Protein AF-0000000067869235 (afdb_homodimer)

pLDDT: mean 90.43, std 9.38, range [37.5, 98.5]

InterPro domains:
  IPR003669 Thymidylate synthase ThyX [PF02511] (7-222)
  IPR003669 Thymidylate synthase ThyX [PS51331] (4-231)
  IPR003669 Thymidylate synthase ThyX [PTHR34934] (3-226)
  IPR003669 Thymidylate synthase ThyX [TIGR02170] (6-228)
  IPR003669 Thymidylate synthase ThyX [cd20175] (7-218)
  IPR036098 Thymidylate synthase ThyX superfamily [G3DSA:3.30.1360.170] (2-227)
  IPR036098 Thymidylate synthase ThyX superfamily [SSF69796] (4-236)

Structure (mmCIF, N/CA/C/O backbone):
data_AF-0000000067869235-model_v1
#
loop_
_entity.id
_entity.type
_entity.pdbx_description
1 polymer 'FAD-dependent thymidylate synthase'
#
loop_
_atom_site.group_PDB
_atom_site.id
_atom_site.type_symbol
_atom_site.label_atom_id
_atom_site.label_alt_id
_atom_site.label_comp_id
_atom_site.label_asym_id
_atom_site.label_entity_id
_atom_site.label_seq_id
_atom_site.pdbx_PDB_ins_code
_atom_site.Cartn_x
_atom_site.Cartn_y
_atom_site.Cartn_z
_atom_site.occupancy
_atom_site.B_iso_or_equiv
_atom_site.auth_seq_id
_atom_site.auth_comp_id
_atom_site.auth_asym_id
_atom_site.auth_atom_id
_atom_site.pdbx_PDB_model_num
ATOM 1 N N . MET A 1 1 ? -7.988 -28.094 -9.242 1 82.88 1 MET A N 1
ATOM 2 C CA . MET A 1 1 ? -8.086 -26.844 -8.5 1 82.88 1 MET A CA 1
ATOM 3 C C . MET A 1 1 ? -7.879 -27.062 -7.012 1 82.88 1 MET A C 1
ATOM 5 O O . MET A 1 1 ? -7.742 -26.109 -6.242 1 82.88 1 MET A O 1
ATOM 9 N N . ASN A 1 2 ? -7.668 -28.297 -6.668 1 87 2 ASN A N 1
ATOM 10 C CA . ASN A 1 2 ? -7.473 -28.703 -5.277 1 87 2 ASN A CA 1
ATOM 11 C C . ASN A 1 2 ? -6.094 -28.297 -4.766 1 87 2 ASN A C 1
ATOM 13 O O . ASN A 1 2 ? -5.848 -28.297 -3.561 1 87 2 ASN A O 1
ATOM 17 N N . ARG A 1 3 ? -5.23 -27.922 -5.637 1 92.81 3 ARG A N 1
ATOM 18 C CA . ARG A 1 3 ? -3.865 -27.594 -5.242 1 92.81 3 ARG A CA 1
ATOM 19 C C . ARG A 1 3 ? -3.74 -26.125 -4.887 1 92.81 3 ARG A C 1
ATOM 21 O O . ARG A 1 3 ? -2.725 -25.688 -4.332 1 92.81 3 ARG A O 1
ATOM 28 N N . PHE A 1 4 ? -4.781 -25.344 -5.277 1 96.75 4 PHE A N 1
ATOM 29 C CA . PHE A 1 4 ? -4.73 -23.906 -5.051 1 96.75 4 PHE A CA 1
ATOM 30 C C . PHE A 1 4 ? -4.602 -23.594 -3.566 1 96.75 4 PHE A C 1
ATOM 32 O O . PHE A 1 4 ? -5.27 -24.219 -2.736 1 96.75 4 PHE A O 1
ATOM 39 N N . ARG A 1 5 ? -3.688 -22.656 -3.248 1 96.88 5 ARG A N 1
ATOM 40 C CA . ARG A 1 5 ? -3.455 -22.266 -1.862 1 96.88 5 ARG A CA 1
ATOM 41 C C . ARG A 1 5 ? -3.309 -20.766 -1.737 1 96.88 5 ARG A C 1
ATOM 43 O O . ARG A 1 5 ? -2.744 -20.109 -2.621 1 96.88 5 ARG A O 1
ATOM 50 N N . VAL A 1 6 ? -3.836 -20.266 -0.655 1 98.06 6 VAL A N 1
ATOM 51 C CA . VAL A 1 6 ? -3.629 -18.875 -0.266 1 98.06 6 VAL A CA 1
ATOM 52 C C . VAL A 1 6 ? -3.326 -18.797 1.229 1 98.06 6 VAL A C 1
ATOM 54 O O . VAL A 1 6 ? -4.051 -19.359 2.047 1 98.06 6 VAL A O 1
ATOM 57 N N . GLU A 1 7 ? -2.229 -18.172 1.553 1 98.12 7 GLU A N 1
ATOM 58 C CA . GLU A 1 7 ? -1.841 -17.969 2.943 1 98.12 7 GLU A CA 1
ATOM 59 C C . GLU A 1 7 ? -1.386 -16.531 3.178 1 98.12 7 GLU A C 1
ATOM 61 O O . GLU A 1 7 ? -0.833 -15.891 2.279 1 98.12 7 GLU A O 1
ATOM 66 N N . VAL A 1 8 ? -1.577 -16.078 4.434 1 98.25 8 VAL A N 1
ATOM 67 C CA . VAL A 1 8 ? -1.169 -14.719 4.781 1 98.25 8 VAL A CA 1
ATOM 68 C C . VAL A 1 8 ? 0.29 -14.719 5.23 1 98.25 8 VAL A C 1
ATOM 70 O O . VAL A 1 8 ? 0.676 -15.492 6.109 1 98.25 8 VAL A O 1
ATOM 73 N N . ILE A 1 9 ? 1.094 -13.914 4.562 1 97.56 9 ILE A N 1
ATOM 74 C CA . ILE A 1 9 ? 2.465 -13.688 5.012 1 97.56 9 ILE A CA 1
ATOM 75 C C . ILE A 1 9 ? 2.473 -12.695 6.168 1 97.56 9 ILE A C 1
ATOM 77 O O . ILE A 1 9 ? 3.086 -12.945 7.211 1 97.56 9 ILE A O 1
ATOM 81 N N . SER A 1 10 ? 1.816 -11.578 5.984 1 97.25 10 SER A N 1
ATOM 82 C CA . SER A 1 10 ? 1.697 -10.516 6.98 1 97.25 10 SER A CA 1
ATOM 83 C C . SER A 1 10 ? 0.494 -9.625 6.695 1 97.25 10 SER A C 1
ATOM 85 O O . SER A 1 10 ? -0.076 -9.672 5.602 1 97.25 10 SER A O 1
ATOM 87 N N . CYS A 1 11 ? 0.098 -8.93 7.688 1 97.75 11 CYS A N 1
ATOM 88 C CA . CYS A 1 11 ? -0.97 -7.949 7.535 1 97.75 11 CYS A CA 1
ATOM 89 C C . CYS A 1 11 ? -0.875 -6.867 8.602 1 97.75 11 CYS A C 1
ATOM 91 O O . CYS A 1 11 ? -0.212 -7.055 9.625 1 97.75 11 CYS A O 1
ATOM 93 N N . THR A 1 12 ? -1.394 -5.672 8.281 1 97.25 12 THR A N 1
ATOM 94 C CA . THR A 1 12 ? -1.536 -4.641 9.305 1 97.25 12 THR A CA 1
ATOM 95 C C . THR A 1 12 ? -2.248 -5.199 10.531 1 97.25 12 THR A C 1
ATOM 97 O O . THR A 1 12 ? -3.365 -5.707 10.43 1 97.25 12 THR A O 1
ATOM 100 N N . PRO A 1 13 ? -1.506 -5.043 11.656 1 96.12 13 PRO A N 1
ATOM 101 C CA . PRO A 1 13 ? -2.238 -5.43 12.867 1 96.12 13 PRO A CA 1
ATOM 102 C C . PRO A 1 13 ? -3.375 -4.469 13.203 1 96.12 13 PRO A C 1
ATOM 104 O O . PRO A 1 13 ? -3.254 -3.262 12.977 1 96.12 13 PRO A O 1
ATOM 107 N N . ASN A 1 14 ? -4.453 -4.895 13.703 1 96.44 14 ASN A N 1
ATOM 108 C CA . ASN A 1 14 ? -5.617 -4.082 14.031 1 96.44 14 ASN A CA 1
ATOM 109 C C . ASN A 1 14 ? -6.004 -3.154 12.883 1 96.44 14 ASN A C 1
ATOM 111 O O . ASN A 1 14 ? -6.02 -1.934 13.047 1 96.44 14 ASN A O 1
ATOM 115 N N . PRO A 1 15 ? -6.266 -3.762 11.734 1 98.38 15 PRO A N 1
ATOM 116 C CA . PRO A 1 15 ? -6.531 -2.969 10.531 1 98.38 15 PRO A CA 1
ATOM 117 C C . PRO A 1 15 ? -7.688 -1.985 10.711 1 98.38 15 PRO A C 1
ATOM 119 O O . PRO A 1 15 ? -7.637 -0.866 10.195 1 98.38 15 PRO A O 1
ATOM 122 N N . GLN A 1 16 ? -8.648 -2.344 11.461 1 98.19 16 GLN A N 1
ATOM 123 C CA . GLN A 1 16 ? -9.828 -1.487 11.602 1 98.19 16 GLN A CA 1
ATOM 124 C C . GLN A 1 16 ? -9.523 -0.275 12.477 1 98.19 16 GLN A C 1
ATOM 126 O O . GLN A 1 16 ? -9.984 0.833 12.195 1 98.19 16 GLN A O 1
ATOM 131 N N . GLN A 1 17 ? -8.695 -0.388 13.484 1 97.88 17 GLN A N 1
ATOM 132 C CA . GLN A 1 17 ? -8.25 0.756 14.273 1 97.88 17 GLN A CA 1
ATOM 133 C C . GLN A 1 17 ? -7.402 1.706 13.438 1 97.88 17 GLN A C 1
ATOM 135 O O . GLN A 1 17 ? -7.48 2.926 13.594 1 97.88 17 GLN A O 1
ATOM 140 N N . THR A 1 18 ? -6.551 1.102 12.648 1 98.19 18 THR A N 1
ATOM 141 C CA . THR A 1 18 ? -5.711 1.918 11.781 1 98.19 18 THR A CA 1
ATOM 142 C C . THR A 1 18 ? -6.57 2.785 10.859 1 98.19 18 THR A C 1
ATOM 144 O O . THR A 1 18 ? -6.336 3.99 10.742 1 98.19 18 THR A O 1
ATOM 147 N N . ILE A 1 19 ? -7.559 2.154 10.25 1 97.56 19 ILE A N 1
ATOM 148 C CA . ILE A 1 19 ? -8.469 2.855 9.344 1 97.56 19 ILE A CA 1
ATOM 149 C C . ILE A 1 19 ? -9.266 3.896 10.125 1 97.56 19 ILE A C 1
ATOM 151 O O . ILE A 1 19 ? -9.461 5.02 9.656 1 97.56 19 ILE A O 1
ATOM 155 N N . TYR A 1 20 ? -9.68 3.549 11.305 1 97.44 20 TYR A N 1
ATOM 156 C CA . TYR A 1 20 ? -10.406 4.469 12.172 1 97.44 20 TYR A CA 1
ATOM 157 C C . TYR A 1 20 ? -9.57 5.719 12.453 1 97.44 20 TYR A C 1
ATOM 159 O O . TYR A 1 20 ? -10.086 6.84 12.375 1 97.44 20 TYR A O 1
ATOM 167 N N . ALA A 1 21 ? -8.352 5.508 12.805 1 97.31 21 ALA A N 1
ATOM 168 C CA . ALA A 1 21 ? -7.477 6.637 13.109 1 97.31 21 ALA A CA 1
ATOM 169 C C . ALA A 1 21 ? -7.379 7.598 11.93 1 97.31 21 ALA A C 1
ATOM 171 O O . ALA A 1 21 ? -7.438 8.82 12.109 1 97.31 21 ALA A O 1
ATOM 172 N N . ALA A 1 22 ? -7.258 7.004 10.781 1 95.94 22 ALA A N 1
ATOM 173 C CA . ALA A 1 22 ? -7.16 7.82 9.578 1 95.94 22 ALA A CA 1
ATOM 174 C C . ALA A 1 22 ? -8.445 8.609 9.344 1 95.94 22 ALA A C 1
ATOM 176 O O . ALA A 1 22 ? -8.406 9.82 9.109 1 95.94 22 ALA A O 1
ATOM 177 N N . MET A 1 23 ? -9.523 7.906 9.391 1 94.19 23 MET A N 1
ATOM 178 C CA . MET A 1 23 ? -10.82 8.555 9.242 1 94.19 23 MET A CA 1
ATOM 179 C C . MET A 1 23 ? -11.016 9.633 10.305 1 94.19 23 MET A C 1
ATOM 181 O O . MET A 1 23 ? -11.461 10.742 9.992 1 94.19 23 MET A O 1
ATOM 185 N N . HIS A 1 24 ? -10.68 9.266 11.484 1 94.69 24 HIS A N 1
ATOM 186 C CA . HIS A 1 24 ? -10.859 10.18 12.617 1 94.69 24 HIS A CA 1
ATOM 187 C C . HIS A 1 24 ? -10.008 11.438 12.438 1 94.69 24 HIS A C 1
ATOM 189 O O . HIS A 1 24 ? -10.438 12.531 12.805 1 94.69 24 HIS A O 1
ATOM 195 N N . GLN A 1 25 ? -8.891 11.312 11.953 1 93.81 25 GLN A N 1
ATOM 196 C CA . GLN A 1 25 ? -8.016 12.469 11.742 1 93.81 25 GLN A CA 1
ATOM 197 C C . GLN A 1 25 ? -8.625 13.438 10.727 1 93.81 25 GLN A C 1
ATOM 199 O O . GLN A 1 25 ? -8.43 14.648 10.836 1 93.81 25 GLN A O 1
ATOM 204 N N . ASP A 1 26 ? -9.398 12.945 9.742 1 90.19 26 ASP A N 1
ATOM 205 C CA . ASP A 1 26 ? -10.031 13.781 8.734 1 90.19 26 ASP A CA 1
ATOM 206 C C . ASP A 1 26 ? -10.945 14.82 9.383 1 90.19 26 ASP A C 1
ATOM 208 O O . ASP A 1 26 ? -11.062 15.945 8.891 1 90.19 26 ASP A O 1
ATOM 212 N N . TYR A 1 27 ? -11.469 14.438 10.555 1 88.31 27 TYR A N 1
ATOM 213 C CA . TYR A 1 27 ? -12.547 15.25 11.094 1 88.31 27 TYR A CA 1
ATOM 214 C C . TYR A 1 27 ? -12.172 15.828 12.453 1 88.31 27 TYR A C 1
ATOM 216 O O . TYR A 1 27 ? -12.914 16.641 13.016 1 88.31 27 TYR A O 1
ATOM 224 N N . SER A 1 28 ? -11.07 15.375 12.914 1 90.12 28 SER A N 1
ATOM 225 C CA . SER A 1 28 ? -10.672 15.789 14.258 1 90.12 28 SER A CA 1
ATOM 226 C C . SER A 1 28 ? -9.703 16.953 14.211 1 90.12 28 SER A C 1
ATOM 228 O O . SER A 1 28 ? -8.805 17 13.359 1 90.12 28 SER A O 1
ATOM 230 N N . GLU A 1 29 ? -9.805 17.828 15.125 1 87.12 29 GLU A N 1
ATOM 231 C CA . GLU A 1 29 ? -8.844 18.906 15.297 1 87.12 29 GLU A CA 1
ATOM 232 C C . GLU A 1 29 ? -7.59 18.422 16.016 1 87.12 29 GLU A C 1
ATOM 234 O O . GLU A 1 29 ? -6.539 19.062 15.938 1 87.12 29 GLU A O 1
ATOM 239 N N . SER A 1 30 ? -7.75 17.344 16.625 1 88.38 30 SER A N 1
ATOM 240 C CA . SER A 1 30 ? -6.664 16.844 17.469 1 88.38 30 SER A CA 1
ATOM 241 C C . SER A 1 30 ? -5.699 15.984 16.672 1 88.38 30 SER A C 1
ATOM 243 O O . SER A 1 30 ? -6.012 15.555 15.555 1 88.38 30 SER A O 1
ATOM 245 N N . PHE A 1 31 ? -4.496 15.906 17.188 1 92.75 31 PHE A N 1
ATOM 246 C CA . PHE A 1 31 ? -3.529 14.906 16.734 1 92.75 31 PHE A CA 1
ATOM 247 C C . PHE A 1 31 ? -3.91 13.523 17.25 1 92.75 31 PHE A C 1
ATOM 249 O O . PHE A 1 31 ? -3.605 13.172 18.391 1 92.75 31 PHE A O 1
ATOM 256 N N . VAL A 1 32 ? -4.445 12.688 16.469 1 93.62 32 VAL A N 1
ATOM 257 C CA . VAL A 1 32 ? -5.289 11.578 16.906 1 93.62 32 VAL A CA 1
ATOM 258 C C . VAL A 1 32 ? -4.422 10.484 17.516 1 93.62 32 VAL A C 1
ATOM 260 O O . VAL A 1 32 ? -4.867 9.758 18.422 1 93.62 32 VAL A O 1
ATOM 263 N N . VAL A 1 33 ? -3.271 10.375 17.078 1 94.06 33 VAL A N 1
ATOM 264 C CA . VAL A 1 33 ? -2.438 9.289 17.562 1 94.06 33 VAL A CA 1
ATOM 265 C C . VAL A 1 33 ? -2.166 9.469 19.047 1 94.06 33 VAL A C 1
ATOM 267 O O . VAL A 1 33 ? -1.911 8.5 19.766 1 94.06 33 VAL A O 1
ATOM 270 N N . GLU A 1 34 ? -2.244 10.695 19.547 1 92.56 34 GLU A N 1
ATOM 271 C CA . GLU A 1 34 ? -2.029 10.977 20.969 1 92.56 34 GLU A CA 1
ATOM 272 C C . GLU A 1 34 ? -3.205 10.492 21.812 1 92.56 34 GLU A C 1
ATOM 274 O O . GLU A 1 34 ? -3.098 10.391 23.031 1 92.56 34 GLU A O 1
ATOM 279 N N . GLU A 1 35 ? -4.281 10.266 21.172 1 93.31 35 GLU A N 1
ATOM 280 C CA . GLU A 1 35 ? -5.477 9.789 21.859 1 93.31 35 GLU A CA 1
ATOM 281 C C . GLU A 1 35 ? -5.703 8.297 21.609 1 93.31 35 GLU A C 1
ATOM 283 O O . GLU A 1 35 ? -6.848 7.848 21.531 1 93.31 35 GLU A O 1
ATOM 288 N N . ARG A 1 36 ? -4.691 7.594 21.359 1 93.56 36 ARG A N 1
ATOM 289 C CA . ARG A 1 36 ? -4.801 6.184 21 1 93.56 36 ARG A CA 1
ATOM 290 C C . ARG A 1 36 ? -5.512 5.391 22.078 1 93.56 36 ARG A C 1
ATOM 292 O O . ARG A 1 36 ? -6.262 4.453 21.781 1 93.56 36 ARG A O 1
ATOM 299 N N . ASP A 1 37 ? -5.258 5.734 23.375 1 93.19 37 ASP A N 1
ATOM 300 C CA . ASP A 1 37 ? -5.852 5.027 24.516 1 93.19 37 ASP A CA 1
ATOM 301 C C . ASP A 1 37 ? -7.371 5.184 24.516 1 93.19 37 ASP A C 1
ATOM 303 O O . ASP A 1 37 ? -8.07 4.43 25.203 1 93.19 37 ASP A O 1
ATOM 307 N N . ARG A 1 38 ? -7.863 6.098 23.703 1 93.69 38 ARG A N 1
ATOM 308 C CA . ARG A 1 38 ? -9.297 6.367 23.672 1 93.69 38 ARG A CA 1
ATOM 309 C C . ARG A 1 38 ? -9.93 5.801 22.406 1 93.69 38 ARG A C 1
ATOM 311 O O . ARG A 1 38 ? -11.141 5.926 22.203 1 93.69 38 ARG A O 1
ATOM 318 N N . TRP A 1 39 ? -9.078 5.258 21.547 1 95.81 39 TRP A N 1
ATOM 319 C CA . TRP A 1 39 ? -9.641 4.664 20.344 1 95.81 39 TRP A CA 1
ATOM 320 C C . TRP A 1 39 ? -10.578 3.51 20.688 1 95.81 39 TRP A C 1
ATOM 322 O O . TRP A 1 39 ? -10.367 2.809 21.688 1 95.81 39 TRP A O 1
ATOM 332 N N . PRO A 1 40 ? -11.633 3.346 19.922 1 96.88 40 PRO A N 1
ATOM 333 C CA . PRO A 1 40 ? -12.43 2.129 20.109 1 96.88 40 PRO A CA 1
ATOM 334 C C . PRO A 1 40 ? -11.617 0.854 19.891 1 96.88 40 PRO A C 1
ATOM 336 O O . PRO A 1 40 ? -10.609 0.876 19.188 1 96.88 40 PRO A O 1
ATOM 339 N N . ALA A 1 41 ? -12.078 -0.237 20.594 1 97.12 41 ALA A N 1
ATOM 340 C CA . ALA A 1 41 ? -11.477 -1.545 20.359 1 97.12 41 ALA A CA 1
ATOM 341 C C . ALA A 1 41 ? -11.617 -1.948 18.891 1 97.12 41 ALA A C 1
ATOM 343 O O . ALA A 1 41 ? -12.445 -1.39 18.156 1 97.12 41 ALA A O 1
ATOM 344 N N . GLU A 1 42 ? -10.836 -2.893 18.484 1 97.5 42 GLU A N 1
ATOM 345 C CA . GLU A 1 42 ? -10.75 -3.309 17.078 1 97.5 42 GLU A CA 1
ATOM 346 C C . GLU A 1 42 ? -12.133 -3.607 16.5 1 97.5 42 GLU A C 1
ATOM 348 O O . GLU A 1 42 ? -12.484 -3.105 15.438 1 97.5 42 GLU A O 1
ATOM 353 N N . ALA A 1 43 ? -12.938 -4.395 17.203 1 96.38 43 ALA A N 1
ATOM 354 C CA . ALA A 1 43 ? -14.273 -4.766 16.719 1 96.38 43 ALA A CA 1
ATOM 355 C C . ALA A 1 43 ? -15.172 -3.537 16.609 1 96.38 43 ALA A C 1
ATOM 357 O O . ALA A 1 43 ? -15.867 -3.363 15.609 1 96.38 43 ALA A O 1
ATOM 35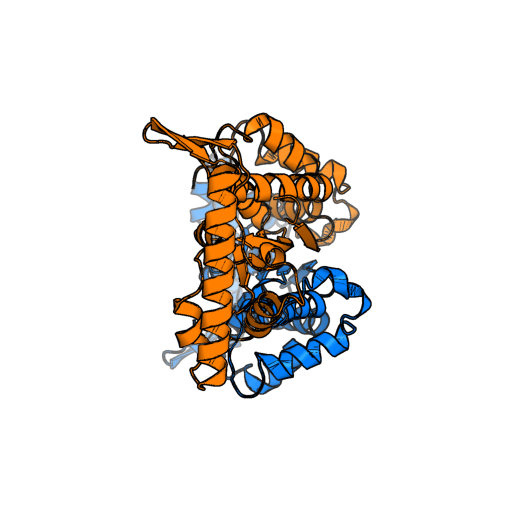8 N N . GLN A 1 44 ? -15.133 -2.668 17.578 1 97.69 44 GLN A N 1
ATOM 359 C CA . GLN A 1 44 ? -15.969 -1.468 17.594 1 97.69 44 GLN A CA 1
ATOM 360 C C . GLN A 1 44 ? -15.508 -0.471 16.531 1 97.69 44 GLN A C 1
ATOM 362 O O . GLN A 1 44 ? -16.328 0.239 15.945 1 97.69 44 GLN A O 1
ATOM 367 N N . ALA A 1 45 ? -14.211 -0.376 16.344 1 97.94 45 ALA A N 1
ATOM 368 C CA . ALA A 1 45 ? -13.703 0.474 15.273 1 97.94 45 ALA A CA 1
ATOM 369 C C . ALA A 1 45 ? -14.305 0.08 13.93 1 97.94 45 ALA A C 1
ATOM 371 O O . ALA A 1 45 ? -14.672 0.944 13.133 1 97.94 45 ALA A O 1
ATOM 372 N N . GLY A 1 46 ? -14.398 -1.222 13.703 1 97.5 46 GLY A N 1
ATOM 373 C CA . GLY A 1 46 ? -15.016 -1.704 12.477 1 97.5 46 GLY A CA 1
ATOM 374 C C . GLY A 1 46 ? -16.453 -1.234 12.305 1 97.5 46 GLY A C 1
ATOM 375 O O . GLY A 1 46 ? -16.844 -0.817 11.211 1 97.5 46 GLY A O 1
ATOM 376 N N . GLU A 1 47 ? -17.172 -1.248 13.336 1 97 47 GLU A N 1
ATOM 377 C CA . GLU A 1 47 ? -18.562 -0.811 13.289 1 97 47 GLU A CA 1
ATOM 378 C C . GLU A 1 47 ? -18.672 0.674 12.953 1 97 47 GLU A C 1
ATOM 380 O O . GLU A 1 47 ? -19.531 1.081 12.172 1 97 47 GLU A O 1
ATOM 385 N N . VAL A 1 48 ? -17.812 1.409 13.555 1 96.94 48 VAL A N 1
ATOM 386 C CA . VAL A 1 48 ? -17.812 2.85 13.32 1 96.94 48 VAL A CA 1
ATOM 387 C C . VAL A 1 48 ? -17.484 3.133 11.852 1 96.94 48 VAL A C 1
ATOM 389 O O . VAL A 1 48 ? -18.125 3.975 11.219 1 96.94 48 VAL A O 1
ATOM 392 N N . ILE A 1 49 ? -16.562 2.447 11.312 1 96 49 ILE A N 1
ATOM 393 C CA . ILE A 1 49 ? -16.156 2.609 9.922 1 96 49 ILE A CA 1
ATOM 394 C C . ILE A 1 49 ? -17.328 2.326 9 1 96 49 ILE A C 1
ATOM 396 O O . ILE A 1 49 ? -17.625 3.115 8.094 1 96 49 ILE A O 1
ATOM 400 N N . VAL A 1 50 ? -17.938 1.203 9.203 1 95.94 50 VAL A N 1
ATOM 401 C CA . VAL A 1 50 ? -19.062 0.808 8.352 1 95.94 50 VAL A CA 1
ATOM 402 C C . VAL A 1 50 ? -20.156 1.871 8.414 1 95.94 50 VAL A C 1
ATOM 404 O O . VAL A 1 50 ? -20.672 2.299 7.375 1 95.94 50 VAL A O 1
ATOM 407 N N . LYS A 1 51 ? -20.422 2.346 9.547 1 94.94 51 LYS A N 1
ATOM 408 C CA . LYS A 1 51 ? -21.5 3.318 9.742 1 94.94 51 LYS A CA 1
ATOM 409 C C . LYS A 1 51 ? -21.141 4.66 9.109 1 94.94 51 LYS A C 1
ATOM 411 O O . LYS A 1 51 ? -21.984 5.285 8.461 1 94.94 51 LYS A O 1
ATOM 416 N N . ARG A 1 52 ? -19.938 5.066 9.266 1 93.38 52 ARG A N 1
ATOM 417 C CA . ARG A 1 52 ? -19.578 6.438 8.914 1 93.38 52 ARG A CA 1
ATOM 418 C C . ARG A 1 52 ? -19.062 6.516 7.477 1 93.38 52 ARG A C 1
ATOM 420 O O . ARG A 1 52 ? -19.234 7.539 6.809 1 93.38 52 ARG A O 1
ATOM 427 N N . LEU A 1 53 ? -18.438 5.457 7.008 1 92.25 53 LEU A N 1
ATOM 428 C CA . LEU A 1 53 ? -17.766 5.566 5.715 1 92.25 53 LEU A CA 1
ATOM 429 C C . LEU A 1 53 ? -18.516 4.777 4.648 1 92.25 53 LEU A C 1
ATOM 431 O O . LEU A 1 53 ? -18.516 5.156 3.475 1 92.25 53 LEU A O 1
ATOM 435 N N . LEU A 1 54 ? -19.172 3.686 5.008 1 91.12 54 LEU A N 1
ATOM 436 C CA . LEU A 1 54 ? -19.516 2.721 3.971 1 91.12 54 LEU A CA 1
ATOM 437 C C . LEU A 1 54 ? -21.031 2.602 3.82 1 91.12 54 LEU A C 1
ATOM 439 O O . LEU A 1 54 ? -21.547 2.525 2.701 1 91.12 54 LEU A O 1
ATOM 443 N N . ALA A 1 55 ? -21.656 2.619 4.902 1 88.75 55 ALA A N 1
ATOM 444 C CA . ALA A 1 55 ? -23.109 2.404 4.875 1 88.75 55 ALA A CA 1
ATOM 445 C C . ALA A 1 55 ? -23.812 3.506 4.086 1 88.75 55 ALA A C 1
ATOM 447 O O . ALA A 1 55 ? -23.359 4.656 4.078 1 88.75 55 ALA A O 1
ATOM 448 N N . GLY A 1 56 ? -24.906 3.205 3.383 1 81.81 56 GLY A N 1
ATOM 449 C CA . GLY A 1 56 ? -25.719 4.152 2.641 1 81.81 56 GLY A CA 1
ATOM 450 C C . GLY A 1 56 ? -25.062 4.629 1.359 1 81.81 56 GLY A C 1
ATOM 451 O O . GLY A 1 56 ? -25.328 5.742 0.899 1 81.81 56 GLY A O 1
ATOM 452 N N . GLU A 1 57 ? -24.047 3.949 0.886 1 72.12 57 GLU A N 1
ATOM 453 C CA . GLU A 1 57 ? -23.328 4.203 -0.361 1 72.12 57 GLU A CA 1
ATOM 454 C C . GLU A 1 57 ? -22.547 5.512 -0.288 1 72.12 57 GLU A C 1
ATOM 456 O O . GLU A 1 57 ? -22.438 6.234 -1.28 1 72.12 57 GLU A O 1
ATOM 461 N N . ARG A 1 58 ? -22.109 5.902 0.876 1 76.19 58 ARG A N 1
ATOM 462 C CA . ARG A 1 58 ? -21.328 7.113 1.032 1 76.19 58 ARG A CA 1
ATOM 463 C C . ARG A 1 58 ? -20.047 7.043 0.205 1 76.19 58 ARG A C 1
ATOM 465 O O . ARG A 1 58 ? -19.594 8.055 -0.334 1 76.19 58 ARG A O 1
ATOM 472 N N . GLY A 1 59 ? -19.531 5.84 0.08 1 74.12 59 GLY A N 1
ATOM 473 C CA . GLY A 1 59 ? -18.469 5.609 -0.874 1 74.12 59 GLY A CA 1
ATOM 474 C C . GLY A 1 59 ? -17.156 6.262 -0.471 1 74.12 59 GLY A C 1
ATOM 475 O O . GLY A 1 59 ? -16.391 6.727 -1.326 1 74.12 59 GLY A O 1
ATOM 476 N N . HIS A 1 60 ? -16.797 6.609 0.736 1 86.88 60 HIS A N 1
ATOM 477 C CA . HIS A 1 60 ? -15.508 7.121 1.177 1 86.88 60 HIS A CA 1
ATOM 478 C C . HIS A 1 60 ? -14.547 5.98 1.485 1 86.88 60 HIS A C 1
ATOM 480 O O . HIS A 1 60 ? -14.5 5.484 2.613 1 86.88 60 HIS A O 1
ATOM 486 N N . TYR A 1 61 ? -13.719 5.637 0.516 1 89.94 61 TYR A N 1
ATOM 487 C CA . TYR A 1 61 ? -12.898 4.434 0.616 1 89.94 61 TYR A CA 1
ATOM 488 C C . TYR A 1 61 ? -11.438 4.789 0.881 1 89.94 61 TYR A C 1
ATOM 490 O O . TYR A 1 61 ? -10.617 3.906 1.143 1 89.94 61 TYR A O 1
ATOM 498 N N . GLY A 1 62 ? -11.102 6.008 0.916 1 90.56 62 GLY A N 1
ATOM 499 C CA . GLY A 1 62 ? -9.727 6.453 1.073 1 90.56 62 GLY A CA 1
ATOM 500 C C . GLY A 1 62 ? -9.055 5.875 2.303 1 90.56 62 GLY A C 1
ATOM 501 O O . GLY A 1 62 ? -8.016 5.215 2.195 1 90.56 62 GLY A O 1
ATOM 502 N N . PRO A 1 63 ? -9.648 6.062 3.43 1 94.75 63 PRO A N 1
ATOM 503 C CA . PRO A 1 63 ? -9.039 5.578 4.668 1 94.75 63 PRO A CA 1
ATOM 504 C C . PRO A 1 63 ? -8.742 4.078 4.633 1 94.75 63 PRO A C 1
ATOM 506 O O . PRO A 1 63 ? -7.84 3.604 5.324 1 94.75 63 PRO A O 1
ATOM 509 N N . LEU A 1 64 ? -9.438 3.316 3.814 1 95.44 64 LEU A N 1
ATOM 510 C CA . LEU A 1 64 ? -9.25 1.871 3.744 1 95.44 64 LEU A CA 1
ATOM 511 C C . LEU A 1 64 ? -7.902 1.527 3.115 1 95.44 64 LEU A C 1
ATOM 513 O O . LEU A 1 64 ? -7.445 0.386 3.203 1 95.44 64 LEU A O 1
ATOM 517 N N . GLU A 1 65 ? -7.23 2.439 2.539 1 94.81 65 GLU A N 1
ATOM 518 C CA . GLU A 1 65 ? -5.953 2.213 1.865 1 94.81 65 GLU A CA 1
ATOM 519 C C . GLU A 1 65 ? -4.805 2.139 2.867 1 94.81 65 GLU A C 1
ATOM 521 O O . GLU A 1 65 ? -3.693 1.74 2.516 1 94.81 65 GLU A O 1
ATOM 526 N N . HIS A 1 66 ? -5.07 2.422 4.102 1 96.88 66 HIS A N 1
ATOM 527 C CA . HIS A 1 66 ? -4.008 2.463 5.098 1 96.88 66 HIS A CA 1
ATOM 528 C C . HIS A 1 66 ? -3.795 1.095 5.738 1 96.88 66 HIS A C 1
ATOM 530 O O . HIS A 1 66 ? -2.863 0.909 6.523 1 96.88 66 HIS A O 1
ATOM 536 N N . ALA A 1 67 ? -4.621 0.146 5.461 1 97.19 67 ALA A N 1
ATOM 537 C CA . ALA A 1 67 ? -4.422 -1.232 5.902 1 97.19 67 ALA A CA 1
ATOM 538 C C . ALA A 1 67 ? -3.992 -2.121 4.738 1 97.19 67 ALA A C 1
ATOM 540 O O . ALA A 1 67 ? -4.574 -2.062 3.654 1 97.19 67 ALA A O 1
ATOM 541 N N . MET A 1 68 ? -2.986 -2.932 5.051 1 97.44 68 MET A N 1
ATOM 542 C CA . MET A 1 68 ? -2.449 -3.779 3.99 1 97.44 68 MET A CA 1
ATOM 543 C C . MET A 1 68 ? -2.355 -5.23 4.449 1 97.44 68 MET A C 1
ATOM 545 O O . MET A 1 68 ? -2.066 -5.5 5.613 1 97.44 68 MET A O 1
ATOM 549 N N . ILE A 1 69 ? -2.596 -6.109 3.564 1 98.06 69 ILE A N 1
ATOM 550 C CA . ILE A 1 69 ? -2.439 -7.543 3.793 1 98.06 69 ILE A CA 1
ATOM 551 C C . ILE A 1 69 ? -1.635 -8.164 2.654 1 98.06 69 ILE A C 1
ATOM 553 O O . ILE A 1 69 ? -1.818 -7.805 1.488 1 98.06 69 ILE A O 1
ATOM 557 N N . VAL A 1 70 ? -0.678 -9.055 3.002 1 98.19 70 VAL A N 1
ATOM 558 C CA . VAL A 1 70 ? 0.23 -9.695 2.051 1 98.19 70 VAL A CA 1
ATOM 559 C C . VAL A 1 70 ? -0.049 -11.195 1.99 1 98.19 70 VAL A C 1
ATOM 561 O O . VAL A 1 70 ? 0.006 -11.883 3.012 1 98.19 70 VAL A O 1
ATOM 564 N N . PHE A 1 71 ? -0.294 -11.656 0.747 1 98.31 71 PHE A N 1
ATOM 565 C CA . PHE A 1 71 ? -0.617 -13.07 0.563 1 98.31 71 PHE A CA 1
ATOM 566 C C . PHE A 1 71 ? 0.484 -13.781 -0.215 1 98.31 71 PHE A C 1
ATOM 568 O O . PHE A 1 71 ? 1.086 -13.195 -1.12 1 98.31 71 PHE A O 1
ATOM 575 N N . ASN A 1 72 ? 0.737 -15.016 0.209 1 98.5 72 ASN A N 1
ATOM 576 C CA . ASN A 1 72 ? 1.389 -15.984 -0.66 1 98.5 72 ASN A CA 1
ATOM 577 C C . ASN A 1 72 ? 0.371 -16.875 -1.363 1 98.5 72 ASN A C 1
ATOM 579 O O . ASN A 1 72 ? -0.43 -17.547 -0.709 1 98.5 72 ASN A O 1
ATOM 583 N N . VAL A 1 73 ? 0.385 -16.812 -2.697 1 97.81 73 VAL A N 1
ATOM 584 C CA . VAL A 1 73 ? -0.553 -17.562 -3.527 1 97.81 73 VAL A CA 1
ATOM 585 C C . VAL A 1 73 ? 0.187 -18.672 -4.273 1 97.81 73 VAL A C 1
ATOM 587 O O . VAL A 1 73 ? 1.183 -18.406 -4.953 1 97.81 73 VAL A O 1
ATOM 590 N N . GLY A 1 74 ? -0.353 -19.938 -4.133 1 96.94 74 GLY A N 1
ATOM 591 C CA . GLY A 1 74 ? 0.411 -21.047 -4.664 1 96.94 74 GLY A CA 1
ATOM 592 C C . GLY A 1 74 ? -0.383 -21.906 -5.625 1 96.94 74 GLY A C 1
ATOM 593 O O . GLY A 1 74 ? -1.585 -22.109 -5.441 1 96.94 74 GLY A O 1
ATOM 594 N N . TYR A 1 75 ? 0.287 -22.375 -6.668 1 96.06 75 TYR A N 1
ATOM 595 C CA . TYR A 1 75 ? -0.132 -23.469 -7.539 1 96.06 75 TYR A CA 1
ATOM 596 C C . TYR A 1 75 ? -1.217 -23.016 -8.508 1 96.06 75 TYR A C 1
ATOM 598 O O . TYR A 1 75 ? -1.958 -23.828 -9.055 1 96.06 75 TYR A O 1
ATOM 606 N N . PHE A 1 76 ? -1.273 -21.75 -8.656 1 96.25 76 PHE A N 1
ATOM 607 C CA . PHE A 1 76 ? -2.244 -21.234 -9.617 1 96.25 76 PHE A CA 1
ATOM 608 C C . PHE A 1 76 ? -1.648 -21.188 -11.023 1 96.25 76 PHE A C 1
ATOM 610 O O . PHE A 1 76 ? -0.433 -21.062 -11.18 1 96.25 76 PHE A O 1
ATOM 617 N N . PRO A 1 77 ? -2.535 -21.359 -12.023 1 94.5 77 PRO A N 1
ATOM 618 C CA . PRO A 1 77 ? -2.014 -21.266 -13.391 1 94.5 77 PRO A CA 1
ATOM 619 C C . PRO A 1 77 ? -1.579 -19.844 -13.75 1 94.5 77 PRO A C 1
ATOM 621 O O . PRO A 1 77 ? -2.086 -18.875 -13.18 1 94.5 77 PRO A O 1
ATOM 624 N N . HIS A 1 78 ? -0.714 -19.766 -14.688 1 91 78 HIS A N 1
ATOM 625 C CA . HIS A 1 78 ? -0.163 -18.5 -15.164 1 91 78 HIS A CA 1
ATOM 626 C C . HIS A 1 78 ? -1.268 -17.562 -15.641 1 91 78 HIS A C 1
ATOM 628 O O . HIS A 1 78 ? -1.16 -16.344 -15.484 1 91 78 HIS A O 1
ATOM 634 N N . SER A 1 79 ? -2.332 -18.016 -16.141 1 89.38 79 SER A N 1
ATOM 635 C CA . SER A 1 79 ? -3.441 -17.203 -16.625 1 89.38 79 SER A CA 1
ATOM 636 C C . SER A 1 79 ? -4.062 -16.375 -15.492 1 89.38 79 SER A C 1
ATOM 638 O O . SER A 1 79 ? -4.496 -15.25 -15.703 1 89.38 79 SER A O 1
ATOM 640 N N . VAL A 1 80 ? -4.051 -16.953 -14.289 1 92.81 80 VAL A N 1
ATOM 641 C CA . VAL A 1 80 ? -4.574 -16.234 -13.133 1 92.81 80 VAL A CA 1
ATOM 642 C C . VAL A 1 80 ? -3.666 -15.047 -12.812 1 92.81 80 VAL A C 1
ATOM 644 O O . VAL A 1 80 ? -4.145 -13.945 -12.523 1 92.81 80 VAL A O 1
ATOM 647 N N . MET A 1 81 ? -2.445 -15.312 -12.867 1 89.94 81 MET A N 1
ATOM 648 C CA . MET A 1 81 ? -1.49 -14.234 -12.625 1 89.94 81 MET A CA 1
ATOM 649 C C . MET A 1 81 ? -1.669 -13.102 -13.633 1 89.94 81 MET A C 1
ATOM 651 O O . MET A 1 81 ? -1.647 -11.93 -13.266 1 89.94 81 MET A O 1
ATOM 655 N N . GLN A 1 82 ? -1.826 -13.445 -14.875 1 83.31 82 GLN A N 1
ATOM 656 C CA . GLN A 1 82 ? -2.02 -12.438 -15.922 1 83.31 82 GLN A CA 1
ATOM 657 C C . GLN A 1 82 ? -3.266 -11.602 -15.648 1 83.31 82 GLN A C 1
ATOM 659 O O . GLN A 1 82 ? -3.2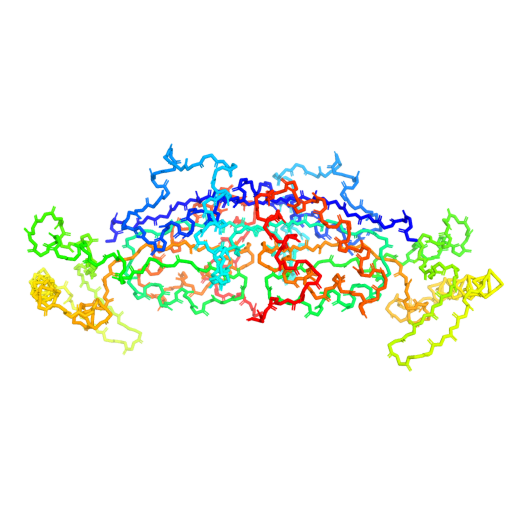5 -10.383 -15.836 1 83.31 82 GLN A O 1
ATOM 664 N N . GLN A 1 83 ? -4.301 -12.227 -15.203 1 86.19 83 GLN A N 1
ATOM 665 C CA . GLN A 1 83 ? -5.539 -11.516 -14.898 1 86.19 83 GLN A CA 1
ATOM 666 C C . GLN A 1 83 ? -5.387 -10.648 -13.656 1 86.19 83 GLN A C 1
ATOM 668 O O . GLN A 1 83 ? -5.812 -9.484 -13.648 1 86.19 83 GLN A O 1
ATOM 673 N N . ALA A 1 84 ? -4.711 -11.227 -12.664 1 89 84 ALA A N 1
ATOM 674 C CA . ALA A 1 84 ? -4.559 -10.523 -11.391 1 89 84 ALA A CA 1
ATOM 675 C C . ALA A 1 84 ? -3.686 -9.281 -11.547 1 89 84 ALA A C 1
ATOM 677 O O . ALA A 1 84 ? -3.963 -8.242 -10.945 1 89 84 ALA A O 1
ATOM 678 N N . ARG A 1 85 ? -2.771 -9.367 -12.422 1 83.19 85 ARG A N 1
ATOM 679 C CA . ARG A 1 85 ? -1.781 -8.297 -12.562 1 83.19 85 ARG A CA 1
ATOM 680 C C . ARG A 1 85 ? -2.361 -7.113 -13.32 1 83.19 85 ARG A C 1
ATOM 682 O O . ARG A 1 85 ? -1.729 -6.059 -13.406 1 83.19 85 ARG A O 1
ATOM 689 N N . THR A 1 86 ? -3.537 -7.25 -13.789 1 75.94 86 THR A N 1
ATOM 690 C CA . THR A 1 86 ? -4.172 -6.105 -14.438 1 75.94 86 THR A CA 1
ATOM 691 C C . THR A 1 86 ? -4.621 -5.082 -13.398 1 75.94 86 THR A C 1
ATOM 693 O O . THR A 1 86 ? -4.93 -3.938 -13.742 1 75.94 86 THR A O 1
ATOM 696 N N . HIS A 1 87 ? -4.586 -5.484 -12.164 1 77.94 87 HIS A N 1
ATOM 697 C CA . HIS A 1 87 ? -4.875 -4.586 -11.047 1 77.94 87 HIS A CA 1
ATOM 698 C C . HIS A 1 87 ? -3.602 -3.922 -10.531 1 77.94 87 HIS A C 1
ATOM 700 O O . HIS A 1 87 ? -2.678 -4.605 -10.086 1 77.94 87 HIS A O 1
ATOM 706 N N . ARG A 1 88 ? -3.584 -2.566 -10.586 1 67.94 88 ARG A N 1
ATOM 707 C CA . ARG A 1 88 ? -2.287 -1.935 -10.367 1 67.94 88 ARG A CA 1
ATOM 708 C C . ARG A 1 88 ? -2.344 -0.966 -9.188 1 67.94 88 ARG A C 1
ATOM 710 O O . ARG A 1 88 ? -1.354 -0.789 -8.477 1 67.94 88 ARG A O 1
ATOM 717 N N . ILE A 1 89 ? -3.402 -0.417 -8.945 1 69.5 89 ILE A N 1
ATOM 718 C CA . ILE A 1 89 ? -3.412 0.662 -7.965 1 69.5 89 ILE A CA 1
ATOM 719 C C . ILE A 1 89 ? -3.523 0.078 -6.559 1 69.5 89 ILE A C 1
ATOM 721 O O . ILE A 1 89 ? -4.523 -0.561 -6.223 1 69.5 89 ILE A O 1
ATOM 725 N N . GLY A 1 90 ? -2.473 0.224 -5.793 1 77.44 90 GLY A N 1
ATOM 726 C CA . GLY A 1 90 ? -2.484 -0.263 -4.426 1 77.44 90 GLY A CA 1
ATOM 727 C C . GLY A 1 90 ? -2.234 -1.756 -4.32 1 77.44 90 GLY A C 1
ATOM 728 O O . GLY A 1 90 ? -2.699 -2.404 -3.379 1 77.44 90 GLY A O 1
ATOM 729 N N . VAL A 1 91 ? -1.721 -2.33 -5.414 1 87.94 91 VAL A N 1
ATOM 730 C CA . VAL A 1 91 ? -1.406 -3.756 -5.453 1 87.94 91 VAL A CA 1
ATOM 731 C C . VAL A 1 91 ? 0.048 -3.953 -5.875 1 87.94 91 VAL A C 1
ATOM 733 O O . VAL A 1 91 ? 0.534 -3.279 -6.785 1 87.94 91 VAL A O 1
ATOM 736 N N . SER A 1 92 ? 0.726 -4.809 -5.188 1 90.25 92 SER A N 1
ATOM 737 C CA . SER A 1 92 ? 2.094 -5.168 -5.555 1 90.25 92 SER A CA 1
ATOM 738 C C . SER A 1 92 ? 2.248 -6.676 -5.707 1 90.25 92 SER A C 1
ATOM 740 O O . SER A 1 92 ? 1.669 -7.445 -4.938 1 90.25 92 SER A O 1
ATOM 742 N N . PHE A 1 93 ? 3.09 -7.043 -6.715 1 89.88 93 PHE A N 1
ATOM 743 C CA . PHE A 1 93 ? 3.275 -8.461 -7 1 89.88 93 PHE A CA 1
ATOM 744 C C . PHE A 1 93 ? 4.758 -8.82 -7.027 1 89.88 93 PHE A C 1
ATOM 746 O O . PHE A 1 93 ? 5.582 -8.031 -7.5 1 89.88 93 PHE A O 1
ATOM 753 N N . ASP A 1 94 ? 5.078 -9.992 -6.523 1 90.25 94 ASP A N 1
ATOM 754 C CA . ASP A 1 94 ? 6.312 -10.727 -6.785 1 90.25 94 ASP A CA 1
ATOM 755 C C . ASP A 1 94 ? 6.016 -12.156 -7.227 1 90.25 94 ASP A C 1
ATOM 757 O O . ASP A 1 94 ? 5.406 -12.93 -6.484 1 90.25 94 ASP A O 1
ATOM 761 N N . VAL A 1 95 ? 6.473 -12.469 -8.438 1 89.94 95 VAL A N 1
ATOM 762 C CA . VAL A 1 95 ? 6.035 -13.719 -9.055 1 89.94 95 VAL A CA 1
ATOM 763 C C . VAL A 1 95 ? 7.238 -14.625 -9.312 1 89.94 95 VAL A C 1
ATOM 765 O O . VAL A 1 95 ? 8.281 -14.156 -9.773 1 89.94 95 VAL A O 1
ATOM 768 N N . GLN A 1 96 ? 7.02 -15.844 -9.016 1 90.12 96 GLN A N 1
ATOM 769 C CA . GLN A 1 96 ? 8.023 -16.875 -9.242 1 90.12 96 GLN A CA 1
ATOM 770 C C . GLN A 1 96 ? 8.508 -16.859 -10.688 1 90.12 96 GLN A C 1
ATOM 772 O O . GLN A 1 96 ? 7.711 -16.922 -11.625 1 90.12 96 GLN A O 1
ATOM 777 N N . SER A 1 97 ? 9.828 -16.812 -10.828 1 85.44 97 SER A N 1
ATOM 778 C CA . SER A 1 97 ? 10.438 -16.734 -12.156 1 85.44 97 SER A CA 1
ATOM 779 C C . SER A 1 97 ? 10.672 -18.125 -12.734 1 85.44 97 SER A C 1
ATOM 781 O O . SER A 1 97 ? 11.328 -18.953 -12.102 1 85.44 97 SER A O 1
ATOM 783 N N . MET A 1 98 ? 10.258 -18.266 -13.953 1 79.19 98 MET A N 1
ATOM 784 C CA . MET A 1 98 ? 10.477 -19.547 -14.617 1 79.19 98 MET A CA 1
ATOM 785 C C . MET A 1 98 ? 11.938 -19.719 -15.016 1 79.19 98 MET A C 1
ATOM 787 O O . MET A 1 98 ? 12.398 -20.844 -15.234 1 79.19 98 MET A O 1
ATOM 791 N N . ARG A 1 99 ? 12.609 -18.578 -15.133 1 71.88 99 ARG A N 1
ATOM 792 C CA . ARG A 1 99 ? 14.039 -18.641 -15.43 1 71.88 99 ARG A CA 1
ATOM 793 C C . ARG A 1 99 ? 14.797 -19.359 -14.32 1 71.88 99 ARG A C 1
ATOM 795 O O . ARG A 1 99 ? 15.758 -20.078 -14.578 1 71.88 99 ARG A O 1
ATOM 802 N N . TYR A 1 100 ? 14.258 -19.188 -13.125 1 78 100 TYR A N 1
ATOM 803 C CA . TYR A 1 100 ? 15 -19.672 -11.961 1 78 100 TYR A CA 1
ATOM 804 C C . TYR A 1 100 ? 14.391 -20.969 -11.43 1 78 100 TYR A C 1
ATOM 806 O O . TYR A 1 100 ? 15 -21.641 -10.602 1 78 100 TYR A O 1
ATOM 814 N N . THR A 1 101 ? 13.242 -21.312 -11.992 1 84.56 101 THR A N 1
ATOM 815 C CA . THR A 1 101 ? 12.539 -22.438 -11.391 1 84.56 101 THR A CA 1
ATOM 816 C C . THR A 1 101 ? 12.148 -23.469 -12.453 1 84.56 101 THR A C 1
ATOM 818 O O . THR A 1 101 ? 11.109 -24.125 -12.344 1 84.56 101 THR A O 1
ATOM 821 N N . GLY A 1 102 ? 12.898 -23.516 -13.461 1 83.69 102 GLY A N 1
ATOM 822 C CA . GLY A 1 102 ? 12.594 -24.375 -14.586 1 83.69 102 GLY A CA 1
ATOM 823 C C . GLY A 1 102 ? 12.938 -25.844 -14.32 1 83.69 102 GLY A C 1
ATOM 824 O O . GLY A 1 102 ? 12.43 -26.734 -15 1 83.69 102 GLY A O 1
ATOM 825 N N . GLN A 1 103 ? 13.781 -26.062 -13.344 1 86.44 103 GLN A N 1
ATOM 826 C CA . GLN A 1 103 ? 14.203 -27.422 -13.055 1 86.44 103 GLN A CA 1
ATOM 827 C C . GLN A 1 103 ? 13.008 -28.297 -12.688 1 86.44 103 GLN A C 1
ATOM 829 O O . GLN A 1 103 ? 12.992 -29.5 -13 1 86.44 103 GLN A O 1
ATOM 834 N N . ARG A 1 104 ? 12.055 -27.734 -12.102 1 90.31 104 ARG A N 1
ATOM 835 C CA . ARG A 1 104 ? 10.867 -28.469 -11.695 1 90.31 104 ARG A CA 1
ATOM 836 C C . ARG A 1 104 ? 10.172 -29.094 -12.898 1 90.31 104 ARG A C 1
ATOM 838 O O . ARG A 1 104 ? 9.531 -30.141 -12.781 1 90.31 104 ARG A O 1
ATOM 845 N N . VAL A 1 105 ? 10.266 -28.453 -14.016 1 90.56 105 VAL A N 1
ATOM 846 C CA . VAL A 1 105 ? 9.664 -28.953 -15.242 1 90.56 105 VAL A CA 1
ATOM 847 C C . VAL A 1 105 ? 10.398 -30.219 -15.703 1 90.56 105 VAL A C 1
ATOM 849 O O . VAL A 1 105 ? 9.781 -31.219 -16.047 1 90.56 105 VAL A O 1
ATOM 852 N N . ALA A 1 106 ? 11.68 -30.125 -15.648 1 87.75 106 ALA A N 1
ATOM 853 C CA . ALA A 1 106 ? 12.5 -31.281 -16 1 87.75 106 ALA A CA 1
ATOM 854 C C . ALA A 1 106 ? 12.242 -32.438 -15.047 1 87.75 106 ALA A C 1
ATOM 856 O O . ALA A 1 106 ? 12.172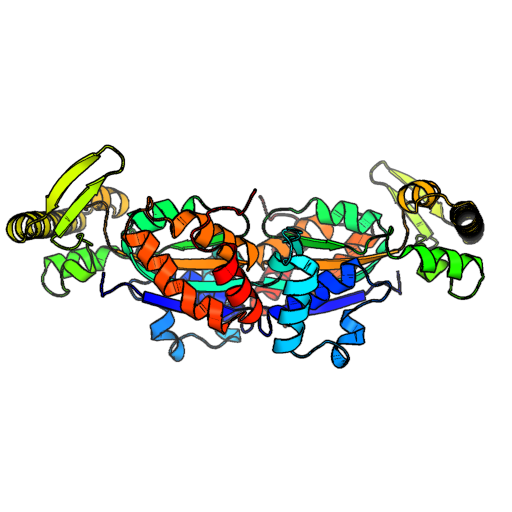 -33.594 -15.477 1 87.75 106 ALA A O 1
ATOM 857 N N . ASP A 1 107 ? 12.117 -32.125 -13.828 1 91.5 107 ASP A N 1
ATOM 858 C CA . ASP A 1 107 ? 11.836 -33.156 -12.828 1 91.5 107 ASP A CA 1
ATOM 859 C C . ASP A 1 107 ? 10.492 -33.844 -13.102 1 91.5 107 ASP A C 1
ATOM 861 O O . ASP A 1 107 ? 10.344 -35.031 -12.906 1 91.5 107 ASP A O 1
ATOM 865 N N . ALA A 1 108 ? 9.562 -33.094 -13.492 1 90.44 108 ALA A N 1
ATOM 866 C CA . ALA A 1 108 ? 8.258 -33.656 -13.836 1 90.44 108 ALA A CA 1
ATOM 867 C C . ALA A 1 108 ? 8.367 -34.562 -15.055 1 90.44 108 ALA A C 1
ATOM 869 O O . ALA A 1 108 ? 7.75 -35.625 -15.086 1 90.44 108 ALA A O 1
ATOM 870 N N . ALA A 1 109 ? 9.109 -34.094 -16.016 1 87 109 ALA A N 1
ATOM 871 C CA . ALA A 1 109 ? 9.344 -34.938 -17.219 1 87 109 ALA A CA 1
ATOM 872 C C . ALA A 1 109 ? 9.969 -36.25 -16.844 1 87 109 ALA A C 1
ATOM 874 O O . ALA A 1 109 ? 9.641 -37.281 -17.438 1 87 109 ALA A O 1
ATOM 875 N N . ALA A 1 110 ? 10.789 -36.219 -15.875 1 89.94 110 ALA A N 1
ATOM 876 C CA . ALA A 1 110 ? 11.508 -37.438 -15.445 1 89.94 110 ALA A CA 1
ATOM 877 C C . ALA A 1 110 ? 10.648 -38.281 -14.516 1 89.94 110 ALA A C 1
ATOM 879 O O . ALA A 1 110 ? 11.078 -39.344 -14.07 1 89.94 110 ALA A O 1
ATOM 880 N N . GLY A 1 111 ? 9.523 -37.844 -14.156 1 90.88 111 GLY A N 1
ATOM 881 C CA . GLY A 1 111 ? 8.602 -38.594 -13.32 1 90.88 111 GLY A CA 1
ATOM 882 C C . GLY A 1 111 ? 8.883 -38.469 -11.836 1 90.88 111 GLY A C 1
ATOM 883 O O . GLY A 1 111 ? 8.367 -39.219 -11.031 1 90.88 111 GLY A O 1
ATOM 884 N N . LYS A 1 112 ? 9.734 -37.5 -11.477 1 92.19 112 LYS A N 1
ATOM 885 C CA . LYS A 1 112 ? 10.086 -37.281 -10.078 1 92.19 112 LYS A CA 1
ATOM 886 C C . LYS A 1 112 ? 8.992 -36.531 -9.336 1 92.19 112 LYS A C 1
ATOM 888 O O . LYS A 1 112 ? 8.844 -36.656 -8.125 1 92.19 112 LYS A O 1
ATOM 893 N N . ILE A 1 113 ? 8.312 -35.688 -10.039 1 91.31 113 ILE A N 1
ATOM 894 C CA . ILE A 1 113 ? 7.184 -34.938 -9.5 1 91.31 113 ILE A CA 1
ATOM 895 C C . ILE A 1 113 ? 5.977 -35.094 -10.422 1 91.31 113 ILE A C 1
ATOM 897 O O . ILE A 1 113 ? 6.125 -35.406 -11.609 1 91.31 113 ILE A O 1
ATOM 901 N N . ASP A 1 114 ? 4.844 -35 -9.812 1 93.31 114 ASP A N 1
ATOM 902 C CA . ASP A 1 114 ? 3.617 -35.125 -10.594 1 93.31 114 ASP A CA 1
ATOM 903 C C . ASP A 1 114 ? 3.504 -34.031 -11.625 1 93.31 114 ASP A C 1
ATOM 905 O O . ASP A 1 114 ? 3.717 -32.844 -11.312 1 93.31 114 ASP A O 1
ATOM 909 N N . LEU A 1 115 ? 3.23 -34.406 -12.852 1 93.75 115 LEU A N 1
ATOM 910 C CA . LEU A 1 115 ? 3.086 -33.438 -13.945 1 93.75 115 LEU A CA 1
ATOM 911 C C . LEU A 1 115 ? 2.066 -32.375 -13.594 1 93.75 115 LEU A C 1
ATOM 913 O O . LEU A 1 115 ? 2.23 -31.203 -13.977 1 93.75 115 LEU A O 1
ATOM 917 N N . GLU A 1 116 ? 1.082 -32.688 -12.82 1 94 116 GLU A N 1
ATOM 918 C CA . GLU A 1 116 ? 0.005 -31.734 -12.516 1 94 116 GLU A CA 1
ATOM 919 C C . GLU A 1 116 ? 0.404 -30.797 -11.383 1 94 116 GLU A C 1
ATOM 921 O O . GLU A 1 116 ? -0.324 -29.844 -11.078 1 94 116 GLU A O 1
ATOM 926 N N . ASP A 1 117 ? 1.548 -31.047 -10.828 1 93.12 117 ASP A N 1
ATOM 927 C CA . ASP A 1 117 ? 2.109 -30.062 -9.898 1 93.12 117 ASP A CA 1
ATOM 928 C C . ASP A 1 117 ? 2.738 -28.891 -10.648 1 93.12 117 ASP A C 1
ATOM 930 O O . ASP A 1 117 ? 2.975 -27.828 -10.062 1 93.12 117 ASP A O 1
ATOM 934 N N . ILE A 1 118 ? 2.916 -29.141 -11.922 1 92.81 118 ILE A N 1
ATOM 935 C CA . ILE A 1 118 ? 3.607 -28.125 -12.719 1 92.81 118 ILE A CA 1
ATOM 936 C C . ILE A 1 118 ? 2.631 -27.484 -13.703 1 92.81 118 ILE A C 1
ATOM 938 O O . ILE A 1 118 ? 2.688 -26.281 -13.945 1 92.81 118 ILE A O 1
ATOM 942 N N . PHE A 1 119 ? 1.776 -28.297 -14.234 1 94.62 119 PHE A N 1
ATOM 943 C CA . PHE A 1 119 ? 0.838 -27.812 -15.234 1 94.62 119 PHE A CA 1
ATOM 944 C C . PHE A 1 119 ? -0.596 -27.906 -14.727 1 94.62 119 PHE A C 1
ATOM 946 O O . PHE A 1 119 ? -0.968 -28.891 -14.078 1 94.62 119 PHE A O 1
ATOM 953 N N . TYR A 1 120 ? -1.345 -26.891 -15.016 1 95.75 120 TYR A N 1
ATOM 954 C CA . TYR A 1 120 ? -2.762 -26.859 -14.672 1 95.75 120 TYR A CA 1
ATOM 955 C C . TYR A 1 120 ? -3.619 -27.25 -15.875 1 95.75 120 TYR A C 1
ATOM 957 O O . TYR A 1 120 ? -3.416 -26.734 -16.984 1 95.75 120 TYR A O 1
ATOM 965 N N . LEU A 1 121 ? -4.477 -28.125 -15.656 1 94.44 121 LEU A N 1
ATOM 966 C CA . LEU A 1 121 ? -5.555 -28.453 -16.578 1 94.44 121 LEU A CA 1
ATOM 967 C C . LEU A 1 121 ? -6.914 -28.281 -15.914 1 94.44 121 LEU A C 1
ATOM 969 O O . LEU A 1 121 ? -7.102 -28.688 -14.766 1 94.44 121 LEU A O 1
ATOM 973 N N . ARG A 1 122 ? -7.812 -27.703 -16.609 1 91.44 122 ARG A N 1
ATOM 974 C CA . ARG A 1 122 ? -9.148 -27.484 -16.047 1 91.44 122 ARG A CA 1
ATOM 975 C C . ARG A 1 122 ? -9.812 -28.812 -15.703 1 91.44 122 ARG A C 1
ATOM 977 O O . ARG A 1 122 ? -9.531 -29.828 -16.328 1 91.44 122 ARG A O 1
ATOM 984 N N . PRO A 1 123 ? -10.711 -28.781 -14.711 1 92.62 123 PRO A N 1
ATOM 985 C CA . PRO A 1 123 ? -11.453 -30 -14.383 1 92.62 123 PRO A CA 1
ATOM 986 C C . PRO A 1 123 ? -12.336 -30.469 -15.539 1 92.62 123 PRO A C 1
ATOM 988 O O . PRO A 1 123 ? -12.812 -29.656 -16.328 1 92.62 123 PRO A O 1
ATOM 991 N N . VAL A 1 124 ? -12.43 -31.797 -15.602 1 94.94 124 VAL A N 1
ATOM 992 C CA . VAL A 1 124 ? -13.367 -32.375 -16.562 1 94.94 124 VAL A CA 1
ATOM 993 C C . VAL A 1 124 ? -14.781 -31.875 -16.266 1 94.94 124 VAL A C 1
ATOM 995 O O . VAL A 1 124 ? -15.164 -31.75 -15.102 1 94.94 124 VAL A O 1
ATOM 998 N N . GLY A 1 125 ? -15.508 -31.578 -17.328 1 92.62 125 GLY A N 1
ATOM 999 C CA . GLY A 1 125 ? -16.859 -31.109 -17.109 1 92.62 125 GLY A CA 1
ATOM 1000 C C . GLY A 1 125 ? -17.438 -30.391 -18.312 1 92.62 125 GLY A C 1
ATOM 1001 O O . GLY A 1 125 ? -16.859 -30.422 -19.406 1 92.62 125 GLY A O 1
ATOM 1002 N N . GLN A 1 126 ? -18.672 -29.875 -18.078 1 92.75 126 GLN A N 1
ATOM 1003 C CA . GLN A 1 126 ? -19.344 -29.078 -19.109 1 92.75 126 GLN A CA 1
ATOM 1004 C C . GLN A 1 126 ? -19.031 -27.594 -18.938 1 92.75 126 GLN A C 1
ATOM 1006 O O . GLN A 1 126 ? -19.062 -27.078 -17.812 1 92.75 126 GLN A O 1
ATOM 1011 N N . TYR A 1 127 ? -18.625 -26.969 -19.984 1 88.88 127 TYR A N 1
ATOM 1012 C CA . TYR A 1 127 ? -18.266 -25.562 -19.953 1 88.88 127 TYR A CA 1
ATOM 1013 C C . TYR A 1 127 ? -19.094 -24.75 -20.953 1 88.88 127 TYR A C 1
ATOM 1015 O O . TYR A 1 127 ? -19.562 -25.297 -21.953 1 88.88 127 TYR A O 1
ATOM 1023 N N . LEU A 1 128 ? -19.391 -23.547 -20.547 1 83.25 128 LEU A N 1
ATOM 1024 C CA . LEU A 1 128 ? -20.062 -22.547 -21.359 1 83.25 128 LEU A CA 1
ATOM 1025 C C . LEU A 1 128 ? -19.281 -21.234 -21.375 1 83.25 128 LEU A C 1
ATOM 1027 O O . LEU A 1 128 ? -18.781 -20.797 -20.328 1 83.25 128 LEU A O 1
ATOM 1031 N N . ASP A 1 129 ? -18.984 -20.688 -22.578 1 72.38 129 ASP A N 1
ATOM 1032 C CA . ASP A 1 129 ? -18.297 -19.406 -22.562 1 72.38 129 ASP A CA 1
ATOM 1033 C C . ASP A 1 129 ? -19.266 -18.25 -22.766 1 72.38 129 ASP A C 1
ATOM 1035 O O . ASP A 1 129 ? -20.469 -18.469 -22.969 1 72.38 129 ASP A O 1
ATOM 1039 N N . ARG A 1 130 ? -18.844 -17.078 -22.562 1 70.62 130 ARG A N 1
ATOM 1040 C CA . ARG A 1 130 ? -19.656 -15.859 -22.609 1 70.62 130 ARG A CA 1
ATOM 1041 C C . ARG A 1 130 ? -20.266 -15.664 -23.984 1 70.62 130 ARG A C 1
ATOM 1043 O O . ARG A 1 130 ? -21.281 -14.969 -24.125 1 70.62 130 ARG A O 1
ATOM 1050 N N . GLN A 1 131 ? -19.688 -16.266 -24.906 1 71 131 GLN A N 1
ATOM 1051 C CA . GLN A 1 131 ? -20.156 -16.109 -26.281 1 71 131 GLN A CA 1
ATOM 1052 C C . GLN A 1 131 ? -21.109 -17.234 -26.672 1 71 131 GLN A C 1
ATOM 1054 O O . GLN A 1 131 ? -21.484 -17.359 -27.844 1 71 131 GLN A O 1
ATOM 1059 N N . GLY A 1 132 ? -21.453 -18.031 -25.688 1 77.56 132 GLY A N 1
ATOM 1060 C CA . GLY A 1 132 ? -22.484 -19.047 -25.906 1 77.56 132 GLY A CA 1
ATOM 1061 C C . GLY A 1 132 ? -21.906 -20.391 -26.359 1 77.56 132 GLY A C 1
ATOM 1062 O O . GLY A 1 132 ? -22.656 -21.312 -26.641 1 77.56 132 GLY A O 1
ATOM 1063 N N . LYS A 1 133 ? -20.641 -20.484 -26.516 1 83.12 133 LYS A N 1
ATOM 1064 C CA . LYS A 1 133 ? -20.016 -21.766 -26.859 1 83.12 133 LYS A CA 1
ATOM 1065 C C . LYS A 1 133 ? -20.141 -22.766 -25.703 1 83.12 133 LYS A C 1
ATOM 1067 O O . LYS A 1 133 ? -19.844 -22.422 -24.562 1 83.12 133 LYS A O 1
ATOM 1072 N N . LYS A 1 134 ? -20.672 -23.938 -26.094 1 90 134 LYS A N 1
ATOM 1073 C CA . LYS A 1 134 ? -20.812 -25.016 -25.109 1 90 134 LYS A CA 1
ATOM 1074 C C . LYS A 1 134 ? -19.969 -26.234 -25.516 1 90 134 LYS A C 1
ATOM 1076 O O . LYS A 1 134 ? -19.984 -26.656 -26.672 1 90 134 LYS A O 1
ATOM 1081 N N . TYR A 1 135 ? -19.156 -26.672 -24.594 1 91.75 135 TYR A N 1
ATOM 1082 C CA . TYR A 1 135 ? -18.375 -27.875 -24.859 1 91.75 135 TYR A CA 1
ATOM 1083 C C . TYR A 1 135 ? -18.203 -28.703 -23.594 1 91.75 135 TYR A C 1
ATOM 1085 O O . TYR A 1 135 ? -18.422 -28.219 -22.484 1 91.75 135 TYR A O 1
ATOM 1093 N N . THR A 1 136 ? -17.891 -29.969 -23.859 1 93.81 136 THR A N 1
ATOM 1094 C CA . THR A 1 136 ? -17.594 -30.891 -22.766 1 93.81 136 THR A CA 1
ATOM 1095 C C . THR A 1 136 ? -16.109 -31.266 -22.75 1 93.81 136 THR A C 1
ATOM 1097 O O . THR A 1 136 ? -15.578 -31.703 -23.781 1 93.81 136 THR A O 1
ATOM 1100 N N . TYR A 1 137 ? -15.469 -30.969 -21.688 1 93.75 137 TYR A N 1
ATOM 1101 C CA . TYR A 1 137 ? -14.102 -31.422 -21.469 1 93.75 137 TYR A CA 1
ATOM 1102 C C . TYR A 1 137 ? -14.086 -32.781 -20.766 1 93.75 137 TYR A C 1
ATOM 1104 O O . TYR A 1 137 ? -14.359 -32.875 -19.578 1 93.75 137 TYR A O 1
ATOM 1112 N N . THR A 1 138 ? -13.711 -33.844 -21.562 1 96.69 138 THR A N 1
ATOM 1113 C CA . THR A 1 138 ? -13.844 -35.219 -21.078 1 96.69 138 THR A CA 1
ATOM 1114 C C . THR A 1 138 ? -12.531 -35.719 -20.484 1 96.69 138 THR A C 1
ATOM 1116 O O . THR A 1 138 ? -11.492 -35.062 -20.625 1 96.69 138 THR A O 1
ATOM 1119 N N . GLU A 1 139 ? -12.656 -36.906 -19.812 1 97.06 139 GLU A N 1
ATOM 1120 C CA . GLU A 1 139 ? -11.453 -37.562 -19.297 1 97.06 139 GLU A CA 1
ATOM 1121 C C . GLU A 1 139 ? -10.484 -37.906 -20.422 1 97.06 139 GLU A C 1
ATOM 1123 O O . GLU A 1 139 ? -9.266 -37.844 -20.25 1 97.06 139 GLU A O 1
ATOM 1128 N N . THR A 1 140 ? -11.055 -38.281 -21.547 1 97.31 140 THR A N 1
ATOM 1129 C CA . THR A 1 140 ? -10.227 -38.594 -22.703 1 97.31 140 THR A CA 1
ATOM 1130 C C . THR A 1 140 ? -9.492 -37.344 -23.188 1 97.31 140 THR A C 1
ATOM 1132 O O . THR A 1 140 ? -8.297 -37.406 -23.5 1 97.31 140 THR A O 1
ATOM 1135 N N . ASP A 1 141 ? -10.188 -36.25 -23.297 1 95 141 ASP A N 1
ATOM 1136 C CA . ASP A 1 141 ? -9.57 -34.969 -23.688 1 95 141 ASP A CA 1
ATOM 1137 C C . ASP A 1 141 ? -8.461 -34.594 -22.719 1 95 141 ASP A C 1
ATOM 1139 O O . ASP A 1 141 ? -7.371 -34.188 -23.141 1 95 141 ASP A O 1
ATOM 1143 N N . ARG A 1 142 ? -8.742 -34.688 -21.453 1 95.44 142 ARG A N 1
ATOM 1144 C CA . ARG A 1 142 ? -7.777 -34.344 -20.422 1 95.44 142 ARG A CA 1
ATOM 1145 C C . ARG A 1 142 ? -6.523 -35.188 -20.516 1 95.44 142 ARG A C 1
ATOM 1147 O O . ARG A 1 142 ? -5.41 -34.688 -20.328 1 95.44 142 ARG A O 1
ATOM 1154 N N . ALA A 1 143 ? -6.707 -36.469 -20.75 1 96.5 143 ALA A N 1
ATOM 1155 C CA . ALA A 1 143 ? -5.574 -37.375 -20.891 1 96.5 143 ALA A CA 1
ATOM 1156 C C . ALA A 1 143 ? -4.695 -36.969 -22.078 1 96.5 143 ALA A C 1
ATOM 1158 O O . ALA A 1 143 ? -3.465 -37.031 -21.984 1 96.5 143 ALA A O 1
ATOM 1159 N N . LYS A 1 144 ? -5.328 -36.594 -23.156 1 96.62 144 LYS A N 1
ATOM 1160 C CA . LYS A 1 144 ? -4.59 -36.094 -24.328 1 96.62 144 LYS A CA 1
ATOM 1161 C C . LYS A 1 144 ? -3.777 -34.844 -23.984 1 96.62 144 LYS A C 1
ATOM 1163 O O . LYS A 1 144 ? -2.609 -34.75 -24.359 1 96.62 144 LYS A O 1
ATOM 1168 N N . ASP A 1 145 ? -4.438 -34 -23.297 1 95.25 145 ASP A N 1
ATOM 1169 C CA . ASP A 1 145 ? -3.766 -32.75 -22.922 1 95.25 145 ASP A CA 1
ATOM 1170 C C . ASP A 1 145 ? -2.625 -33 -21.938 1 95.25 145 ASP A C 1
ATOM 1172 O O . ASP A 1 145 ? -1.578 -32.344 -22.016 1 95.25 145 ASP A O 1
ATOM 1176 N N . LEU A 1 146 ? -2.852 -33.875 -20.984 1 95.44 146 LEU A N 1
ATOM 1177 C CA . LEU A 1 146 ? -1.8 -34.25 -20.031 1 95.44 146 LEU A CA 1
ATOM 1178 C C . LEU A 1 146 ? -0.589 -34.812 -20.766 1 95.44 146 LEU A C 1
ATOM 1180 O O . LEU A 1 146 ? 0.553 -34.531 -20.406 1 95.44 146 LEU A O 1
ATOM 1184 N N . GLU A 1 147 ? -0.862 -35.625 -21.75 1 95.25 147 GLU A N 1
ATOM 1185 C CA . GLU A 1 147 ? 0.227 -36.156 -22.547 1 95.25 147 GLU A CA 1
ATOM 1186 C C . GLU A 1 147 ? 0.982 -35.062 -23.297 1 95.25 147 GLU A C 1
ATOM 1188 O O . GLU A 1 147 ? 2.207 -35.125 -23.406 1 95.25 147 GLU A O 1
ATOM 1193 N N . LEU A 1 148 ? 0.247 -34.125 -23.812 1 93.81 148 LEU A N 1
ATOM 1194 C CA . LEU A 1 148 ? 0.889 -32.969 -24.469 1 93.81 148 LEU A CA 1
ATOM 1195 C C . LEU A 1 148 ? 1.803 -32.25 -23.5 1 93.81 148 LEU A C 1
ATOM 1197 O O . LEU A 1 148 ? 2.902 -31.812 -23.859 1 93.81 148 LEU A O 1
ATOM 1201 N N . CYS A 1 149 ? 1.344 -32.031 -22.281 1 95.19 149 CYS A N 1
ATOM 1202 C CA . CYS A 1 149 ? 2.162 -31.422 -21.25 1 95.19 149 CYS A CA 1
ATOM 1203 C C . CYS A 1 149 ? 3.434 -32.219 -21 1 95.19 149 CYS A C 1
ATOM 1205 O O . CYS A 1 149 ? 4.516 -31.656 -20.859 1 95.19 149 CYS A O 1
ATOM 1207 N N . ARG A 1 150 ? 3.309 -33.5 -20.938 1 95.25 150 ARG A N 1
ATOM 1208 C CA . ARG A 1 150 ? 4.457 -34.375 -20.734 1 95.25 150 ARG A CA 1
ATOM 1209 C C . ARG A 1 150 ? 5.477 -34.219 -21.859 1 95.25 150 ARG A C 1
ATOM 1211 O O . ARG A 1 150 ? 6.676 -34.094 -21.609 1 95.25 150 ARG A O 1
ATOM 1218 N N . GLN A 1 151 ? 4.992 -34.188 -23.078 1 95.44 151 GLN A N 1
ATOM 1219 C CA . GLN A 1 151 ? 5.871 -34.062 -24.234 1 95.44 151 GLN A CA 1
ATOM 1220 C C . GLN A 1 151 ? 6.586 -32.688 -24.203 1 95.44 151 GLN A C 1
ATOM 1222 O O . GLN A 1 151 ? 7.77 -32.625 -24.547 1 95.44 151 GLN A O 1
ATOM 1227 N N . ALA A 1 152 ? 5.82 -31.688 -23.859 1 94.06 152 ALA A N 1
ATOM 1228 C CA . ALA A 1 152 ? 6.414 -30.359 -23.766 1 94.06 152 ALA A CA 1
ATOM 1229 C C . ALA A 1 152 ? 7.504 -30.312 -22.703 1 94.06 152 ALA A C 1
ATOM 1231 O O . ALA A 1 152 ? 8.562 -29.719 -22.906 1 94.06 152 ALA A O 1
ATOM 1232 N N . ALA A 1 153 ? 7.242 -30.922 -21.562 1 94.94 153 ALA A N 1
ATOM 1233 C CA . ALA A 1 153 ? 8.227 -30.984 -20.484 1 94.94 153 ALA A CA 1
ATOM 1234 C C . ALA A 1 153 ? 9.492 -31.719 -20.938 1 94.94 153 ALA A C 1
ATOM 1236 O O . ALA A 1 153 ? 10.602 -31.281 -20.641 1 94.94 153 ALA A O 1
ATOM 1237 N N . LEU A 1 154 ? 9.32 -32.781 -21.656 1 95.56 154 LEU A N 1
ATOM 1238 C CA . LEU A 1 154 ? 10.453 -33.562 -22.188 1 95.56 154 LEU A CA 1
ATOM 1239 C C . LEU A 1 154 ? 11.266 -32.688 -23.156 1 95.56 154 LEU A C 1
ATOM 1241 O O . LEU A 1 154 ? 12.492 -32.688 -23.109 1 95.56 154 LEU A O 1
ATOM 1245 N N . ARG A 1 155 ? 10.531 -31.984 -24 1 94.06 155 ARG A N 1
ATOM 1246 C CA . ARG A 1 155 ? 11.211 -31.109 -24.953 1 94.06 155 ARG A CA 1
ATOM 1247 C C . ARG A 1 155 ? 11.984 -30.016 -24.234 1 94.06 155 ARG A C 1
ATOM 1249 O O . ARG A 1 155 ? 13.094 -29.656 -24.641 1 94.06 155 ARG A O 1
ATOM 1256 N N . TYR A 1 156 ? 11.328 -29.484 -23.25 1 92.88 156 TYR A N 1
ATOM 1257 C CA . TYR A 1 156 ? 11.992 -28.469 -22.438 1 92.88 156 TYR A CA 1
ATOM 1258 C C . TYR A 1 156 ? 13.305 -29 -21.891 1 92.88 156 TYR A C 1
ATOM 1260 O O . TYR A 1 156 ? 14.336 -28.312 -21.969 1 92.88 156 TYR A O 1
ATOM 1268 N N . GLN A 1 157 ? 13.297 -30.125 -21.328 1 92.25 157 GLN A N 1
ATOM 1269 C CA . GLN A 1 157 ? 14.5 -30.766 -20.781 1 92.25 157 GLN A CA 1
ATOM 1270 C C . GLN A 1 157 ? 15.562 -30.922 -21.875 1 92.25 157 GLN A C 1
ATOM 1272 O O . GLN A 1 157 ? 16.75 -30.656 -21.641 1 92.25 157 GLN A O 1
ATOM 1277 N N . GLU A 1 158 ? 15.172 -31.328 -23.031 1 93.94 158 GLU A N 1
ATOM 1278 C CA . GLU A 1 158 ? 16.094 -31.5 -24.156 1 93.94 158 GLU A CA 1
ATOM 1279 C C . GLU A 1 158 ? 16.75 -30.172 -24.516 1 93.94 158 GLU A C 1
ATOM 1281 O O . GLU A 1 158 ? 17.953 -30.125 -24.797 1 93.94 158 GLU A O 1
ATOM 1286 N N . LEU A 1 159 ? 15.945 -29.172 -24.547 1 91.19 159 LEU A N 1
ATOM 1287 C CA . LEU A 1 159 ? 16.469 -27.859 -24.891 1 91.19 159 LEU A CA 1
ATOM 1288 C C . LEU A 1 159 ? 17.5 -27.406 -23.875 1 91.19 159 LEU A C 1
ATOM 1290 O O . LEU A 1 159 ? 18.547 -26.859 -24.234 1 91.19 159 LEU A O 1
ATOM 1294 N N . LEU A 1 160 ? 17.156 -27.641 -22.609 1 89.31 160 LEU A N 1
ATOM 1295 C CA . LEU A 1 160 ? 18.094 -27.266 -21.562 1 89.31 160 LEU A CA 1
ATOM 1296 C C . LEU A 1 160 ? 19.406 -28.031 -21.703 1 89.31 160 LEU A C 1
ATOM 1298 O O . LEU A 1 160 ? 20.484 -27.453 -21.578 1 89.31 160 LEU A O 1
ATOM 1302 N N . GLU A 1 161 ? 19.297 -29.281 -21.953 1 91.81 161 GLU A N 1
ATOM 1303 C CA . GLU A 1 161 ? 20.484 -30.125 -22.125 1 91.81 161 GLU A CA 1
ATOM 1304 C C . GLU A 1 161 ? 21.297 -29.688 -23.344 1 91.81 161 GLU A C 1
ATOM 1306 O O . GLU A 1 161 ? 22.531 -29.812 -23.344 1 91.81 161 GLU A O 1
ATOM 1311 N N . ALA A 1 162 ? 20.609 -29.156 -24.297 1 94 162 ALA A N 1
ATOM 1312 C CA . ALA A 1 162 ? 21.281 -28.703 -25.5 1 94 162 ALA A CA 1
ATOM 1313 C C . ALA A 1 162 ? 21.922 -27.328 -25.281 1 94 162 ALA A C 1
ATOM 1315 O O . ALA A 1 162 ? 22.594 -26.812 -26.172 1 94 162 ALA A O 1
ATOM 1316 N N . GLY A 1 163 ? 21.656 -26.719 -24.109 1 91 163 GLY A N 1
ATOM 1317 C CA . GLY A 1 163 ? 22.359 -25.484 -23.766 1 91 163 GLY A CA 1
ATOM 1318 C C . GLY A 1 163 ? 21.547 -24.234 -24.016 1 91 163 GLY A C 1
ATOM 1319 O O . GLY A 1 163 ? 22.078 -23.125 -23.953 1 91 163 GLY A O 1
ATOM 1320 N N . TYR A 1 164 ? 20.312 -24.375 -24.391 1 88.12 164 TYR A N 1
ATOM 1321 C CA . TYR A 1 164 ? 19.469 -23.203 -24.578 1 88.12 164 TYR A CA 1
ATOM 1322 C C . TYR A 1 164 ? 19.266 -22.438 -23.281 1 88.12 164 TYR A C 1
ATOM 1324 O O . TYR A 1 164 ? 19.266 -23.047 -22.203 1 88.12 164 TYR A O 1
ATOM 1332 N N . ALA A 1 165 ? 19.094 -21.156 -23.422 1 85.94 165 ALA A N 1
ATOM 1333 C CA . ALA A 1 165 ? 18.719 -20.359 -22.266 1 85.94 165 ALA A CA 1
ATOM 1334 C C . ALA A 1 165 ? 17.312 -20.703 -21.781 1 85.94 165 ALA A C 1
ATOM 1336 O O . ALA A 1 165 ? 16.422 -20.984 -22.609 1 85.94 165 ALA A O 1
ATOM 1337 N N . GLU A 1 166 ? 17.047 -20.703 -20.5 1 84 166 GLU A N 1
ATOM 1338 C CA . GLU A 1 166 ? 15.742 -21 -19.922 1 84 166 GLU A CA 1
ATOM 1339 C C . GLU A 1 166 ? 14.656 -20.109 -20.531 1 84 166 GLU A C 1
ATOM 1341 O O . GLU A 1 166 ? 13.547 -20.578 -20.781 1 84 166 GLU A O 1
ATOM 1346 N N . GLU A 1 167 ? 14.992 -18.875 -20.797 1 82.94 167 GLU A N 1
ATOM 1347 C CA . GLU A 1 167 ? 14.031 -17.922 -21.328 1 82.94 167 GLU A CA 1
ATOM 1348 C C . GLU A 1 167 ? 13.555 -18.344 -22.719 1 82.94 167 GLU A C 1
ATOM 1350 O O . GLU A 1 167 ? 12.391 -18.125 -23.078 1 82.94 167 GLU A O 1
ATOM 1355 N N . HIS A 1 168 ? 14.445 -18.844 -23.422 1 82.06 168 HIS A N 1
ATOM 1356 C CA . HIS A 1 168 ? 14.07 -19.359 -24.75 1 82.06 168 HIS A CA 1
ATOM 1357 C C . HIS A 1 168 ? 13.344 -20.688 -24.641 1 82.06 168 HIS A C 1
ATOM 1359 O O . HIS A 1 168 ? 12.305 -20.875 -25.281 1 82.06 168 HIS A O 1
ATOM 1365 N N . ALA A 1 169 ? 13.852 -21.594 -23.812 1 88.44 169 ALA A N 1
ATOM 1366 C CA . ALA A 1 169 ? 13.297 -22.938 -23.688 1 88.44 169 ALA A CA 1
ATOM 1367 C C . ALA A 1 169 ? 11.859 -22.891 -23.188 1 88.44 169 ALA A C 1
ATOM 1369 O O . ALA A 1 169 ? 11.023 -23.703 -23.594 1 88.44 169 ALA A O 1
ATOM 1370 N N . ARG A 1 170 ? 11.562 -21.953 -22.344 1 87.25 170 ARG A N 1
ATOM 1371 C CA . ARG A 1 170 ? 10.25 -21.922 -21.703 1 87.25 170 ARG A CA 1
ATOM 1372 C C . ARG A 1 170 ? 9.156 -21.641 -22.734 1 87.25 170 ARG A C 1
ATOM 1374 O O . ARG A 1 170 ? 7.977 -21.906 -22.469 1 87.25 170 ARG A O 1
ATOM 1381 N N . GLY A 1 171 ? 9.547 -21.172 -23.859 1 85.5 171 GLY A N 1
ATOM 1382 C CA . GLY A 1 171 ? 8.578 -20.828 -24.891 1 85.5 171 GLY A CA 1
ATOM 1383 C C . GLY A 1 171 ? 7.797 -22.031 -25.391 1 85.5 171 GLY A C 1
ATOM 1384 O O . GLY A 1 171 ? 6.719 -21.875 -25.969 1 85.5 171 GLY A O 1
ATOM 1385 N N . ILE A 1 172 ? 8.297 -23.172 -25.156 1 91.06 172 ILE A N 1
ATOM 1386 C CA . ILE A 1 172 ? 7.66 -24.375 -25.688 1 91.06 172 ILE A CA 1
ATOM 1387 C C . ILE A 1 172 ? 6.633 -24.891 -24.688 1 91.06 172 ILE A C 1
ATOM 1389 O O . ILE A 1 172 ? 5.832 -25.781 -25 1 91.06 172 ILE A O 1
ATOM 1393 N N . LEU A 1 173 ? 6.633 -24.406 -23.453 1 91.69 173 LEU A N 1
ATOM 1394 C CA . LEU A 1 173 ? 5.773 -24.922 -22.391 1 91.69 173 LEU A CA 1
ATOM 1395 C C . LEU A 1 173 ? 4.34 -24.422 -22.562 1 91.69 173 LEU A C 1
ATOM 1397 O O . LEU A 1 173 ? 4.121 -23.328 -23.078 1 91.69 173 LEU A O 1
ATOM 1401 N N . PRO A 1 174 ? 3.414 -25.328 -22.094 1 90.56 174 PRO A N 1
ATOM 1402 C CA . PRO A 1 174 ? 2.025 -24.859 -22.078 1 90.56 174 PRO A CA 1
ATOM 1403 C C . PRO A 1 174 ? 1.846 -23.578 -21.281 1 90.56 174 PRO A C 1
ATOM 1405 O O . PRO A 1 174 ? 2.553 -23.359 -20.297 1 90.56 174 PRO A O 1
ATOM 1408 N N . PHE A 1 175 ? 0.848 -22.812 -21.609 1 85.88 175 PHE A N 1
ATOM 1409 C CA . PHE A 1 175 ? 0.592 -21.484 -21.062 1 85.88 175 PHE A CA 1
ATOM 1410 C C . PHE A 1 175 ? 0.276 -21.562 -19.562 1 85.88 175 PHE A C 1
ATOM 1412 O O . PHE A 1 175 ? 0.727 -20.719 -18.781 1 85.88 175 PHE A O 1
ATOM 1419 N N . ASP A 1 176 ? -0.455 -22.594 -19.188 1 91.31 176 ASP A N 1
ATOM 1420 C CA . ASP A 1 176 ? -0.951 -22.625 -17.812 1 91.31 176 ASP A CA 1
ATOM 1421 C C . ASP A 1 176 ? -0.083 -23.516 -16.938 1 91.31 176 ASP A C 1
ATOM 1423 O O . ASP A 1 176 ? -0.587 -24.453 -16.297 1 91.31 176 ASP A O 1
ATOM 1427 N N . TYR A 1 177 ? 1.169 -23.203 -16.953 1 92.12 177 TYR A N 1
ATOM 1428 C CA . TYR A 1 177 ? 1.979 -23.766 -15.875 1 92.12 177 TYR A CA 1
ATOM 1429 C C . TYR A 1 177 ? 1.652 -23.094 -14.547 1 92.12 177 TYR A C 1
ATOM 1431 O O . TYR A 1 177 ? 1.19 -21.953 -14.508 1 92.12 177 TYR A O 1
ATOM 1439 N N . ARG A 1 178 ? 1.871 -23.859 -13.5 1 94.06 178 ARG A N 1
ATOM 1440 C CA . ARG A 1 178 ? 1.566 -23.359 -12.164 1 94.06 178 ARG A CA 1
ATOM 1441 C C . ARG A 1 178 ? 2.688 -22.469 -11.648 1 94.06 178 ARG A C 1
ATOM 1443 O O . ARG A 1 178 ? 3.865 -22.734 -11.898 1 94.06 178 ARG A O 1
ATOM 1450 N N . GLN A 1 179 ? 2.256 -21.438 -10.93 1 92.75 179 GLN A N 1
ATOM 1451 C CA . GLN A 1 179 ? 3.217 -20.516 -10.336 1 92.75 179 GLN A CA 1
ATOM 1452 C C . GLN A 1 179 ? 2.752 -20.062 -8.953 1 92.75 179 GLN A C 1
ATOM 1454 O O . GLN A 1 179 ? 1.555 -20.062 -8.664 1 92.75 179 GLN A O 1
ATOM 1459 N N . HIS A 1 180 ? 3.775 -19.781 -8.164 1 95.31 180 HIS A N 1
ATOM 1460 C CA . HIS A 1 180 ? 3.551 -19.125 -6.887 1 95.31 180 HIS A CA 1
ATOM 1461 C C . HIS A 1 180 ? 3.848 -17.641 -6.973 1 95.31 180 HIS A C 1
ATOM 1463 O O . HIS A 1 180 ? 4.73 -17.219 -7.723 1 95.31 180 HIS A O 1
ATOM 1469 N N . PHE A 1 181 ? 3.088 -16.875 -6.258 1 95.5 181 PHE A N 1
ATOM 1470 C CA . PHE A 1 181 ? 3.402 -15.453 -6.219 1 95.5 181 PHE A CA 1
ATOM 1471 C C . PHE A 1 181 ? 2.98 -14.844 -4.887 1 95.5 181 PHE A C 1
ATOM 1473 O O . PHE A 1 181 ? 2.209 -15.445 -4.141 1 95.5 181 PHE A O 1
ATOM 1480 N N . VAL A 1 182 ? 3.604 -13.727 -4.547 1 96.06 182 VAL A N 1
ATOM 1481 C CA . VAL A 1 182 ? 3.23 -12.891 -3.416 1 96.06 182 VAL A CA 1
ATOM 1482 C C . VAL A 1 182 ? 2.496 -11.648 -3.914 1 96.06 182 VAL A C 1
ATOM 1484 O O . VAL A 1 182 ? 2.9 -11.031 -4.906 1 96.06 182 VAL A O 1
ATOM 1487 N N . VAL A 1 183 ? 1.418 -11.359 -3.289 1 96.44 183 VAL A N 1
ATOM 1488 C CA . VAL A 1 183 ? 0.646 -10.18 -3.67 1 96.44 183 VAL A CA 1
ATOM 1489 C C . VAL A 1 183 ? 0.236 -9.406 -2.422 1 96.44 183 VAL A C 1
ATOM 1491 O O . VAL A 1 183 ? -0.114 -10 -1.399 1 96.44 183 VAL A O 1
ATOM 1494 N N . SER A 1 184 ? 0.357 -8.141 -2.438 1 96.75 184 SER A N 1
ATOM 1495 C CA . SER A 1 184 ? -0.122 -7.266 -1.369 1 96.75 184 SER A CA 1
ATOM 1496 C C . SER A 1 184 ? -1.321 -6.441 -1.824 1 96.75 184 SER A C 1
ATOM 1498 O O . SER A 1 184 ? -1.345 -5.941 -2.951 1 96.75 184 SER A O 1
ATOM 1500 N N . PHE A 1 185 ? -2.301 -6.316 -0.968 1 96.38 185 PHE A N 1
ATOM 1501 C CA . PHE A 1 185 ? -3.479 -5.484 -1.169 1 96.38 185 PHE A CA 1
ATOM 1502 C C . PHE A 1 185 ? -3.668 -4.523 -0.002 1 96.38 185 PHE A C 1
ATOM 1504 O O . PHE A 1 185 ? -3.521 -4.91 1.159 1 96.38 185 PHE A O 1
ATOM 1511 N N . THR A 1 186 ? -3.92 -3.236 -0.325 1 96.12 186 THR A N 1
ATOM 1512 C CA . THR A 1 186 ? -4.664 -2.482 0.677 1 96.12 186 THR A CA 1
ATOM 1513 C C . THR A 1 186 ? -6.086 -3.02 0.813 1 96.12 186 THR A C 1
ATOM 1515 O O . THR A 1 186 ? -6.551 -3.783 -0.036 1 96.12 186 THR A O 1
ATOM 1518 N N . LEU A 1 187 ? -6.746 -2.633 1.871 1 96.38 187 LEU A N 1
ATOM 1519 C CA . LEU A 1 187 ? -8.109 -3.115 2.037 1 96.38 187 LEU A CA 1
ATOM 1520 C C . LEU A 1 187 ? -9 -2.65 0.885 1 96.38 187 LEU A C 1
ATOM 1522 O O . LEU A 1 187 ? -9.828 -3.412 0.388 1 96.38 187 LEU A O 1
ATOM 1526 N N . ARG A 1 188 ? -8.836 -1.435 0.452 1 93.88 188 ARG A N 1
ATOM 1527 C CA . ARG A 1 188 ? -9.609 -0.922 -0.674 1 93.88 188 ARG A CA 1
ATOM 1528 C C . ARG A 1 188 ? -9.336 -1.727 -1.939 1 93.88 188 ARG A C 1
ATOM 1530 O O . ARG A 1 188 ? -10.266 -2.123 -2.645 1 93.88 188 ARG A O 1
ATOM 1537 N N . SER A 1 189 ? -8.062 -1.945 -2.223 1 93.94 189 SER A N 1
ATOM 1538 C CA . SER A 1 189 ? -7.715 -2.658 -3.449 1 93.94 189 SER A CA 1
ATOM 1539 C C . SER A 1 189 ? -8.156 -4.117 -3.383 1 93.94 189 SER A C 1
ATOM 1541 O O . SER A 1 189 ? -8.523 -4.707 -4.402 1 93.94 189 SER A O 1
ATOM 1543 N N . LEU A 1 190 ? -8.141 -4.703 -2.213 1 95.62 190 LEU A N 1
ATOM 1544 C CA . LEU A 1 190 ? -8.648 -6.062 -2.055 1 95.62 190 LEU A CA 1
ATOM 1545 C C . LEU A 1 190 ? -10.125 -6.137 -2.416 1 95.62 190 LEU A C 1
ATOM 1547 O O . LEU A 1 190 ? -10.539 -7.02 -3.172 1 95.62 190 LEU A O 1
ATOM 1551 N N . MET A 1 191 ? -10.93 -5.223 -1.913 1 93.06 191 MET A N 1
ATOM 1552 C CA . MET A 1 191 ? -12.359 -5.184 -2.223 1 93.06 191 MET A CA 1
ATOM 1553 C C . MET A 1 191 ? -12.586 -4.984 -3.717 1 93.06 191 MET A C 1
ATOM 1555 O O . MET A 1 191 ? -13.461 -5.617 -4.305 1 93.06 191 MET A O 1
ATOM 1559 N N . HIS A 1 192 ? -11.773 -4.117 -4.258 1 91.19 192 HIS A N 1
ATOM 1560 C CA . HIS A 1 192 ? -11.883 -3.875 -5.691 1 91.19 192 HIS A CA 1
ATOM 1561 C C . HIS A 1 192 ? -11.57 -5.137 -6.488 1 91.19 192 HIS A C 1
ATOM 1563 O O . HIS A 1 192 ? -12.266 -5.453 -7.457 1 91.19 192 HIS A O 1
ATOM 1569 N N . PHE A 1 193 ? -10.516 -5.797 -6.129 1 93.75 193 PHE A N 1
ATOM 1570 C CA . PHE A 1 193 ? -10.141 -7.051 -6.766 1 93.75 193 PHE A CA 1
ATOM 1571 C C . PHE A 1 193 ? -11.289 -8.062 -6.695 1 93.75 193 PHE A C 1
ATOM 1573 O O . PHE A 1 193 ? -11.648 -8.664 -7.703 1 93.75 193 PHE A O 1
ATOM 1580 N N . LEU A 1 194 ? -11.867 -8.211 -5.523 1 93.31 194 LEU A N 1
ATOM 1581 C CA . LEU A 1 194 ? -12.969 -9.141 -5.324 1 93.31 194 LEU A CA 1
ATOM 1582 C C . LEU A 1 194 ? -14.18 -8.734 -6.156 1 93.31 194 LEU A C 1
ATOM 1584 O O . LEU A 1 194 ? -14.875 -9.594 -6.707 1 93.31 194 LEU A O 1
ATOM 1588 N N . ASP A 1 195 ? -14.461 -7.461 -6.262 1 90.12 195 ASP A N 1
ATOM 1589 C CA . ASP A 1 195 ? -15.57 -6.953 -7.059 1 90.12 195 ASP A CA 1
ATOM 1590 C C . ASP A 1 195 ? -15.461 -7.41 -8.516 1 90.12 195 ASP A C 1
ATOM 1592 O O . ASP A 1 195 ? -16.453 -7.793 -9.125 1 90.12 195 ASP A O 1
ATOM 1596 N N . LEU A 1 196 ? -14.336 -7.406 -9.016 1 87.69 196 LEU A N 1
ATOM 1597 C CA . LEU A 1 196 ? -14.133 -7.613 -10.438 1 87.69 196 LEU A CA 1
ATOM 1598 C C . LEU A 1 196 ? -13.922 -9.094 -10.75 1 87.69 196 LEU A C 1
ATOM 1600 O O . LEU A 1 196 ? -14.336 -9.578 -11.805 1 87.69 196 LEU A O 1
ATOM 1604 N N . ARG A 1 197 ? -13.273 -9.828 -9.797 1 90.06 197 ARG A N 1
ATOM 1605 C CA . ARG A 1 197 ? -12.773 -11.148 -10.164 1 90.06 197 ARG A CA 1
ATOM 1606 C C . ARG A 1 197 ? -13.609 -12.25 -9.523 1 90.06 197 ARG A C 1
ATOM 1608 O O . ARG A 1 197 ? -13.43 -13.43 -9.828 1 90.06 197 ARG A O 1
ATOM 1615 N N . SER A 1 198 ? -14.508 -11.844 -8.695 1 90.56 198 SER A N 1
ATOM 1616 C CA . SER A 1 198 ? -15.414 -12.844 -8.125 1 90.56 198 SER A CA 1
ATOM 1617 C C . SER A 1 198 ? -16.672 -12.984 -8.961 1 90.56 198 SER A C 1
ATOM 1619 O O . SER A 1 198 ? -17.5 -13.867 -8.695 1 90.56 198 SER A O 1
ATOM 1621 N N . LYS A 1 199 ? -16.891 -12.234 -9.945 1 85.25 199 LYS A N 1
ATOM 1622 C CA . LYS A 1 199 ? -18.078 -12.273 -10.797 1 85.25 199 LYS A CA 1
ATOM 1623 C C . LYS A 1 199 ? -18.188 -13.609 -11.531 1 85.25 199 LYS A C 1
ATOM 1625 O O . LYS A 1 199 ? -17.172 -14.242 -11.828 1 85.25 199 LYS A O 1
ATOM 1630 N N . LYS A 1 200 ? -19.359 -13.914 -11.922 1 81.94 200 LYS A N 1
ATOM 1631 C CA . LYS A 1 200 ? -19.641 -15.188 -12.57 1 81.94 200 LYS A CA 1
ATOM 1632 C C . LYS A 1 200 ? -19.047 -15.242 -13.977 1 81.94 200 LYS A C 1
ATOM 1634 O O . LYS A 1 200 ? -18.797 -16.312 -14.516 1 81.94 200 LYS A O 1
ATOM 1639 N N . ASP A 1 201 ? -18.844 -14.102 -14.508 1 79.62 201 ASP A N 1
ATOM 1640 C CA . ASP A 1 201 ? -18.344 -14.07 -15.875 1 79.62 201 ASP A CA 1
ATOM 1641 C C . ASP A 1 201 ? -16.812 -14.156 -15.898 1 79.62 201 ASP A C 1
ATOM 1643 O O . ASP A 1 201 ? -16.203 -14.242 -16.969 1 79.62 201 ASP A O 1
ATOM 1647 N N . ALA A 1 202 ? -16.219 -14.125 -14.711 1 84.56 202 ALA A N 1
ATOM 1648 C CA . ALA A 1 202 ? -14.773 -14.32 -14.641 1 84.56 202 ALA A CA 1
ATOM 1649 C C . ALA A 1 202 ? -14.422 -15.797 -14.781 1 84.56 202 ALA A C 1
ATOM 1651 O O . ALA A 1 202 ? -15.273 -16.672 -14.609 1 84.56 202 ALA A O 1
ATOM 1652 N N . GLN A 1 203 ? -13.172 -16.047 -15.156 1 87.38 203 GLN A N 1
ATOM 1653 C CA . GLN A 1 203 ? -12.703 -17.422 -15.266 1 87.38 203 GLN A CA 1
ATOM 1654 C C . GLN A 1 203 ? -12.797 -18.141 -13.922 1 87.38 203 GLN A C 1
ATOM 1656 O O . GLN A 1 203 ? -12.562 -17.531 -12.867 1 87.38 203 GLN A O 1
ATOM 1661 N N . ILE A 1 204 ? -13 -19.406 -13.969 1 90.88 204 ILE A N 1
ATOM 1662 C CA . ILE A 1 204 ? -13.289 -20.188 -12.766 1 90.88 204 ILE A CA 1
ATOM 1663 C C . ILE A 1 204 ? -12.07 -20.188 -11.844 1 90.88 204 ILE A C 1
ATOM 1665 O O . ILE A 1 204 ? -12.211 -20.172 -10.625 1 90.88 204 ILE A O 1
ATOM 1669 N N . GLU A 1 205 ? -10.883 -20.156 -12.398 1 94.25 205 GLU A N 1
ATOM 1670 C CA . GLU A 1 205 ? -9.672 -20.219 -11.594 1 94.25 205 GLU A CA 1
ATOM 1671 C C . GLU A 1 205 ? -9.508 -18.969 -10.75 1 94.25 205 GLU A C 1
ATOM 1673 O O . GLU A 1 205 ? -9.125 -19.031 -9.578 1 94.25 205 GLU A O 1
ATOM 1678 N N . ILE A 1 206 ? -9.758 -17.812 -11.344 1 94.19 206 ILE A N 1
ATOM 1679 C CA . ILE A 1 206 ? -9.594 -16.578 -10.578 1 94.19 206 ILE A CA 1
ATOM 1680 C C . ILE A 1 206 ? -10.758 -16.422 -9.594 1 94.19 206 ILE A C 1
ATOM 1682 O O . ILE A 1 206 ? -10.586 -15.844 -8.523 1 94.19 206 ILE A O 1
ATOM 1686 N N . GLN A 1 207 ? -11.906 -16.953 -9.922 1 92.81 207 GLN A N 1
ATOM 1687 C CA . GLN A 1 207 ? -12.984 -17.016 -8.938 1 92.81 207 GLN A CA 1
ATOM 1688 C C . GLN A 1 207 ? -12.562 -17.828 -7.715 1 92.81 207 GLN A C 1
ATOM 1690 O O . GLN A 1 207 ? -12.852 -17.438 -6.578 1 92.81 207 GLN A O 1
ATOM 1695 N N . GLN A 1 208 ? -11.875 -18.906 -7.984 1 95.69 208 GLN A N 1
ATOM 1696 C CA . GLN A 1 208 ? -11.398 -19.734 -6.887 1 95.69 208 GLN A CA 1
ATOM 1697 C C . GLN A 1 208 ? -10.375 -18.984 -6.035 1 95.69 208 GLN A C 1
ATOM 1699 O O . GLN A 1 208 ? -10.336 -19.156 -4.812 1 95.69 208 GLN A O 1
ATOM 1704 N N . LEU A 1 209 ? -9.555 -18.203 -6.676 1 97 209 LEU A N 1
ATOM 1705 C CA . LEU A 1 209 ? -8.641 -17.359 -5.91 1 97 209 LEU A CA 1
ATOM 1706 C C . LEU A 1 209 ? -9.414 -16.438 -4.969 1 97 209 LEU A C 1
ATOM 1708 O O . LEU A 1 209 ? -9.086 -16.344 -3.785 1 97 209 LEU A O 1
ATOM 1712 N N . CYS A 1 210 ? -10.445 -15.805 -5.434 1 96.19 210 CYS A N 1
ATOM 1713 C CA . CYS A 1 210 ? -11.273 -14.922 -4.617 1 96.19 210 CYS A CA 1
ATOM 1714 C C . CYS A 1 210 ? -11.898 -15.688 -3.453 1 96.19 210 CYS A C 1
ATOM 1716 O O . CYS A 1 210 ? -11.938 -15.188 -2.328 1 96.19 210 CYS A O 1
ATOM 1718 N N . ASP A 1 211 ? -12.305 -16.922 -3.758 1 96.31 211 ASP A N 1
ATOM 1719 C CA . ASP A 1 211 ? -12.898 -17.75 -2.719 1 96.31 211 ASP A CA 1
ATOM 1720 C C . ASP A 1 211 ? -11.891 -18.047 -1.606 1 96.31 211 ASP A C 1
ATOM 1722 O O . ASP A 1 211 ? -12.258 -18.109 -0.431 1 96.31 211 ASP A O 1
ATOM 1726 N N . LEU A 1 212 ? -10.68 -18.234 -1.998 1 97.75 212 LEU A N 1
ATOM 1727 C CA . LEU A 1 212 ? -9.648 -18.578 -1.024 1 97.75 212 LEU A CA 1
ATOM 1728 C C . LEU A 1 212 ? -9.172 -17.328 -0.278 1 97.75 212 LEU A C 1
ATOM 1730 O O . LEU A 1 212 ? -8.695 -17.422 0.854 1 97.75 212 LEU A O 1
ATOM 1734 N N . LEU A 1 213 ? -9.305 -16.141 -0.864 1 97.81 213 LEU A N 1
ATOM 1735 C CA . LEU A 1 213 ? -8.945 -14.875 -0.217 1 97.81 213 LEU A CA 1
ATOM 1736 C C . LEU A 1 213 ? -9.992 -14.484 0.819 1 97.81 213 LEU A C 1
ATOM 1738 O O . LEU A 1 213 ? -9.664 -13.883 1.844 1 97.81 213 LEU A O 1
ATOM 1742 N N . TRP A 1 214 ? -11.18 -14.867 0.633 1 96.75 214 TRP A N 1
ATOM 1743 C CA . TRP A 1 214 ? -12.359 -14.367 1.334 1 96.75 214 TRP A CA 1
ATOM 1744 C C . TRP A 1 214 ? -12.273 -14.664 2.828 1 96.75 214 TRP A C 1
ATOM 1746 O O . TRP A 1 214 ? -12.461 -13.773 3.656 1 96.75 214 TRP A O 1
ATOM 1756 N N . PRO A 1 215 ? -11.906 -15.914 3.234 1 97.94 215 PRO A N 1
ATOM 1757 C CA . PRO A 1 215 ? -11.836 -16.188 4.672 1 97.94 215 PRO A CA 1
ATOM 1758 C C . PRO A 1 215 ? -10.797 -15.32 5.383 1 97.94 215 PRO A C 1
ATOM 1760 O O . PRO A 1 215 ? -10.977 -14.969 6.551 1 97.94 215 PRO A O 1
ATOM 1763 N N . HIS A 1 216 ? -9.766 -15.016 4.73 1 98.38 216 HIS A N 1
ATOM 1764 C CA . HIS A 1 216 ? -8.742 -14.164 5.324 1 98.38 216 HIS A CA 1
ATOM 1765 C C . HIS A 1 216 ? -9.25 -12.734 5.512 1 98.38 216 HIS A C 1
ATOM 1767 O O . HIS A 1 216 ? -8.953 -12.094 6.523 1 98.38 216 HIS A O 1
ATOM 1773 N N . PHE A 1 217 ? -10.016 -12.281 4.492 1 97.75 217 PHE A N 1
ATOM 1774 C CA . PHE A 1 217 ? -10.656 -10.977 4.609 1 97.75 217 PHE A CA 1
ATOM 1775 C C . PHE A 1 217 ? -11.602 -10.938 5.805 1 97.75 217 PHE A C 1
ATOM 1777 O O . PHE A 1 217 ? -11.547 -10.023 6.625 1 97.75 217 PHE A O 1
ATOM 1784 N N . GLN A 1 218 ? -12.32 -11.938 5.941 1 97.62 218 GLN A N 1
ATOM 1785 C CA . GLN A 1 218 ? -13.289 -12.039 7.031 1 97.62 218 GLN A CA 1
ATOM 1786 C C . GLN A 1 218 ? -12.602 -12.023 8.391 1 97.62 218 GLN A C 1
ATOM 1788 O O . GLN A 1 218 ? -13.102 -11.422 9.344 1 97.62 218 GLN A O 1
ATOM 1793 N N . THR A 1 219 ? -11.516 -12.664 8.508 1 98.06 219 THR A N 1
ATOM 1794 C CA . THR A 1 219 ? -10.773 -12.742 9.758 1 98.06 219 THR A CA 1
ATOM 1795 C C . THR A 1 219 ? -10.031 -11.438 10.031 1 98.06 219 THR A C 1
ATOM 1797 O O . THR A 1 219 ? -10.016 -10.945 11.164 1 98.06 219 THR A O 1
ATOM 1800 N N . TRP A 1 220 ? -9.477 -10.766 9.039 1 98.12 220 TRP A N 1
ATOM 1801 C CA . TRP A 1 220 ? -8.594 -9.602 9.125 1 98.12 220 TRP A CA 1
ATOM 1802 C C . TRP A 1 220 ? -9.383 -8.336 9.422 1 98.12 220 TRP A C 1
ATOM 1804 O O . TRP A 1 220 ? -8.984 -7.531 10.273 1 98.12 220 TRP A O 1
ATOM 1814 N N . ALA A 1 221 ? -10.523 -8.203 8.836 1 98.12 221 ALA A N 1
ATOM 1815 C CA . ALA A 1 221 ? -11.398 -7.043 8.984 1 98.12 221 ALA A CA 1
ATOM 1816 C C . ALA A 1 221 ? -12.867 -7.457 8.969 1 98.12 221 ALA A C 1
ATOM 1818 O O . ALA A 1 221 ? -13.609 -7.121 8.039 1 98.12 221 ALA A O 1
ATOM 1819 N N . PRO A 1 222 ? -13.32 -8.055 10.023 1 97.94 222 PRO A N 1
ATOM 1820 C CA . PRO A 1 222 ? -14.609 -8.75 10.039 1 97.94 222 PRO A CA 1
ATOM 1821 C C . PRO A 1 222 ? -15.781 -7.809 9.773 1 97.94 222 PRO A C 1
ATOM 1823 O O . PRO A 1 222 ? -16.703 -8.156 9.016 1 97.94 222 PRO A O 1
ATOM 1826 N N . ALA A 1 223 ? -15.812 -6.652 10.414 1 97.25 223 ALA A N 1
ATOM 1827 C CA . ALA A 1 223 ? -16.938 -5.742 10.242 1 97.25 223 ALA A CA 1
ATOM 1828 C C . ALA A 1 223 ? -17.047 -5.277 8.789 1 97.25 223 ALA A C 1
ATOM 1830 O O . ALA A 1 223 ? -18.156 -5.238 8.227 1 97.25 223 ALA A O 1
ATOM 1831 N N . ILE A 1 224 ? -16 -4.969 8.234 1 96.31 224 ILE A N 1
ATOM 1832 C CA . ILE A 1 224 ? -15.992 -4.477 6.863 1 96.31 224 ILE A CA 1
ATOM 1833 C C . ILE A 1 224 ? -16.328 -5.617 5.902 1 96.31 224 ILE A C 1
ATOM 1835 O O . ILE A 1 224 ? -17.078 -5.422 4.938 1 96.31 224 ILE A O 1
ATOM 1839 N N . ALA A 1 225 ? -15.789 -6.785 6.164 1 96.94 225 ALA A N 1
ATOM 1840 C CA . ALA A 1 225 ? -16.094 -7.957 5.348 1 96.94 225 ALA A CA 1
ATOM 1841 C C . ALA A 1 225 ? -17.594 -8.258 5.359 1 96.94 225 ALA A C 1
ATOM 1843 O O . ALA A 1 225 ? -18.188 -8.578 4.32 1 96.94 225 ALA A O 1
ATOM 1844 N N . GLN A 1 226 ? -18.156 -8.141 6.531 1 95.62 226 GLN A N 1
ATOM 1845 C CA . GLN A 1 226 ? -19.594 -8.383 6.652 1 95.62 226 GLN A CA 1
ATOM 1846 C C . GLN A 1 226 ? -20.391 -7.371 5.84 1 95.62 226 GLN A C 1
ATOM 1848 O O . GLN A 1 226 ? -21.328 -7.738 5.133 1 95.62 226 GLN A O 1
ATOM 1853 N N . TRP A 1 227 ? -20.047 -6.145 5.984 1 94.12 227 TRP A N 1
ATOM 1854 C CA . TRP A 1 227 ? -20.703 -5.113 5.188 1 94.12 227 TRP A CA 1
ATOM 1855 C C . TRP A 1 227 ? -20.547 -5.398 3.695 1 94.12 227 TRP A C 1
ATOM 1857 O O . TRP A 1 227 ? -21.516 -5.324 2.939 1 94.12 227 TRP A O 1
ATOM 1867 N N . TYR A 1 228 ? -19.359 -5.742 3.277 1 93.31 228 TYR A N 1
ATOM 1868 C CA . TYR A 1 228 ? -19.047 -6.02 1.877 1 93.31 228 TYR A CA 1
ATOM 1869 C C . TYR A 1 228 ? -19.906 -7.168 1.351 1 93.31 228 TYR A C 1
ATOM 1871 O O . TYR A 1 228 ? -20.484 -7.066 0.268 1 93.31 228 TYR A O 1
ATOM 1879 N N . ALA A 1 229 ? -20 -8.211 2.02 1 92.81 229 ALA A N 1
ATOM 1880 C CA . ALA A 1 229 ? -20.75 -9.398 1.62 1 92.81 229 ALA A CA 1
ATOM 1881 C C . ALA A 1 229 ? -22.234 -9.07 1.437 1 92.81 229 ALA A C 1
ATOM 1883 O O . ALA A 1 229 ? -22.875 -9.586 0.521 1 92.81 229 ALA A O 1
ATO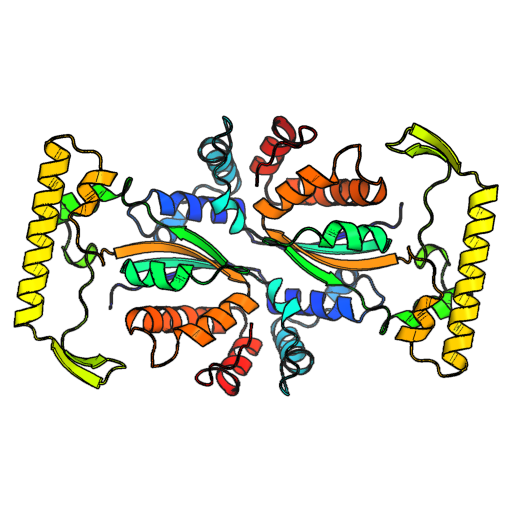M 1884 N N . SER A 1 230 ? -22.703 -8.18 2.246 1 90.12 230 SER A N 1
ATOM 1885 C CA . SER A 1 230 ? -24.125 -7.883 2.236 1 90.12 230 SER A CA 1
ATOM 1886 C C . SER A 1 230 ? -24.469 -6.84 1.174 1 90.12 230 SER A C 1
ATOM 1888 O O . SER A 1 230 ? -25.594 -6.805 0.669 1 90.12 230 SER A O 1
ATOM 1890 N N . THR A 1 231 ? -23.516 -6.078 0.754 1 85.94 231 THR A N 1
ATOM 1891 C CA . THR A 1 231 ? -23.859 -4.914 -0.049 1 85.94 231 THR A CA 1
ATOM 1892 C C . THR A 1 231 ? -23.25 -5.012 -1.443 1 85.94 231 THR A C 1
ATOM 1894 O O . THR A 1 231 ? -23.797 -4.477 -2.408 1 85.94 231 THR A O 1
ATOM 1897 N N . ARG A 1 232 ? -22.094 -5.605 -1.471 1 81.12 232 ARG A N 1
ATOM 1898 C CA . ARG A 1 232 ? -21.359 -5.441 -2.717 1 81.12 232 ARG A CA 1
ATOM 1899 C C . ARG A 1 232 ? -21.109 -6.789 -3.387 1 81.12 232 ARG A C 1
ATOM 1901 O O . ARG A 1 232 ? -21.094 -6.883 -4.617 1 81.12 232 ARG A O 1
ATOM 1908 N N . LEU A 1 233 ? -20.875 -7.719 -2.582 1 75.19 233 LEU A N 1
ATOM 1909 C CA . LEU A 1 233 ? -20.516 -9.016 -3.148 1 75.19 233 LEU A CA 1
ATOM 1910 C C . LEU A 1 233 ? -21.562 -9.492 -4.137 1 75.19 233 LEU A C 1
ATOM 1912 O O . LEU A 1 233 ? -22.75 -9.523 -3.818 1 75.19 233 LEU A O 1
ATOM 1916 N N . GLY A 1 234 ? -21.109 -9.766 -5.332 1 65.62 234 GLY A N 1
ATOM 1917 C CA . GLY A 1 234 ? -21.984 -10.25 -6.387 1 65.62 234 GLY A CA 1
ATOM 1918 C C . GLY A 1 234 ? -22.672 -9.141 -7.16 1 65.62 234 GLY A C 1
ATOM 1919 O O . GLY A 1 234 ? -23.328 -9.391 -8.164 1 65.62 234 GLY A O 1
ATOM 1920 N N . LYS A 1 235 ? -22.531 -7.852 -6.629 1 61.44 235 LYS A N 1
ATOM 1921 C CA . LYS A 1 235 ? -23.219 -6.742 -7.273 1 61.44 235 LYS A CA 1
ATOM 1922 C C . LYS A 1 235 ? -22.266 -5.906 -8.109 1 61.44 235 LYS A C 1
ATOM 1924 O O . LYS A 1 235 ? -22.688 -5.117 -8.961 1 61.44 235 LYS A O 1
ATOM 1929 N N . ALA A 1 236 ? -20.984 -6.156 -8.242 1 55.06 236 ALA A N 1
ATOM 1930 C CA . ALA A 1 236 ? -19.859 -5.613 -9.016 1 55.06 236 ALA A CA 1
ATOM 1931 C C . ALA A 1 236 ? -19.828 -4.09 -8.938 1 55.06 236 ALA A C 1
ATOM 1933 O O . ALA A 1 236 ? -19.609 -3.418 -9.953 1 55.06 236 ALA A O 1
ATOM 1934 N N . ARG A 1 237 ? -20.203 -3.33 -7.953 1 47.97 237 ARG A N 1
ATOM 1935 C CA . ARG A 1 237 ? -20.469 -1.895 -7.973 1 47.97 237 ARG A CA 1
ATOM 1936 C C . ARG A 1 237 ? -19.219 -1.104 -7.605 1 47.97 237 ARG A C 1
ATOM 1938 O O . ARG A 1 237 ? -19.281 0.106 -7.383 1 47.97 237 ARG A O 1
ATOM 1945 N N . LEU A 1 238 ? -17.984 -1.571 -7.25 1 48.91 238 LEU A N 1
ATOM 1946 C CA . LEU A 1 238 ? -16.984 -0.609 -6.816 1 48.91 238 LEU A CA 1
ATOM 1947 C C . LEU A 1 238 ? -16.422 0.166 -8.008 1 48.91 238 LEU A C 1
ATOM 1949 O O . LEU A 1 238 ? -15.953 -0.432 -8.977 1 48.91 238 LEU A O 1
ATOM 1953 N N . ALA A 1 239 ? -17.047 1.243 -8.375 1 43.62 239 ALA A N 1
ATOM 1954 C CA . ALA A 1 239 ? -16.5 2.119 -9.406 1 43.62 239 ALA A CA 1
ATOM 1955 C C . ALA A 1 239 ? -15.07 2.527 -9.078 1 43.62 239 ALA A C 1
ATOM 1957 O O . ALA A 1 239 ? -14.711 2.68 -7.91 1 43.62 239 ALA A O 1
ATOM 1958 N N . PRO A 1 240 ? -14.141 2.754 -10.148 1 38.19 240 PRO A N 1
ATOM 1959 C CA . PRO A 1 240 ? -12.742 3.186 -10.031 1 38.19 240 PRO A CA 1
ATOM 1960 C C . PRO A 1 240 ? -12.57 4.359 -9.07 1 38.19 240 PRO A C 1
ATOM 1962 O O . PRO A 1 240 ? -13.5 5.145 -8.875 1 38.19 240 PRO A O 1
ATOM 1965 N N . MET B 1 1 ? 9.016 25.406 14.25 1 82.5 1 MET B N 1
ATOM 1966 C CA . MET B 1 1 ? 9.133 24.047 13.734 1 82.5 1 MET B CA 1
ATOM 1967 C C . MET B 1 1 ? 9.18 23.031 14.875 1 82.5 1 MET B C 1
ATOM 1969 O O . MET B 1 1 ? 9.086 21.828 14.648 1 82.5 1 MET B O 1
ATOM 1973 N N . ASN B 1 2 ? 9.125 23.547 16.062 1 86.69 2 ASN B N 1
ATOM 1974 C CA . ASN B 1 2 ? 9.188 22.734 17.266 1 86.69 2 ASN B CA 1
ATOM 1975 C C . ASN B 1 2 ? 7.883 21.969 17.5 1 86.69 2 ASN B C 1
ATOM 1977 O O . ASN B 1 2 ? 7.832 21.047 18.297 1 86.69 2 ASN B O 1
ATOM 1981 N N . ARG B 1 3 ? 6.863 22.344 16.812 1 92.69 3 ARG B N 1
ATOM 1982 C CA . ARG B 1 3 ? 5.555 21.734 17.031 1 92.69 3 ARG B CA 1
ATOM 1983 C C . ARG B 1 3 ? 5.375 20.5 16.141 1 92.69 3 ARG B C 1
ATOM 1985 O O . ARG B 1 3 ? 4.438 19.734 16.328 1 92.69 3 ARG B O 1
ATOM 1992 N N . PHE B 1 4 ? 6.262 20.3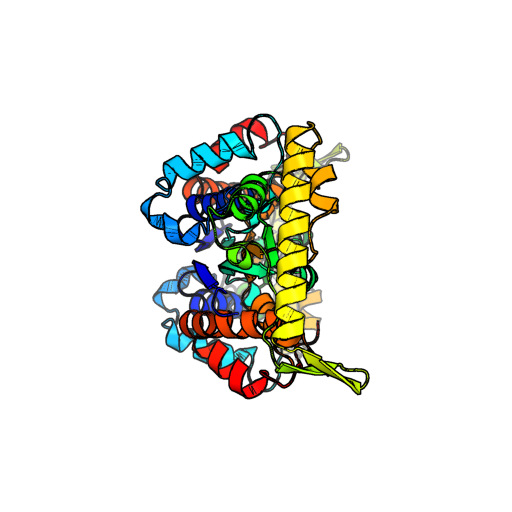91 15.141 1 96.69 4 PHE B N 1
ATOM 1993 C CA . PHE B 1 4 ? 6.137 19.297 14.188 1 96.69 4 PHE B CA 1
ATOM 1994 C C . PHE B 1 4 ? 6.227 17.938 14.898 1 96.69 4 PHE B C 1
ATOM 1996 O O . PHE B 1 4 ? 7.066 17.75 15.781 1 96.69 4 PHE B O 1
ATOM 2003 N N . ARG B 1 5 ? 5.316 17.031 14.523 1 96.81 5 ARG B N 1
ATOM 2004 C CA . ARG B 1 5 ? 5.289 15.711 15.133 1 96.81 5 ARG B CA 1
ATOM 2005 C C . ARG B 1 5 ? 5.043 14.633 14.078 1 96.81 5 ARG B C 1
ATOM 2007 O O . ARG B 1 5 ? 4.297 14.852 13.125 1 96.81 5 ARG B O 1
ATOM 2014 N N . VAL B 1 6 ? 5.688 13.523 14.289 1 98.06 6 VAL B N 1
ATOM 2015 C CA . VAL B 1 6 ? 5.438 12.32 13.508 1 98.06 6 VAL B CA 1
ATOM 2016 C C . VAL B 1 6 ? 5.379 11.102 14.43 1 98.06 6 VAL B C 1
ATOM 2018 O O . VAL B 1 6 ? 6.266 10.906 15.258 1 98.06 6 VAL B O 1
ATOM 2021 N N . GLU B 1 7 ? 4.312 10.383 14.336 1 98.12 7 GLU B N 1
ATOM 2022 C CA . GLU B 1 7 ? 4.141 9.156 15.109 1 98.12 7 GLU B CA 1
ATOM 2023 C C . GLU B 1 7 ? 3.623 8.016 14.234 1 98.12 7 GLU B C 1
ATOM 2025 O O . GLU B 1 7 ? 2.887 8.25 13.273 1 98.12 7 GLU B O 1
ATOM 2030 N N . VAL B 1 8 ? 3.979 6.773 14.633 1 98.19 8 VAL B N 1
ATOM 2031 C CA . VAL B 1 8 ? 3.529 5.605 13.883 1 98.19 8 VAL B CA 1
ATOM 2032 C C . VAL B 1 8 ? 2.166 5.152 14.398 1 98.19 8 VAL B C 1
ATOM 2034 O O . VAL B 1 8 ? 1.989 4.941 15.602 1 98.19 8 VAL B O 1
ATOM 2037 N N . ILE B 1 9 ? 1.212 5.086 13.5 1 97.56 9 ILE B N 1
ATOM 2038 C CA . ILE B 1 9 ? -0.08 4.496 13.828 1 97.56 9 ILE B CA 1
ATOM 2039 C C . ILE B 1 9 ? 0.022 2.973 13.789 1 97.56 9 ILE B C 1
ATOM 2041 O O . ILE B 1 9 ? -0.394 2.291 14.734 1 97.56 9 ILE B O 1
ATOM 2045 N N . SER B 1 10 ? 0.549 2.455 12.719 1 97.31 10 SER B N 1
ATOM 2046 C CA . SER B 1 10 ? 0.743 1.025 12.508 1 97.31 10 SER B CA 1
ATOM 2047 C C . SER B 1 10 ? 1.811 0.763 11.453 1 97.31 10 SER B C 1
ATOM 2049 O O . SER B 1 10 ? 2.199 1.672 10.719 1 97.31 10 SER B O 1
ATOM 2051 N N . CYS B 1 11 ? 2.301 -0.411 11.477 1 97.75 11 CYS B N 1
ATOM 2052 C CA . CYS B 1 11 ? 3.25 -0.842 10.453 1 97.75 11 CYS B CA 1
ATOM 2053 C C . CYS B 1 11 ? 3.244 -2.359 10.305 1 97.75 11 CYS B C 1
ATOM 2055 O O . CYS B 1 11 ? 2.764 -3.07 11.195 1 97.75 11 CYS B O 1
ATOM 2057 N N . THR B 1 12 ? 3.619 -2.834 9.102 1 97.25 12 THR B N 1
ATOM 2058 C CA . THR B 1 12 ? 3.85 -4.266 8.938 1 97.25 12 THR B CA 1
ATOM 2059 C C . THR B 1 12 ? 4.793 -4.793 10.016 1 97.25 12 THR B C 1
ATOM 2061 O O . THR B 1 12 ? 5.914 -4.305 10.156 1 97.25 12 THR B O 1
ATOM 2064 N N . PRO B 1 13 ? 4.234 -5.809 10.719 1 96.12 13 PRO B N 1
ATOM 2065 C CA . PRO B 1 13 ? 5.18 -6.426 11.656 1 96.12 13 PRO B CA 1
ATOM 2066 C C . PRO B 1 13 ? 6.277 -7.211 10.945 1 96.12 13 PRO B C 1
ATOM 2068 O O . PRO B 1 13 ? 6.031 -7.824 9.906 1 96.12 13 PRO B O 1
ATOM 2071 N N . ASN B 1 14 ? 7.453 -7.238 11.414 1 96.44 14 ASN B N 1
ATOM 2072 C CA . ASN B 1 14 ? 8.594 -7.926 10.812 1 96.44 14 ASN B CA 1
ATOM 2073 C C . ASN B 1 14 ? 8.711 -7.617 9.328 1 96.44 14 ASN B C 1
ATOM 2075 O O . ASN B 1 14 ? 8.664 -8.523 8.492 1 96.44 14 ASN B O 1
ATOM 2079 N N . PRO B 1 15 ? 8.836 -6.336 9.023 1 98.38 15 PRO B N 1
ATOM 2080 C CA . PRO B 1 15 ? 8.844 -5.906 7.621 1 98.38 15 PRO B CA 1
ATOM 2081 C C . PRO B 1 15 ? 9.93 -6.59 6.797 1 98.38 15 PRO B C 1
ATOM 2083 O O . PRO B 1 15 ? 9.711 -6.918 5.629 1 98.38 15 PRO B O 1
ATOM 2086 N N . GLN B 1 16 ? 11.031 -6.852 7.379 1 98.19 16 GLN B N 1
ATOM 2087 C CA . GLN B 1 16 ? 12.141 -7.414 6.621 1 98.19 16 GLN B CA 1
ATOM 2088 C C . GLN B 1 16 ? 11.898 -8.883 6.293 1 98.19 16 GLN B C 1
ATOM 2090 O O . GLN B 1 16 ? 12.227 -9.344 5.195 1 98.19 16 GLN B O 1
ATOM 2095 N N . GLN B 1 17 ? 11.25 -9.641 7.141 1 97.88 17 GLN B N 1
ATOM 2096 C CA . GLN B 1 17 ? 10.859 -11.008 6.828 1 97.88 17 GLN B CA 1
ATOM 2097 C C . GLN B 1 17 ? 9.812 -11.039 5.715 1 97.88 17 GLN B C 1
ATOM 2099 O O . GLN B 1 17 ? 9.828 -11.938 4.871 1 97.88 17 GLN B O 1
ATOM 2104 N N . THR B 1 18 ? 8.891 -10.125 5.824 1 98.19 18 THR B N 1
ATOM 2105 C CA . THR B 1 18 ? 7.859 -10.047 4.793 1 98.19 18 THR B CA 1
ATOM 2106 C C . THR B 1 18 ? 8.484 -9.836 3.418 1 98.19 18 THR B C 1
ATOM 2108 O O . THR B 1 18 ? 8.148 -10.531 2.461 1 98.19 18 THR B O 1
ATOM 2111 N N . ILE B 1 19 ? 9.406 -8.883 3.357 1 97.56 19 ILE B N 1
ATOM 2112 C CA . ILE B 1 19 ? 10.102 -8.57 2.113 1 97.56 19 ILE B CA 1
ATOM 2113 C C . ILE B 1 19 ? 10.93 -9.773 1.675 1 97.56 19 ILE B C 1
ATOM 2115 O O . ILE B 1 19 ? 10.961 -10.117 0.491 1 97.56 19 ILE B O 1
ATOM 2119 N N . TYR B 1 20 ? 11.57 -10.414 2.605 1 97.44 20 TYR B N 1
ATOM 2120 C CA . TYR B 1 20 ? 12.344 -11.617 2.326 1 97.44 20 TYR B CA 1
ATOM 2121 C C . TYR B 1 20 ? 11.484 -12.688 1.682 1 97.44 20 TYR B C 1
ATOM 2123 O O . TYR B 1 20 ? 11.883 -13.312 0.697 1 97.44 20 TYR B O 1
ATOM 2131 N N . ALA B 1 21 ? 10.352 -12.922 2.264 1 97.31 21 ALA B N 1
ATOM 2132 C CA . ALA B 1 21 ? 9.453 -13.945 1.737 1 97.31 21 ALA B CA 1
ATOM 2133 C C . ALA B 1 21 ? 9.094 -13.664 0.282 1 97.31 21 ALA B C 1
ATOM 2135 O O . ALA B 1 21 ? 9.086 -14.578 -0.549 1 97.31 21 ALA B O 1
ATOM 2136 N N . ALA B 1 22 ? 8.828 -12.43 0.03 1 95.94 22 ALA B N 1
ATOM 2137 C CA . ALA B 1 22 ? 8.477 -12.039 -1.332 1 95.94 22 ALA B CA 1
ATOM 2138 C C . ALA B 1 22 ? 9.648 -12.266 -2.287 1 95.94 22 ALA B C 1
ATOM 2140 O O . ALA B 1 22 ? 9.477 -12.859 -3.354 1 95.94 22 ALA B O 1
ATOM 2141 N N . MET B 1 23 ? 10.766 -11.758 -1.891 1 94.19 23 MET B N 1
ATOM 2142 C CA . MET B 1 23 ? 11.969 -11.961 -2.691 1 94.19 23 MET B CA 1
ATOM 2143 C C . MET B 1 23 ? 12.25 -13.445 -2.891 1 94.19 23 MET B C 1
ATOM 2145 O O . MET B 1 23 ? 12.562 -13.875 -4 1 94.19 23 MET B O 1
ATOM 2149 N N . HIS B 1 24 ? 12.148 -14.141 -1.817 1 94.75 24 HIS B N 1
ATOM 2150 C CA . HIS B 1 24 ? 12.438 -15.57 -1.844 1 94.75 24 HIS B CA 1
ATOM 2151 C C . HIS B 1 24 ? 11.477 -16.312 -2.773 1 94.75 24 HIS B C 1
ATOM 2153 O O . HIS B 1 24 ? 11.875 -17.25 -3.459 1 94.75 24 HIS B O 1
ATOM 2159 N N . GLN B 1 25 ? 10.297 -15.953 -2.795 1 93.88 25 GLN B N 1
ATOM 2160 C CA . GLN B 1 25 ? 9.32 -16.594 -3.668 1 93.88 25 GLN B CA 1
ATOM 2161 C C . GLN B 1 25 ? 9.68 -16.406 -5.137 1 93.88 25 GLN B C 1
ATOM 2163 O O . GLN B 1 25 ? 9.422 -17.266 -5.969 1 93.88 25 GLN B O 1
ATOM 2168 N N . ASP B 1 26 ? 10.312 -15.273 -5.504 1 90.31 26 ASP B N 1
ATOM 2169 C CA . ASP B 1 26 ? 10.711 -14.992 -6.879 1 90.31 26 ASP B CA 1
ATOM 2170 C C . ASP B 1 26 ? 11.641 -16.078 -7.418 1 90.31 26 ASP B C 1
ATOM 2172 O O . ASP B 1 26 ? 11.586 -16.406 -8.602 1 90.31 26 ASP B O 1
ATOM 2176 N N . TYR B 1 27 ? 12.375 -16.672 -6.477 1 88.31 27 TYR B N 1
ATOM 2177 C CA . TYR B 1 27 ? 13.461 -17.516 -6.941 1 88.31 27 TYR B CA 1
ATOM 2178 C C . TYR B 1 27 ? 13.273 -18.953 -6.465 1 88.31 27 TYR B C 1
ATOM 2180 O O . TYR B 1 27 ? 14.039 -19.844 -6.844 1 88.31 27 TYR B O 1
ATOM 2188 N N . SER B 1 28 ? 12.297 -19.109 -5.664 1 90.25 28 SER B N 1
ATOM 2189 C CA . SER B 1 28 ? 12.094 -20.438 -5.07 1 90.25 28 SER B CA 1
ATOM 2190 C C . SER B 1 28 ? 11.047 -21.234 -5.836 1 90.25 28 SER B C 1
ATOM 2192 O O . SER B 1 28 ? 10.023 -20.672 -6.25 1 90.25 28 SER B O 1
ATOM 2194 N N . GLU B 1 29 ? 11.234 -22.469 -5.938 1 87.25 29 GLU B N 1
ATOM 2195 C CA . GLU B 1 29 ? 10.234 -23.359 -6.508 1 87.25 29 GLU B CA 1
ATOM 2196 C C . GLU B 1 29 ? 9.148 -23.703 -5.492 1 87.25 29 GLU B C 1
ATOM 2198 O O . GLU B 1 29 ? 8.055 -24.125 -5.863 1 87.25 29 GLU B O 1
ATOM 2203 N N . SER B 1 30 ? 9.484 -23.469 -4.293 1 88.25 30 SER B N 1
ATOM 2204 C CA . SER B 1 30 ? 8.586 -23.875 -3.221 1 88.25 30 SER B CA 1
ATOM 2205 C C . SER B 1 30 ? 7.566 -22.781 -2.906 1 88.25 30 SER B C 1
ATOM 2207 O O . SER B 1 30 ? 7.727 -21.641 -3.332 1 88.25 30 SER B O 1
ATOM 2209 N N . PHE B 1 31 ? 6.48 -23.219 -2.326 1 92.75 31 PHE B N 1
ATOM 2210 C CA . PHE B 1 31 ? 5.535 -22.312 -1.688 1 92.75 31 PHE B CA 1
ATOM 2211 C C . PHE B 1 31 ? 6.094 -21.781 -0.375 1 92.75 31 PHE B C 1
ATOM 2213 O O . PHE B 1 31 ? 6.012 -22.453 0.658 1 92.75 31 PHE B O 1
ATOM 2220 N N . VAL B 1 32 ? 6.566 -20.625 -0.317 1 93.62 32 VAL B N 1
ATOM 2221 C CA . VAL B 1 32 ? 7.547 -20.156 0.664 1 93.62 32 VAL B CA 1
ATOM 2222 C C . VAL B 1 32 ? 6.875 -20.016 2.029 1 93.62 32 VAL B C 1
ATOM 2224 O O . VAL B 1 32 ? 7.52 -20.188 3.064 1 93.62 32 VAL B O 1
ATOM 2227 N N . VAL B 1 33 ? 5.672 -19.688 2.021 1 94 33 VAL B N 1
ATOM 2228 C CA . VAL B 1 33 ? 5.012 -19.438 3.297 1 94 33 VAL B CA 1
ATOM 2229 C C . VAL B 1 33 ? 4.973 -20.719 4.129 1 94 33 VAL B C 1
ATOM 2231 O O . VAL B 1 33 ? 4.902 -20.656 5.359 1 94 33 VAL B O 1
ATOM 2234 N N . GLU B 1 34 ? 5.035 -21.859 3.486 1 92.62 34 GLU B N 1
ATOM 2235 C CA . GLU B 1 34 ? 5.027 -23.141 4.188 1 92.62 34 GLU B CA 1
ATOM 2236 C C . GLU B 1 34 ? 6.359 -23.391 4.898 1 92.62 34 GLU B C 1
ATOM 2238 O O . GLU B 1 34 ? 6.453 -24.266 5.758 1 92.62 34 GLU B O 1
ATOM 2243 N N . GLU B 1 35 ? 7.332 -22.672 4.496 1 93.31 35 GLU B N 1
ATOM 2244 C CA . GLU B 1 35 ? 8.648 -22.812 5.102 1 93.31 35 GLU B CA 1
ATOM 2245 C C . GLU B 1 35 ? 8.953 -21.641 6.047 1 93.31 35 GLU B C 1
ATOM 2247 O O . GLU B 1 35 ? 10.102 -21.219 6.172 1 93.31 35 GLU B O 1
ATOM 2252 N N . ARG B 1 36 ? 7.98 -21.094 6.598 1 93.69 36 ARG B N 1
ATOM 2253 C CA . ARG B 1 36 ? 8.133 -19.906 7.434 1 93.69 36 ARG B CA 1
ATOM 2254 C C . ARG B 1 36 ? 9.078 -20.172 8.602 1 93.69 36 ARG B C 1
ATOM 2256 O O . ARG B 1 36 ? 9.828 -19.297 9.016 1 93.69 36 ARG B O 1
ATOM 2263 N N . ASP B 1 37 ? 9.016 -21.391 9.188 1 93.12 37 ASP B N 1
ATOM 2264 C CA . ASP B 1 37 ? 9.836 -21.766 10.336 1 93.12 37 ASP B CA 1
ATOM 2265 C C . ASP B 1 37 ? 11.32 -21.75 9.977 1 93.12 37 ASP B C 1
ATOM 2267 O O . ASP B 1 37 ? 12.18 -21.734 10.859 1 93.12 37 ASP B O 1
ATOM 2271 N N . ARG B 1 38 ? 11.602 -21.672 8.672 1 93.69 38 ARG B N 1
ATOM 2272 C CA . ARG B 1 38 ? 12.984 -21.719 8.219 1 93.69 38 ARG B CA 1
ATOM 2273 C C . ARG B 1 38 ? 13.445 -20.328 7.758 1 93.69 38 ARG B C 1
ATOM 2275 O O . ARG B 1 38 ? 14.594 -20.156 7.344 1 93.69 38 ARG B O 1
ATOM 2282 N N . TRP B 1 39 ? 12.5 -19.406 7.793 1 95.88 39 TRP B N 1
ATOM 2283 C CA . TRP B 1 39 ? 12.906 -18.062 7.402 1 95.88 39 TRP B CA 1
ATOM 2284 C C . TRP B 1 39 ? 13.969 -17.516 8.352 1 95.88 39 TRP B C 1
ATOM 2286 O O . TRP B 1 39 ? 13.977 -17.844 9.539 1 95.88 39 TRP B O 1
ATOM 2296 N N . PRO B 1 40 ? 14.898 -16.734 7.82 1 96.88 40 PRO B N 1
ATOM 2297 C CA . PRO B 1 40 ? 15.805 -16.031 8.734 1 96.88 40 PRO B CA 1
ATOM 2298 C C . PRO B 1 40 ? 15.07 -15.109 9.703 1 96.88 40 PRO B C 1
ATOM 2300 O O . PRO B 1 40 ? 13.953 -14.664 9.414 1 96.88 40 PRO B O 1
ATOM 2303 N N . ALA B 1 41 ? 15.711 -14.922 10.906 1 97.12 41 ALA B N 1
ATOM 2304 C CA . ALA B 1 41 ? 15.18 -13.938 11.852 1 97.12 41 ALA B CA 1
ATOM 2305 C C . ALA B 1 41 ? 15.117 -12.547 11.227 1 97.12 41 ALA B C 1
ATOM 2307 O O . ALA B 1 41 ? 15.766 -12.289 10.211 1 97.12 41 ALA B O 1
ATOM 2308 N N . GLU B 1 42 ? 14.352 -11.688 11.82 1 97.5 42 GLU B N 1
ATOM 2309 C CA . GLU B 1 42 ? 14.07 -10.359 11.281 1 97.5 42 GLU B CA 1
ATOM 2310 C C . GLU B 1 42 ? 15.359 -9.625 10.93 1 97.5 42 GLU B C 1
ATOM 2312 O O . GLU B 1 42 ? 15.492 -9.102 9.82 1 97.5 42 GLU B O 1
ATOM 2317 N N . ALA B 1 43 ? 16.328 -9.586 11.828 1 96.38 43 ALA B N 1
ATOM 2318 C CA . ALA B 1 43 ? 17.594 -8.883 11.602 1 96.38 43 ALA B CA 1
ATOM 2319 C C . ALA B 1 43 ? 18.359 -9.516 10.445 1 96.38 43 ALA B C 1
ATOM 2321 O O . ALA B 1 43 ? 18.875 -8.812 9.57 1 96.38 43 ALA B O 1
ATOM 2322 N N . GLN B 1 44 ? 18.422 -10.828 10.398 1 97.69 44 GLN B N 1
ATOM 2323 C CA . GLN B 1 44 ? 19.156 -11.547 9.352 1 97.69 44 GLN B CA 1
ATOM 2324 C C . GLN B 1 44 ? 18.453 -11.406 8.008 1 97.69 44 GLN B C 1
ATOM 2326 O O . GLN B 1 44 ? 19.109 -11.352 6.961 1 97.69 44 GLN B O 1
ATOM 2331 N N . ALA B 1 45 ? 17.141 -11.422 8.023 1 97.88 45 ALA B N 1
ATOM 2332 C CA . ALA B 1 45 ? 16.406 -11.18 6.785 1 97.88 45 ALA B CA 1
ATOM 2333 C C . ALA B 1 45 ? 16.812 -9.859 6.148 1 97.88 45 ALA B C 1
ATOM 2335 O O . ALA B 1 45 ? 16.969 -9.766 4.93 1 97.88 45 ALA B O 1
ATOM 2336 N N . GLY B 1 46 ? 16.969 -8.836 6.988 1 97.5 46 GLY B N 1
ATOM 2337 C CA . GLY B 1 46 ? 17.406 -7.547 6.492 1 97.5 46 GLY B CA 1
ATOM 2338 C C . GLY B 1 46 ? 18.766 -7.602 5.793 1 97.5 46 GLY B C 1
ATOM 2339 O O . GLY B 1 46 ? 18.938 -7.004 4.73 1 97.5 46 GLY B O 1
ATOM 2340 N N . GLU B 1 47 ? 19.641 -8.328 6.34 1 97 47 GLU B N 1
ATOM 2341 C CA . GLU B 1 47 ? 20.969 -8.469 5.75 1 97 47 GLU B CA 1
ATOM 2342 C C . GLU B 1 47 ? 20.891 -9.148 4.387 1 97 47 GLU B C 1
ATOM 2344 O O . GLU B 1 47 ? 21.578 -8.75 3.449 1 97 47 GLU B O 1
ATOM 2349 N N . VAL B 1 48 ? 20.109 -10.141 4.336 1 96.88 48 VAL B N 1
ATOM 2350 C CA . VAL B 1 48 ? 19.953 -10.883 3.088 1 96.88 48 VAL B CA 1
ATOM 2351 C C . VAL B 1 48 ? 19.375 -9.977 2.012 1 96.88 48 VAL B C 1
ATOM 2353 O O . VAL B 1 48 ? 19.828 -9.977 0.867 1 96.88 48 VAL B O 1
ATOM 2356 N N . ILE B 1 49 ? 18.422 -9.195 2.348 1 95.94 49 ILE B N 1
ATOM 2357 C CA . ILE B 1 49 ? 17.781 -8.266 1.422 1 95.94 49 ILE B CA 1
ATOM 2358 C C . ILE B 1 49 ? 18.812 -7.289 0.87 1 95.94 49 ILE B C 1
ATOM 2360 O O . ILE B 1 49 ? 18.906 -7.082 -0.343 1 95.94 49 ILE B O 1
ATOM 2364 N N . VAL B 1 50 ? 19.531 -6.68 1.76 1 95.88 50 VAL B N 1
ATOM 2365 C CA . VAL B 1 50 ? 20.531 -5.691 1.349 1 95.88 50 VAL B CA 1
ATOM 2366 C C . VAL B 1 50 ? 21.531 -6.332 0.392 1 95.88 50 VAL B C 1
ATOM 2368 O O . VAL B 1 50 ? 21.828 -5.773 -0.666 1 95.88 50 VAL B O 1
ATOM 2371 N N . LYS B 1 51 ? 21.953 -7.484 0.686 1 94.88 51 LYS B N 1
ATOM 2372 C CA . LYS B 1 51 ? 22.953 -8.172 -0.109 1 94.88 51 LYS B CA 1
ATOM 2373 C C . LYS B 1 51 ? 22.406 -8.578 -1.473 1 94.88 51 LYS B C 1
ATOM 2375 O O . LYS B 1 51 ? 23.078 -8.414 -2.494 1 94.88 51 LYS B O 1
ATOM 2380 N N . ARG B 1 52 ? 21.203 -9.039 -1.486 1 93.38 52 ARG B N 1
ATOM 2381 C CA . ARG B 1 52 ? 20.688 -9.68 -2.693 1 93.38 52 ARG B CA 1
ATOM 2382 C C . ARG B 1 52 ? 19.938 -8.672 -3.566 1 93.38 52 ARG B C 1
ATOM 2384 O O . ARG B 1 52 ? 19.922 -8.805 -4.793 1 93.38 52 ARG B O 1
ATOM 2391 N N . LEU B 1 53 ? 19.328 -7.688 -2.945 1 92.12 53 LEU B N 1
ATOM 2392 C CA . LEU B 1 53 ? 18.453 -6.82 -3.725 1 92.12 53 LEU B CA 1
ATOM 2393 C C . LEU B 1 53 ? 19.078 -5.441 -3.91 1 92.12 53 LEU B C 1
ATOM 2395 O O . LEU B 1 53 ? 18.859 -4.785 -4.93 1 92.12 53 LEU B O 1
ATOM 2399 N N . LEU B 1 54 ? 19.875 -4.969 -2.963 1 90.94 54 LEU B N 1
ATOM 2400 C CA . LEU B 1 54 ? 20.125 -3.531 -2.93 1 90.94 54 LEU B CA 1
ATOM 2401 C C . LEU B 1 54 ? 21.594 -3.227 -3.176 1 90.94 54 LEU B C 1
ATOM 2403 O O . LEU B 1 54 ? 21.922 -2.281 -3.896 1 90.94 54 LEU B O 1
ATOM 2407 N N . ALA B 1 55 ? 22.391 -4.02 -2.621 1 88.62 55 ALA B N 1
ATOM 2408 C CA . ALA B 1 55 ? 23.828 -3.75 -2.711 1 88.62 55 ALA B CA 1
ATOM 2409 C C . ALA B 1 55 ? 24.297 -3.805 -4.16 1 88.62 55 ALA B C 1
ATOM 2411 O O . ALA B 1 55 ? 23.766 -4.562 -4.969 1 88.62 55 ALA B O 1
ATOM 2412 N N . GLY B 1 56 ? 25.281 -2.996 -4.543 1 81.69 56 GLY B N 1
ATOM 2413 C CA . GLY B 1 56 ? 25.891 -2.98 -5.859 1 81.69 56 GLY B CA 1
ATOM 2414 C C . GLY B 1 56 ? 25 -2.354 -6.922 1 81.69 56 GLY B C 1
ATOM 2415 O O . GLY B 1 56 ? 25.109 -2.697 -8.102 1 81.69 56 GLY B O 1
ATOM 2416 N N . GLU B 1 57 ? 23.984 -1.635 -6.547 1 71.38 57 GLU B N 1
ATOM 2417 C CA . GLU B 1 57 ? 23.078 -0.896 -7.41 1 71.38 57 GLU B CA 1
ATOM 2418 C C . GLU B 1 57 ? 22.188 -1.844 -8.227 1 71.38 57 GLU B C 1
ATOM 2420 O O . GLU B 1 57 ? 21.875 -1.562 -9.383 1 71.38 57 GLU B O 1
ATOM 2425 N N . ARG B 1 58 ? 21.938 -3.033 -7.723 1 74.88 58 ARG B N 1
ATOM 2426 C CA . ARG B 1 58 ? 21.078 -3.988 -8.414 1 74.88 58 ARG B CA 1
ATOM 2427 C C . ARG B 1 58 ? 19.688 -3.402 -8.656 1 74.88 58 ARG B C 1
ATOM 2429 O O . ARG B 1 58 ? 19.078 -3.664 -9.688 1 74.88 58 ARG B O 1
ATOM 2436 N N . GLY B 1 59 ? 19.281 -2.562 -7.734 1 73.75 59 GLY B N 1
ATOM 2437 C CA . GLY B 1 59 ? 18.078 -1.764 -7.965 1 73.75 59 GLY B CA 1
ATOM 2438 C C . GLY B 1 59 ? 16.812 -2.59 -8.008 1 73.75 59 GLY B C 1
ATOM 2439 O O . GLY B 1 59 ? 15.898 -2.289 -8.773 1 73.75 59 GLY B O 1
ATOM 2440 N N . HIS B 1 60 ? 16.625 -3.762 -7.477 1 86.62 60 HIS B N 1
ATOM 2441 C CA . HIS B 1 60 ? 15.383 -4.52 -7.387 1 86.62 60 HIS B CA 1
ATOM 2442 C C . HIS B 1 60 ? 14.57 -4.102 -6.164 1 86.62 60 HIS B C 1
ATOM 2444 O O . HIS B 1 60 ? 14.734 -4.664 -5.082 1 86.62 60 HIS B O 1
ATOM 2450 N N . TYR B 1 61 ? 13.625 -3.203 -6.371 1 89.81 61 TYR B N 1
ATOM 2451 C CA . TYR B 1 61 ? 12.93 -2.574 -5.254 1 89.81 61 TYR B CA 1
ATOM 2452 C C . TYR B 1 61 ? 11.508 -3.113 -5.125 1 89.81 61 TYR B C 1
ATOM 2454 O O . TYR B 1 61 ? 10.805 -2.807 -4.16 1 89.81 61 TYR B O 1
ATOM 2462 N N . GLY B 1 62 ? 11.094 -3.947 -5.98 1 90.44 62 GLY B N 1
ATOM 2463 C CA . GLY B 1 62 ? 9.734 -4.457 -6 1 90.44 62 GLY B CA 1
ATOM 2464 C C . GLY B 1 62 ? 9.305 -5.078 -4.684 1 90.44 62 GLY B C 1
ATOM 2465 O O . GLY B 1 62 ? 8.32 -4.652 -4.078 1 90.44 62 GLY B O 1
ATOM 2466 N N . PRO B 1 63 ? 10.062 -6.016 -4.215 1 94.69 63 PRO B N 1
ATOM 2467 C CA . PRO B 1 63 ? 9.695 -6.691 -2.971 1 94.69 63 PRO B CA 1
ATOM 2468 C C . PRO B 1 63 ? 9.523 -5.727 -1.801 1 94.69 63 PRO B C 1
ATOM 2470 O O . PRO B 1 63 ? 8.781 -6.02 -0.86 1 94.69 63 PRO B O 1
ATOM 2473 N N . LEU B 1 64 ? 10.133 -4.555 -1.848 1 95.31 64 LEU B N 1
ATOM 2474 C CA . LEU B 1 64 ? 10.047 -3.592 -0.758 1 95.31 64 LEU B CA 1
ATOM 2475 C C . LEU B 1 64 ? 8.648 -2.992 -0.671 1 95.31 64 LEU B C 1
ATOM 2477 O O . LEU B 1 64 ? 8.297 -2.363 0.331 1 95.31 64 LEU B O 1
ATOM 2481 N N . GLU B 1 65 ? 7.82 -3.189 -1.623 1 94.75 65 GLU B N 1
ATOM 2482 C CA . GLU B 1 65 ? 6.477 -2.627 -1.665 1 94.75 65 GLU B CA 1
ATOM 2483 C C . GLU B 1 65 ? 5.512 -3.432 -0.798 1 94.75 65 GLU B C 1
ATOM 2485 O O . GLU B 1 65 ? 4.391 -2.99 -0.531 1 94.75 65 GLU B O 1
ATOM 2490 N N . HIS B 1 66 ? 5.953 -4.539 -0.286 1 96.81 66 HIS B N 1
ATOM 2491 C CA . HIS B 1 66 ? 5.066 -5.406 0.479 1 96.81 66 HIS B CA 1
ATOM 2492 C C . HIS B 1 66 ? 5.066 -5.031 1.957 1 96.81 66 HIS B C 1
ATOM 2494 O O . HIS B 1 66 ? 4.293 -5.582 2.742 1 96.81 66 HIS B O 1
ATOM 2500 N N . ALA B 1 67 ? 5.914 -4.152 2.383 1 97.19 67 ALA B N 1
ATOM 2501 C CA . ALA B 1 67 ? 5.898 -3.619 3.742 1 97.19 67 ALA B CA 1
ATOM 2502 C C . ALA B 1 67 ? 5.344 -2.197 3.766 1 97.19 67 ALA B C 1
ATOM 2504 O O . ALA B 1 67 ? 5.727 -1.362 2.941 1 97.19 67 ALA B O 1
ATOM 2505 N N . MET B 1 68 ? 4.461 -1.998 4.746 1 97.44 68 MET B N 1
ATOM 2506 C CA . MET B 1 68 ? 3.824 -0.688 4.82 1 97.44 68 MET B CA 1
ATOM 2507 C C . MET B 1 68 ? 3.918 -0.115 6.23 1 97.44 68 MET B C 1
ATOM 2509 O O . MET B 1 68 ? 3.852 -0.858 7.211 1 97.44 68 MET B O 1
ATOM 2513 N N . ILE B 1 69 ? 4.078 1.134 6.312 1 98.06 69 ILE B N 1
ATOM 2514 C CA . ILE B 1 69 ? 4.074 1.864 7.574 1 98.06 69 ILE B CA 1
ATOM 2515 C C . ILE B 1 69 ? 3.145 3.07 7.469 1 98.06 69 ILE B C 1
ATOM 2517 O O . ILE B 1 69 ? 3.107 3.746 6.434 1 98.06 69 ILE B O 1
ATOM 2521 N N . VAL B 1 70 ? 2.324 3.307 8.523 1 98.19 70 VAL B N 1
ATOM 2522 C CA . VAL B 1 70 ? 1.325 4.371 8.562 1 98.19 70 VAL B CA 1
ATOM 2523 C C . VAL B 1 70 ? 1.705 5.398 9.625 1 98.19 70 VAL B C 1
ATOM 2525 O O . VAL B 1 70 ? 1.871 5.055 10.797 1 98.19 70 VAL B O 1
ATOM 2528 N N . PHE B 1 71 ? 1.782 6.664 9.172 1 98.31 71 PHE B N 1
ATOM 2529 C CA . PHE B 1 71 ? 2.18 7.73 10.078 1 98.31 71 PHE B CA 1
ATOM 2530 C C . PHE B 1 71 ? 1.024 8.695 10.312 1 98.31 71 PHE B C 1
ATOM 2532 O O . PHE B 1 71 ? 0.243 8.977 9.406 1 98.31 71 PHE B O 1
ATOM 2539 N N . ASN B 1 72 ? 0.939 9.148 11.562 1 98.44 72 ASN B N 1
ATOM 2540 C CA . ASN B 1 72 ? 0.233 10.383 11.867 1 98.44 72 ASN B CA 1
ATOM 2541 C C . ASN B 1 72 ? 1.189 11.57 11.945 1 98.44 72 ASN B C 1
ATOM 2543 O O . ASN B 1 72 ? 2.139 11.562 12.727 1 98.44 72 ASN B O 1
ATOM 2547 N N . VAL B 1 73 ? 0.946 12.547 11.078 1 97.81 73 VAL B N 1
ATOM 2548 C CA . VAL B 1 73 ? 1.792 13.734 10.977 1 97.81 73 VAL B CA 1
ATOM 2549 C C . VAL B 1 73 ? 1.028 14.961 11.477 1 97.81 73 VAL B C 1
ATOM 2551 O O . VAL B 1 73 ? -0.083 15.234 11.023 1 97.81 73 VAL B O 1
ATOM 2554 N N . GLY B 1 74 ? 1.685 15.703 12.438 1 96.88 74 GLY B N 1
ATOM 2555 C CA . GLY B 1 74 ? 0.934 16.766 13.086 1 96.88 74 GLY B CA 1
ATOM 2556 C C . GLY B 1 74 ? 1.627 18.109 13.016 1 96.88 74 GLY B C 1
ATOM 2557 O O . GLY B 1 74 ? 2.855 18.188 13.078 1 96.88 74 GLY B O 1
ATOM 2558 N N . TYR B 1 75 ? 0.83 19.156 12.82 1 96 75 TYR B N 1
ATOM 2559 C CA . TYR B 1 75 ? 1.186 20.562 13.047 1 96 75 TYR B CA 1
ATOM 2560 C C . TYR B 1 75 ? 2.059 21.094 11.922 1 96 75 TYR B C 1
ATOM 2562 O O . TYR B 1 75 ? 2.762 22.094 12.086 1 96 75 TYR B O 1
ATOM 2570 N N . PHE B 1 76 ? 1.994 20.406 10.844 1 96.19 76 PHE B N 1
ATOM 2571 C CA . PHE B 1 76 ? 2.752 20.875 9.688 1 96.19 76 PHE B CA 1
ATOM 2572 C C . PHE B 1 76 ? 1.935 21.875 8.883 1 96.19 76 PHE B C 1
ATOM 2574 O O . PHE B 1 76 ? 0.703 21.828 8.883 1 96.19 76 PHE B O 1
ATOM 2581 N N . PRO B 1 77 ? 2.656 22.828 8.25 1 94.44 77 PRO B N 1
ATOM 2582 C CA . PRO B 1 77 ? 1.911 23.766 7.402 1 94.44 77 PRO B CA 1
ATOM 2583 C C . PRO B 1 77 ? 1.315 23.094 6.164 1 94.44 77 PRO B C 1
ATOM 2585 O O . PRO B 1 77 ? 1.829 22.078 5.699 1 94.44 77 PRO B O 1
ATOM 2588 N N . HIS B 1 78 ? 0.309 23.703 5.66 1 91 78 HIS B N 1
ATOM 2589 C CA . HIS B 1 78 ? -0.409 23.219 4.484 1 91 78 HIS B CA 1
ATOM 2590 C C . HIS B 1 78 ? 0.53 23.062 3.295 1 91 78 HIS B C 1
ATOM 2592 O O . HIS B 1 78 ? 0.348 22.156 2.473 1 91 78 HIS B O 1
ATOM 2598 N N . SER B 1 79 ? 1.532 23.812 3.15 1 89.19 79 SER B N 1
ATOM 2599 C CA . SER B 1 79 ? 2.484 23.734 2.045 1 89.19 79 SER B CA 1
ATOM 2600 C C . SER B 1 79 ? 3.215 22.406 2.033 1 89.19 79 SER B C 1
ATOM 2602 O O . SER B 1 79 ? 3.525 21.859 0.966 1 89.19 79 SER B O 1
ATOM 2604 N N . VAL B 1 80 ? 3.445 21.844 3.221 1 92.69 80 VAL B N 1
ATOM 2605 C CA . VAL B 1 80 ? 4.094 20.547 3.307 1 92.69 80 VAL B CA 1
ATOM 2606 C C . VAL B 1 80 ? 3.162 19.469 2.754 1 92.69 80 VAL B C 1
ATOM 2608 O O . VAL B 1 80 ? 3.596 18.578 2.014 1 92.69 80 VAL B O 1
ATOM 2611 N N . MET B 1 81 ? 1.975 19.594 3.117 1 89.94 81 MET B N 1
ATOM 2612 C CA . MET B 1 81 ? 0.995 18.641 2.604 1 89.94 81 MET B CA 1
ATOM 2613 C C . MET B 1 81 ? 0.918 18.703 1.082 1 89.94 81 MET B C 1
ATOM 2615 O O . MET B 1 81 ? 0.866 17.672 0.414 1 89.94 81 MET B O 1
ATOM 2619 N N . GLN B 1 82 ? 0.889 19.875 0.544 1 83.31 82 GLN B N 1
ATOM 2620 C CA . GLN B 1 82 ? 0.833 20.047 -0.904 1 83.31 82 GLN B CA 1
ATOM 2621 C C . GLN B 1 82 ? 2.037 19.391 -1.581 1 83.31 82 GLN B C 1
ATOM 2623 O O . GLN B 1 82 ? 1.897 18.75 -2.625 1 83.31 82 GLN B O 1
ATOM 2628 N N . GLN B 1 83 ? 3.178 19.547 -1.001 1 85.94 83 GLN B N 1
ATOM 2629 C CA . GLN B 1 83 ? 4.395 18.953 -1.557 1 85.94 83 GLN B CA 1
ATOM 2630 C C . GLN B 1 83 ? 4.383 17.438 -1.423 1 85.94 83 GLN B C 1
ATOM 2632 O O . GLN B 1 83 ? 4.707 16.719 -2.373 1 85.94 83 GLN B O 1
ATOM 2637 N N . ALA B 1 84 ? 3.928 16.984 -0.257 1 88.94 84 ALA B N 1
ATOM 2638 C CA . ALA B 1 84 ? 3.932 15.562 0.025 1 88.94 84 ALA B CA 1
ATOM 2639 C C . ALA B 1 84 ? 2.951 14.82 -0.881 1 88.94 84 ALA B C 1
ATOM 2641 O O . ALA B 1 84 ? 3.242 13.719 -1.349 1 88.94 84 ALA B O 1
ATOM 2642 N N . ARG B 1 85 ? 1.914 15.469 -1.207 1 83.06 85 ARG B N 1
ATOM 2643 C CA . ARG B 1 85 ? 0.836 14.82 -1.945 1 83.06 85 ARG B CA 1
ATOM 2644 C C . ARG B 1 85 ? 1.188 14.688 -3.422 1 83.06 85 ARG B C 1
ATOM 2646 O O . ARG B 1 85 ? 0.475 14.023 -4.18 1 83.06 85 ARG B O 1
ATOM 2653 N N . THR B 1 86 ? 2.266 15.227 -3.812 1 75.88 86 THR B N 1
ATOM 2654 C CA . THR B 1 86 ? 2.697 15.039 -5.191 1 75.88 86 THR B CA 1
ATOM 2655 C C . THR B 1 86 ? 3.236 13.625 -5.398 1 75.88 86 THR B C 1
ATOM 2657 O O . THR B 1 86 ? 3.396 13.172 -6.535 1 75.88 86 THR B O 1
ATOM 2660 N N . HIS B 1 87 ? 3.447 12.93 -4.316 1 77.69 87 HIS B N 1
ATOM 2661 C CA . HIS B 1 87 ? 3.846 11.531 -4.355 1 77.69 87 HIS B CA 1
ATOM 2662 C C . HIS B 1 87 ? 2.629 10.609 -4.328 1 77.69 87 HIS B C 1
ATOM 2664 O O . HIS B 1 87 ? 1.852 10.633 -3.373 1 77.69 87 HIS B O 1
ATOM 2670 N N . ARG B 1 88 ? 2.498 9.773 -5.387 1 68.38 88 ARG B N 1
ATOM 2671 C CA . ARG B 1 88 ? 1.212 9.094 -5.52 1 68.38 88 ARG B CA 1
ATOM 2672 C C . ARG B 1 88 ? 1.389 7.578 -5.539 1 68.38 88 ARG B C 1
ATOM 2674 O O . ARG B 1 88 ? 0.518 6.844 -5.074 1 68.38 88 ARG B O 1
ATOM 2681 N N . ILE B 1 89 ? 2.43 7.141 -5.98 1 69.56 89 ILE B N 1
ATOM 2682 C CA . ILE B 1 89 ? 2.521 5.699 -6.199 1 69.56 89 ILE B CA 1
ATOM 2683 C C . ILE B 1 89 ? 2.893 5 -4.891 1 69.56 89 ILE B C 1
ATOM 2685 O O . ILE B 1 89 ? 3.977 5.223 -4.348 1 69.56 89 ILE B O 1
ATOM 2689 N N . GLY B 1 90 ? 1.962 4.238 -4.363 1 77.44 90 GLY B N 1
ATOM 2690 C CA . GLY B 1 90 ? 2.223 3.5 -3.135 1 77.44 90 GLY B CA 1
ATOM 2691 C C . GLY B 1 90 ? 2.115 4.359 -1.89 1 77.44 90 GLY B C 1
ATOM 2692 O O . GLY B 1 90 ? 2.771 4.086 -0.883 1 77.44 90 GLY B O 1
ATOM 2693 N N . VAL B 1 91 ? 1.477 5.523 -2.045 1 87.12 91 VAL B N 1
ATOM 2694 C CA . VAL B 1 91 ? 1.273 6.441 -0.93 1 87.12 91 VAL B CA 1
ATOM 2695 C C . VAL B 1 91 ? -0.21 6.777 -0.802 1 87.12 91 VAL B C 1
ATOM 2697 O O . VAL B 1 91 ? -0.89 7.004 -1.806 1 87.12 91 VAL B O 1
ATOM 2700 N N . SER B 1 92 ? -0.699 6.75 0.39 1 89.69 92 SER B N 1
ATOM 2701 C CA . SER B 1 92 ? -2.076 7.148 0.66 1 89.69 92 SER B CA 1
ATOM 2702 C C . SER B 1 92 ? -2.141 8.219 1.742 1 89.69 92 SER B C 1
ATOM 2704 O O . SER B 1 92 ? -1.383 8.172 2.713 1 89.69 92 SER B O 1
ATOM 2706 N N . PHE B 1 93 ? -3.109 9.148 1.536 1 88.94 93 PHE B N 1
ATOM 2707 C CA . PHE B 1 93 ? -3.234 10.266 2.471 1 88.94 93 PHE B CA 1
ATOM 2708 C C . PHE B 1 93 ? -4.668 10.398 2.969 1 88.94 93 PHE B C 1
ATOM 2710 O O . PHE B 1 93 ? -5.617 10.195 2.207 1 88.94 93 PHE B O 1
ATOM 2717 N N . ASP B 1 94 ? -4.816 10.75 4.234 1 89.44 94 ASP B N 1
ATOM 2718 C CA . ASP B 1 94 ? -6.016 11.32 4.832 1 89.44 94 ASP B CA 1
ATOM 2719 C C . ASP B 1 94 ? -5.688 12.602 5.602 1 89.44 94 ASP B C 1
ATOM 2721 O O . ASP B 1 94 ? -4.902 12.57 6.555 1 89.44 94 ASP B O 1
ATOM 2725 N N . VAL B 1 95 ? -6.309 13.688 5.164 1 89.56 95 VAL B N 1
ATOM 2726 C CA . VAL B 1 95 ? -5.883 14.992 5.656 1 89.56 95 VAL B CA 1
ATOM 2727 C C . VAL B 1 95 ? -7.039 15.672 6.391 1 89.56 95 VAL B C 1
ATOM 2729 O O . VAL B 1 95 ? -8.18 15.648 5.922 1 89.56 95 VAL B O 1
ATOM 2732 N N . GLN B 1 96 ? -6.68 16.25 7.465 1 89.69 96 GLN B N 1
ATOM 2733 C CA . GLN B 1 96 ? -7.621 17 8.273 1 89.69 96 GLN B CA 1
ATOM 2734 C C . GLN B 1 96 ? -8.344 18.062 7.438 1 89.69 96 GLN B C 1
ATOM 2736 O O . GLN B 1 96 ? -7.699 18.891 6.781 1 89.69 96 GLN B O 1
ATOM 2741 N N . SER B 1 97 ? -9.664 18.031 7.527 1 85 97 SER B N 1
ATOM 2742 C CA . SER B 1 97 ? -10.477 18.953 6.742 1 85 97 SER B CA 1
ATOM 2743 C C . SER B 1 97 ? -10.695 20.281 7.48 1 85 97 SER B C 1
ATOM 2745 O O . SER B 1 97 ? -11.172 20.281 8.617 1 85 97 SER B O 1
ATOM 2747 N N . MET B 1 98 ? -10.484 21.328 6.762 1 78.75 98 MET B N 1
ATOM 2748 C CA . MET B 1 98 ? -10.703 22.641 7.352 1 78.75 98 MET B CA 1
ATOM 2749 C C . MET B 1 98 ? -12.195 22.938 7.48 1 78.75 98 MET B C 1
ATOM 2751 O O . MET B 1 98 ? -12.594 23.781 8.281 1 78.75 98 MET B O 1
ATOM 2755 N N . ARG B 1 99 ? -12.969 22.25 6.641 1 71.5 99 ARG B N 1
ATOM 2756 C CA . ARG B 1 99 ? -14.422 22.406 6.742 1 71.5 99 ARG B CA 1
ATOM 2757 C C . ARG B 1 99 ? -14.93 21.953 8.109 1 71.5 99 ARG B C 1
ATOM 2759 O O . ARG B 1 99 ? -15.859 22.547 8.656 1 71.5 99 ARG B O 1
ATOM 2766 N N . TYR B 1 100 ? -14.211 20.984 8.648 1 77.5 100 TYR B N 1
ATOM 2767 C CA . TYR B 1 100 ? -14.711 20.344 9.859 1 77.5 100 TYR B CA 1
ATOM 2768 C C . TYR B 1 100 ? -13.93 20.812 11.078 1 77.5 100 TYR B C 1
ATOM 2770 O O . TYR B 1 100 ? -14.344 20.578 12.219 1 77.5 100 TYR B O 1
ATOM 2778 N N . THR B 1 101 ? -12.867 21.562 10.82 1 83.81 101 THR B N 1
ATOM 2779 C CA . THR B 1 101 ? -11.984 21.891 11.938 1 83.81 101 THR B CA 1
ATOM 2780 C C . THR B 1 101 ? -11.703 23.391 11.992 1 83.81 101 THR B C 1
ATOM 2782 O O . THR B 1 101 ? -10.617 23.797 12.406 1 83.81 101 THR B O 1
ATOM 2785 N N . GLY B 1 102 ? -12.594 24.125 11.508 1 83.31 102 GLY B N 1
ATOM 2786 C CA . GLY B 1 102 ? -12.406 25.562 11.43 1 83.31 102 GLY B CA 1
ATOM 2787 C C . GLY B 1 102 ? -12.594 26.266 12.758 1 83.31 102 GLY B C 1
ATOM 2788 O O . GLY B 1 102 ? -12.133 27.406 12.938 1 83.31 102 GLY B O 1
ATOM 2789 N N . GLN B 1 103 ? -13.25 25.594 13.672 1 86.06 103 GLN B N 1
ATOM 2790 C CA . GLN B 1 103 ? -13.516 26.219 14.961 1 86.06 103 GLN B CA 1
ATOM 2791 C C . GLN B 1 103 ? -12.219 26.594 15.672 1 86.06 103 GLN B C 1
ATOM 2793 O O . GLN B 1 103 ? -12.164 27.594 16.391 1 86.06 103 GLN B O 1
ATOM 2798 N N . ARG B 1 104 ? -11.234 25.844 15.445 1 90.12 104 ARG B N 1
ATOM 2799 C CA . ARG B 1 104 ? -9.945 26.109 16.078 1 90.12 104 ARG B CA 1
ATOM 2800 C C . ARG B 1 104 ? -9.406 27.469 15.688 1 90.12 104 ARG B C 1
ATOM 2802 O O . ARG B 1 104 ? -8.68 28.109 16.453 1 90.12 104 ARG B O 1
ATOM 2809 N N . VAL B 1 105 ? -9.734 27.922 14.516 1 90.5 105 VAL B N 1
ATOM 2810 C CA . VAL B 1 105 ? -9.297 29.219 14.039 1 90.5 105 VAL B CA 1
ATOM 2811 C C . VAL B 1 105 ? -10.008 30.328 14.828 1 90.5 105 VAL B C 1
ATOM 2813 O O . VAL B 1 105 ? -9.375 31.281 15.273 1 90.5 105 VAL B O 1
ATOM 2816 N N . ALA B 1 106 ? -11.25 30.125 15.008 1 87.56 106 ALA B N 1
ATOM 2817 C CA . ALA B 1 106 ? -12.031 31.078 15.805 1 87.56 106 ALA B CA 1
ATOM 2818 C C . ALA B 1 106 ? -11.531 31.109 17.25 1 87.56 106 ALA B C 1
ATOM 2820 O O . ALA B 1 106 ? -11.453 32.188 17.844 1 87.56 106 ALA B O 1
ATOM 2821 N N . ASP B 1 107 ? -11.242 30 17.734 1 91.38 107 ASP B N 1
ATOM 2822 C CA . ASP B 1 107 ? -10.719 29.906 19.094 1 91.38 107 ASP B CA 1
ATOM 2823 C C . ASP B 1 107 ? -9.391 30.656 19.219 1 91.38 107 ASP B C 1
ATOM 2825 O O . ASP B 1 107 ? -9.125 31.297 20.234 1 91.38 107 ASP B O 1
ATOM 2829 N N . ALA B 1 108 ? -8.617 30.547 18.25 1 90.31 108 ALA B N 1
ATOM 2830 C CA . ALA B 1 108 ? -7.348 31.266 18.25 1 90.31 108 ALA B CA 1
ATOM 2831 C C . ALA B 1 108 ? -7.578 32.781 18.203 1 90.31 108 ALA B C 1
ATOM 2833 O O . ALA B 1 108 ? -6.895 33.531 18.891 1 90.31 108 ALA B O 1
ATOM 2834 N N . ALA B 1 109 ? -8.508 33.156 17.391 1 87 109 ALA B N 1
ATOM 2835 C CA . ALA B 1 109 ? -8.867 34.562 17.297 1 87 109 ALA B CA 1
ATOM 2836 C C . ALA B 1 109 ? -9.32 35.094 18.656 1 87 109 ALA B C 1
ATOM 2838 O O . ALA B 1 109 ? -9.016 36.25 19.016 1 87 109 ALA B O 1
ATOM 2839 N N . ALA B 1 110 ? -9.953 34.281 19.375 1 89.75 110 ALA B N 1
ATOM 2840 C CA . ALA B 1 110 ? -10.5 34.656 20.672 1 89.75 110 ALA B CA 1
ATOM 2841 C C . ALA B 1 110 ? -9.438 34.562 21.766 1 89.75 110 ALA B C 1
ATOM 2843 O O . ALA B 1 110 ? -9.695 34.875 22.922 1 89.75 110 ALA B O 1
ATOM 2844 N N . GLY B 1 111 ? -8.305 34.094 21.469 1 90.81 111 GLY B N 1
ATOM 2845 C CA . GLY B 1 111 ? -7.199 34.031 22.406 1 90.81 111 GLY B CA 1
ATOM 2846 C C . GLY B 1 111 ? -7.238 32.781 23.281 1 90.81 111 GLY B C 1
ATOM 2847 O O . GLY B 1 111 ? -6.535 32.688 24.281 1 90.81 111 GLY B O 1
ATOM 2848 N N . LYS B 1 112 ? -8.086 31.828 22.906 1 92.06 112 LYS B N 1
ATOM 2849 C CA . LYS B 1 112 ? -8.219 30.594 23.688 1 92.06 112 LYS B CA 1
ATOM 2850 C C . LYS B 1 112 ? -7.078 29.625 23.375 1 92.06 112 LYS B C 1
ATOM 2852 O O . LYS B 1 112 ? -6.719 28.797 24.203 1 92.06 112 LYS B O 1
ATOM 2857 N N . ILE B 1 113 ? -6.598 29.656 22.172 1 91.31 113 ILE B N 1
ATOM 2858 C CA . ILE B 1 113 ? -5.465 28.844 21.734 1 91.31 113 ILE B CA 1
ATOM 2859 C C . ILE B 1 113 ? -4.41 29.75 21.094 1 91.31 113 ILE B C 1
ATOM 2861 O O . ILE B 1 113 ? -4.727 30.844 20.609 1 91.31 113 ILE B O 1
ATOM 2865 N N . ASP B 1 114 ? -3.199 29.328 21.234 1 93.19 114 ASP B N 1
ATOM 2866 C CA . ASP B 1 114 ? -2.107 30.094 20.656 1 93.19 114 ASP B CA 1
ATOM 2867 C C . ASP B 1 114 ? -2.246 30.172 19.141 1 93.19 114 ASP B C 1
ATOM 2869 O O . ASP B 1 114 ? -2.494 29.172 18.469 1 93.19 114 ASP B O 1
ATOM 2873 N N . LEU B 1 115 ? -2.148 31.375 18.625 1 93.56 115 LEU B N 1
ATOM 2874 C CA . LEU B 1 115 ? -2.256 31.609 17.188 1 93.56 115 LEU B CA 1
ATOM 2875 C C . LEU B 1 115 ? -1.279 30.719 16.422 1 93.56 115 LEU B C 1
ATOM 2877 O O . LEU B 1 115 ? -1.586 30.266 15.32 1 93.56 115 LEU B O 1
ATOM 2881 N N . GLU B 1 116 ? -0.163 30.406 16.984 1 93.81 116 GLU B N 1
ATOM 2882 C CA . GLU B 1 116 ? 0.877 29.656 16.297 1 93.81 116 GLU B CA 1
ATOM 2883 C C . GLU B 1 116 ? 0.593 28.156 16.344 1 93.81 116 GLU B C 1
ATOM 2885 O O . GLU B 1 116 ? 1.29 27.375 15.695 1 93.81 116 GLU B O 1
ATOM 2890 N N . ASP B 1 117 ? -0.424 27.797 17.062 1 93 117 ASP B N 1
ATOM 2891 C CA . ASP B 1 117 ? -0.9 26.422 16.984 1 93 117 ASP B CA 1
ATOM 2892 C C . ASP B 1 117 ? -1.73 26.188 15.727 1 93 117 ASP B C 1
ATOM 2894 O O . ASP B 1 117 ? -1.948 25.047 15.32 1 93 117 ASP B O 1
ATOM 2898 N N . ILE B 1 118 ? -2.092 27.312 15.141 1 92.62 118 ILE B N 1
ATOM 2899 C CA . ILE B 1 118 ? -2.982 27.234 13.992 1 92.62 118 ILE B CA 1
ATOM 2900 C C . ILE B 1 118 ? -2.23 27.641 12.727 1 92.62 118 ILE B C 1
ATOM 2902 O O . ILE B 1 118 ? -2.43 27.047 11.664 1 92.62 118 ILE B O 1
ATOM 2906 N N . PHE B 1 119 ? -1.418 28.625 12.875 1 94.5 119 PHE B N 1
ATOM 2907 C CA . PHE B 1 119 ? -0.695 29.141 11.719 1 94.5 119 PHE B CA 1
ATOM 2908 C C . PHE B 1 119 ? 0.805 28.922 11.875 1 94.5 119 PHE B C 1
ATOM 2910 O O . PHE B 1 119 ? 1.352 29.094 12.969 1 94.5 119 PHE B O 1
ATOM 2917 N N . TYR B 1 120 ? 1.419 28.547 10.797 1 95.62 120 TYR B N 1
ATOM 2918 C CA . TYR B 1 120 ? 2.867 28.391 10.766 1 95.62 120 TYR B CA 1
ATOM 2919 C C . TYR B 1 120 ? 3.545 29.609 10.172 1 95.62 120 TYR B C 1
ATOM 2921 O O . TYR B 1 120 ? 3.119 30.125 9.133 1 95.62 120 TYR B O 1
ATOM 2929 N N . LEU B 1 121 ? 4.496 30.078 10.836 1 94.31 121 LEU B N 1
ATOM 2930 C CA . LEU B 1 121 ? 5.434 31.078 10.328 1 94.31 121 LEU B CA 1
ATOM 2931 C C . LEU B 1 121 ? 6.867 30.547 10.391 1 94.31 121 LEU B C 1
ATOM 2933 O O . LEU B 1 121 ? 7.27 29.953 11.391 1 94.31 121 LEU B O 1
ATOM 2937 N N . ARG B 1 122 ? 7.582 30.75 9.367 1 91.31 122 ARG B N 1
ATOM 2938 C CA . ARG B 1 122 ? 8.969 30.297 9.328 1 91.31 122 ARG B CA 1
ATOM 2939 C C . ARG B 1 122 ? 9.789 30.938 10.438 1 91.31 122 ARG B C 1
ATOM 2941 O O . ARG B 1 122 ? 9.5 32.062 10.867 1 91.31 122 ARG B O 1
ATOM 2948 N N . PRO B 1 123 ? 10.836 30.234 10.898 1 92.62 123 PRO B N 1
ATOM 2949 C CA . PRO B 1 123 ? 11.711 30.828 11.914 1 92.62 123 PRO B CA 1
ATOM 2950 C C . PRO B 1 123 ? 12.438 32.094 11.406 1 92.62 123 PRO B C 1
ATOM 2952 O O . PRO B 1 123 ? 12.711 32.188 10.211 1 92.62 123 PRO B O 1
ATOM 2955 N N . VAL B 1 124 ? 12.617 32.969 12.367 1 94.88 124 VAL B N 1
ATOM 2956 C CA . VAL B 1 124 ? 13.43 34.156 12.047 1 94.88 124 VAL B CA 1
ATOM 2957 C C . VAL B 1 124 ? 14.836 33.719 11.641 1 94.88 124 VAL B C 1
ATOM 2959 O O . VAL B 1 124 ? 15.391 32.781 12.219 1 94.88 124 VAL B O 1
ATOM 2962 N N . GLY B 1 125 ? 15.344 34.375 10.633 1 92.62 125 GLY B N 1
ATOM 2963 C CA . GLY B 1 125 ? 16.688 34.031 10.188 1 92.62 125 GLY B CA 1
ATOM 2964 C C . GLY B 1 125 ? 17 34.531 8.789 1 92.62 125 GLY B C 1
ATOM 2965 O O . GLY B 1 125 ? 16.25 35.344 8.234 1 92.62 125 GLY B O 1
ATOM 2966 N N . GLN B 1 126 ? 18.203 34.125 8.352 1 92.75 126 GLN B N 1
ATOM 2967 C CA . GLN B 1 126 ? 18.641 34.438 7 1 92.75 126 GLN B CA 1
ATOM 2968 C C . GLN B 1 126 ? 18.25 33.344 6.02 1 92.75 126 GLN B C 1
ATOM 2970 O O . GLN B 1 126 ? 18.422 32.156 6.316 1 92.75 126 GLN B O 1
ATOM 2975 N N . TYR B 1 127 ? 17.641 33.719 4.945 1 88.94 127 TYR B N 1
ATOM 2976 C CA . TYR B 1 127 ? 17.188 32.75 3.945 1 88.94 127 TYR B CA 1
ATOM 2977 C C . TYR B 1 127 ? 17.781 33.062 2.574 1 88.94 127 TYR B C 1
ATOM 2979 O O . TYR B 1 127 ? 18.109 34.219 2.289 1 88.94 127 TYR B O 1
ATOM 2987 N N . LEU B 1 128 ? 18.031 32 1.845 1 83.12 128 LEU B N 1
ATOM 2988 C CA . LEU B 1 128 ? 18.469 32.062 0.457 1 83.12 128 LEU B CA 1
ATOM 2989 C C . LEU B 1 128 ? 17.609 31.156 -0.418 1 83.12 128 LEU B C 1
ATOM 2991 O O . LEU B 1 128 ? 17.266 30.031 -0.017 1 83.12 128 LEU B O 1
ATOM 2995 N N . ASP B 1 129 ? 17.094 31.703 -1.544 1 72.62 129 ASP B N 1
ATOM 2996 C CA . ASP B 1 129 ? 16.312 30.812 -2.4 1 72.62 129 ASP B CA 1
ATOM 2997 C C . ASP B 1 129 ? 17.156 30.312 -3.578 1 72.62 129 ASP B C 1
ATOM 2999 O O . ASP B 1 129 ? 18.297 30.719 -3.738 1 72.62 129 ASP B O 1
ATOM 3003 N N . ARG B 1 130 ? 16.688 29.359 -4.27 1 70.88 130 ARG B N 1
ATOM 3004 C CA . ARG B 1 130 ? 17.391 28.688 -5.359 1 70.88 130 ARG B CA 1
ATOM 3005 C C . ARG B 1 130 ? 17.734 29.672 -6.473 1 70.88 130 ARG B C 1
ATOM 3007 O O . ARG B 1 130 ? 18.641 29.422 -7.266 1 70.88 130 ARG B O 1
ATOM 3014 N N . GLN B 1 131 ? 17.047 30.703 -6.492 1 70.94 131 GLN B N 1
ATOM 3015 C CA . GLN B 1 131 ? 17.25 31.688 -7.547 1 70.94 131 GLN B CA 1
ATOM 3016 C C . GLN B 1 131 ? 18.203 32.781 -7.098 1 70.94 131 GLN B C 1
ATOM 3018 O O . GLN B 1 131 ? 18.375 33.812 -7.789 1 70.94 131 GLN B O 1
ATOM 3023 N N . GLY B 1 132 ? 18.781 32.594 -5.922 1 77.5 132 GLY B N 1
ATOM 3024 C CA . GLY B 1 132 ? 19.828 33.5 -5.457 1 77.5 132 GLY B CA 1
ATOM 3025 C C . GLY B 1 132 ? 19.281 34.625 -4.617 1 77.5 132 GLY B C 1
ATOM 3026 O O . GLY B 1 132 ? 20.031 35.531 -4.211 1 77.5 132 GLY B O 1
ATOM 3027 N N . LYS B 1 133 ? 18.031 34.719 -4.426 1 83.38 133 LYS B N 1
ATOM 3028 C CA . LYS B 1 133 ? 17.453 35.75 -3.557 1 83.38 133 LYS B CA 1
ATOM 3029 C C . LYS B 1 133 ? 17.844 35.5 -2.102 1 83.38 133 LYS B C 1
ATOM 3031 O O . LYS B 1 133 ? 17.734 34.375 -1.595 1 83.38 133 LYS B O 1
ATOM 3036 N N . LYS B 1 134 ? 18.391 36.594 -1.522 1 90.12 134 LYS B N 1
ATOM 3037 C CA . LYS B 1 134 ? 18.781 36.562 -0.114 1 90.12 134 LYS B CA 1
ATOM 3038 C C . LYS B 1 134 ? 17.984 37.562 0.705 1 90.12 134 LYS B C 1
ATOM 3040 O O . LYS B 1 134 ? 17.844 38.719 0.3 1 90.12 134 LYS B O 1
ATOM 3045 N N . TYR B 1 135 ? 17.375 37.062 1.755 1 91.81 135 TYR B N 1
ATOM 3046 C CA . TYR B 1 135 ? 16.656 37.969 2.635 1 91.81 135 TYR B CA 1
ATOM 3047 C C . TYR B 1 135 ? 16.766 37.531 4.09 1 91.81 135 TYR B C 1
ATOM 3049 O O . TYR B 1 135 ? 17.141 36.406 4.371 1 91.81 135 TYR B O 1
ATOM 3057 N N . THR B 1 136 ? 16.5 38.531 4.938 1 93.81 136 THR B N 1
ATOM 3058 C CA . THR B 1 136 ? 16.469 38.25 6.371 1 93.81 136 THR B CA 1
ATOM 3059 C C . THR B 1 136 ? 15.047 38.375 6.906 1 93.81 136 THR B C 1
ATOM 3061 O O . THR B 1 136 ? 14.391 39.406 6.703 1 93.81 136 THR B O 1
ATOM 3064 N N . TYR B 1 137 ? 14.562 37.312 7.449 1 93.69 137 TYR B N 1
ATOM 3065 C CA . TYR B 1 137 ? 13.289 37.344 8.156 1 93.69 137 TYR B CA 1
ATOM 3066 C C . TYR B 1 137 ? 13.492 37.688 9.633 1 93.69 137 TYR B C 1
ATOM 3068 O O . TYR B 1 137 ? 13.984 36.844 10.406 1 93.69 137 TYR B O 1
ATOM 3076 N N . THR B 1 138 ? 13.062 38.938 10.023 1 96.62 138 THR B N 1
ATOM 3077 C CA . THR B 1 138 ? 13.383 39.469 11.344 1 96.62 138 THR B CA 1
ATOM 3078 C C . THR B 1 138 ? 12.227 39.219 12.312 1 96.62 138 THR B C 1
ATOM 3080 O O . THR B 1 138 ? 11.133 38.844 11.898 1 96.62 138 THR B O 1
ATOM 3083 N N . GLU B 1 139 ? 12.547 39.5 13.625 1 97.06 139 GLU B N 1
ATOM 3084 C CA . GLU B 1 139 ? 11.5 39.438 14.641 1 97.06 139 GLU B CA 1
ATOM 3085 C C . GLU B 1 139 ? 10.391 40.438 14.352 1 97.06 139 GLU B C 1
ATOM 3087 O O . GLU B 1 139 ? 9.219 40.156 14.609 1 97.06 139 GLU B O 1
ATOM 3092 N N . THR B 1 140 ? 10.805 41.562 13.852 1 97.31 140 THR B N 1
ATOM 3093 C CA . THR B 1 140 ? 9.828 42.594 13.492 1 97.31 140 THR B CA 1
ATOM 3094 C C . THR B 1 140 ? 8.922 42.125 12.359 1 97.31 140 THR B C 1
ATOM 3096 O O . THR B 1 140 ? 7.707 42.312 12.414 1 97.31 140 THR B O 1
ATOM 3099 N N . ASP B 1 141 ? 9.508 41.531 11.336 1 95 141 ASP B N 1
ATOM 3100 C CA . ASP B 1 141 ? 8.734 40.969 10.227 1 95 141 ASP B CA 1
ATOM 3101 C C . ASP B 1 141 ? 7.766 39.906 10.719 1 95 141 ASP B C 1
ATOM 3103 O O . ASP B 1 141 ? 6.598 39.875 10.328 1 95 141 ASP B O 1
ATOM 3107 N N . ARG B 1 142 ? 8.266 39.031 11.547 1 95.38 142 ARG B N 1
ATOM 3108 C CA . ARG B 1 142 ? 7.453 37.938 12.07 1 95.38 142 ARG B CA 1
ATOM 3109 C C . ARG B 1 142 ? 6.27 38.469 12.867 1 95.38 142 ARG B C 1
ATOM 3111 O O . ARG B 1 142 ? 5.168 37.906 12.797 1 95.38 142 ARG B O 1
ATOM 3118 N N . ALA B 1 143 ? 6.512 39.469 13.68 1 96.44 143 ALA B N 1
ATOM 3119 C CA . ALA B 1 143 ? 5.438 40.094 14.461 1 96.44 143 ALA B CA 1
ATOM 3120 C C . ALA B 1 143 ? 4.352 40.656 13.555 1 96.44 143 ALA B C 1
ATOM 3122 O O . ALA B 1 143 ? 3.16 40.531 13.844 1 96.44 143 ALA B O 1
ATOM 3123 N N . LYS B 1 144 ? 4.77 41.281 12.469 1 96.56 144 LYS B N 1
ATOM 3124 C CA . LYS B 1 144 ? 3.82 41.812 11.492 1 96.56 144 LYS B CA 1
ATOM 3125 C C . LYS B 1 144 ? 2.98 40.688 10.891 1 96.56 144 LYS B C 1
ATOM 3127 O O . LYS B 1 144 ? 1.763 40.812 10.758 1 96.56 144 LYS B O 1
ATOM 3132 N N . ASP B 1 145 ? 3.68 39.656 10.547 1 95.12 145 ASP B N 1
ATOM 3133 C CA . ASP B 1 145 ? 2.984 38.531 9.938 1 95.12 145 ASP B CA 1
ATOM 3134 C C . ASP B 1 145 ? 2.039 37.844 10.938 1 95.12 145 ASP B C 1
ATOM 3136 O O . ASP B 1 145 ? 0.949 37.406 10.57 1 95.12 145 ASP B O 1
ATOM 3140 N N . LEU B 1 146 ? 2.482 37.688 12.172 1 95.38 146 LEU B N 1
ATOM 3141 C CA . LEU B 1 146 ? 1.629 37.125 13.211 1 95.38 146 LEU B CA 1
ATOM 3142 C C . LEU B 1 146 ? 0.364 37.969 13.383 1 95.38 146 LEU B C 1
ATOM 3144 O O . LEU B 1 146 ? -0.722 37.438 13.586 1 95.38 146 LEU B O 1
ATOM 3148 N N . GLU B 1 147 ? 0.532 39.25 13.328 1 95.12 147 GLU B N 1
ATOM 3149 C CA . GLU B 1 147 ? -0.625 40.125 13.43 1 95.12 147 GLU B CA 1
ATOM 3150 C C . GLU B 1 147 ? -1.572 39.938 12.25 1 95.12 147 GLU B C 1
ATOM 3152 O O . GLU B 1 147 ? -2.793 39.969 12.414 1 95.12 147 GLU B O 1
ATOM 3157 N N . LEU B 1 148 ? -1.021 39.781 11.07 1 93.75 148 LEU B N 1
ATOM 3158 C CA . LEU B 1 148 ? -1.845 39.5 9.898 1 93.75 148 LEU B CA 1
ATOM 3159 C C . LEU B 1 148 ? -2.643 38.219 10.094 1 93.75 148 LEU B C 1
ATOM 3161 O O . LEU B 1 148 ? -3.816 38.156 9.719 1 93.75 148 LEU B O 1
ATOM 3165 N N . CYS B 1 149 ? -2.006 37.188 10.641 1 95.19 149 CYS B N 1
ATOM 3166 C CA . CYS B 1 149 ? -2.693 35.938 10.945 1 95.19 149 CYS B CA 1
ATOM 3167 C C . CYS B 1 149 ? -3.842 36.188 11.922 1 95.19 149 CYS B C 1
ATOM 3169 O O . CYS B 1 149 ? -4.926 35.625 11.75 1 95.19 149 CYS B O 1
ATOM 3171 N N . ARG B 1 150 ? -3.613 36.969 12.891 1 95.19 150 ARG B N 1
ATOM 3172 C CA . ARG B 1 150 ? -4.641 37.281 13.875 1 95.19 150 ARG B CA 1
ATOM 3173 C C . ARG B 1 150 ? -5.836 37.969 13.219 1 95.19 150 ARG B C 1
ATOM 3175 O O . ARG B 1 150 ? -6.984 37.594 13.484 1 95.19 150 ARG B O 1
ATOM 3182 N N . GLN B 1 151 ? -5.555 38.906 12.375 1 95.38 151 GLN B N 1
ATOM 3183 C CA . GLN B 1 151 ? -6.613 39.625 11.68 1 95.38 151 GLN B CA 1
ATOM 3184 C C . GLN B 1 151 ? -7.422 38.688 10.781 1 95.38 151 GLN B C 1
ATOM 3186 O O . GLN B 1 151 ? -8.648 38.812 10.703 1 95.38 151 GLN B O 1
ATOM 3191 N N . ALA B 1 152 ? -6.695 37.844 10.109 1 94 152 ALA B N 1
ATOM 3192 C CA . ALA B 1 152 ? -7.367 36.875 9.25 1 94 152 ALA B CA 1
ATOM 3193 C C . ALA B 1 152 ? -8.273 35.938 10.062 1 94 152 ALA B C 1
ATOM 3195 O O . ALA B 1 152 ? -9.391 35.625 9.641 1 94 152 ALA B O 1
ATOM 3196 N N . ALA B 1 153 ? -7.781 35.5 11.195 1 94.94 153 ALA B N 1
ATOM 3197 C CA . ALA B 1 153 ? -8.57 34.625 12.078 1 94.94 153 ALA B CA 1
ATOM 3198 C C . ALA B 1 153 ? -9.828 35.344 12.555 1 94.94 153 ALA B C 1
ATOM 3200 O O . ALA B 1 153 ? -10.914 34.75 12.586 1 94.94 153 ALA B O 1
ATOM 3201 N N . LEU B 1 154 ? -9.695 36.625 12.898 1 95.56 154 LEU B N 1
ATOM 3202 C CA . LEU B 1 154 ? -10.836 37.406 13.328 1 95.56 154 LEU B CA 1
ATOM 3203 C C . LEU B 1 154 ? -11.852 37.562 12.203 1 95.56 154 LEU B C 1
ATOM 3205 O O . LEU B 1 154 ? -13.062 37.406 12.43 1 95.56 154 LEU B O 1
ATOM 3209 N N . ARG B 1 155 ? -11.328 37.781 11.008 1 94.12 155 ARG B N 1
ATOM 3210 C CA . ARG B 1 155 ? -12.219 37.906 9.859 1 94.12 155 ARG B CA 1
ATOM 3211 C C . ARG B 1 155 ? -12.945 36.594 9.594 1 94.12 155 ARG B C 1
ATOM 3213 O O . ARG B 1 155 ? -14.133 36.594 9.25 1 94.12 155 ARG B O 1
ATOM 3220 N N . TYR B 1 156 ? -12.18 35.562 9.703 1 92.81 156 TYR B N 1
ATOM 3221 C CA . TYR B 1 156 ? -12.781 34.219 9.539 1 92.81 156 TYR B CA 1
ATOM 3222 C C . TYR B 1 156 ? -13.945 34.031 10.508 1 92.81 156 TYR B C 1
ATOM 3224 O O . TYR B 1 156 ? -15.023 33.594 10.109 1 92.81 156 TYR B O 1
ATOM 3232 N N . GLN B 1 157 ? -13.75 34.344 11.727 1 92.31 157 GLN B N 1
ATOM 3233 C CA . GLN B 1 157 ? -14.797 34.25 12.742 1 92.31 157 GLN B CA 1
ATOM 3234 C C . GLN B 1 157 ? -16 35.094 12.367 1 92.31 157 GLN B C 1
ATOM 3236 O O . GLN B 1 157 ? -17.156 34.656 12.5 1 92.31 157 GLN B O 1
ATOM 3241 N N . GLU B 1 158 ? -15.789 36.281 11.883 1 93.94 158 GLU B N 1
ATOM 3242 C CA . GLU B 1 158 ? -16.859 37.188 11.453 1 93.94 158 GLU B CA 1
ATOM 3243 C C . GLU B 1 158 ? -17.672 36.562 10.328 1 93.94 158 GLU B C 1
ATOM 3245 O O . GLU B 1 158 ? -18.906 36.656 10.312 1 93.94 158 GLU B O 1
ATOM 3250 N N . LEU B 1 159 ? -16.953 36 9.414 1 91.12 159 LEU B N 1
ATOM 3251 C CA . LEU B 1 159 ? -17.625 35.375 8.281 1 91.12 159 LEU B CA 1
ATOM 3252 C C . LEU B 1 159 ? -18.5 34.219 8.742 1 91.12 159 LEU B C 1
ATOM 3254 O O . LEU B 1 159 ? -19.641 34.062 8.281 1 91.12 159 LEU B O 1
ATOM 3258 N N . LEU B 1 160 ? -17.953 33.438 9.656 1 89.38 160 LEU B N 1
ATOM 3259 C CA . LEU B 1 160 ? -18.734 32.312 10.18 1 89.38 160 LEU B CA 1
ATOM 3260 C C . LEU B 1 160 ? -19.984 32.812 10.898 1 89.38 160 LEU B C 1
ATOM 3262 O O . LEU B 1 160 ? -21.078 32.281 10.711 1 89.38 160 LEU B O 1
ATOM 3266 N N . GLU B 1 161 ? -19.828 33.844 11.664 1 91.88 161 GLU B N 1
ATOM 3267 C CA . GLU B 1 161 ? -20.953 34.406 12.398 1 91.88 161 GLU B CA 1
ATOM 3268 C C . GLU B 1 161 ? -21.984 35 11.453 1 91.88 161 GLU B C 1
ATOM 3270 O O . GLU B 1 161 ? -23.188 35 11.75 1 91.88 161 GLU B O 1
ATOM 3275 N N . ALA B 1 162 ? -21.5 35.438 10.344 1 94.06 162 ALA B N 1
ATOM 3276 C CA . ALA B 1 162 ? -22.406 36 9.344 1 94.06 162 ALA B CA 1
ATOM 3277 C C . ALA B 1 162 ? -23.109 34.906 8.547 1 94.06 162 ALA B C 1
ATOM 3279 O O . ALA B 1 162 ? -23.953 35.219 7.699 1 94.06 162 ALA B O 1
ATOM 3280 N N . GLY B 1 163 ? -22.688 33.656 8.766 1 90.94 163 GLY B N 1
ATOM 3281 C CA . GLY B 1 163 ? -23.422 32.531 8.172 1 90.94 163 GLY B CA 1
ATOM 3282 C C . GLY B 1 163 ? -22.766 32 6.918 1 90.94 163 GLY B C 1
ATOM 3283 O O . GLY B 1 163 ? -23.359 31.203 6.191 1 90.94 163 GLY B O 1
ATOM 3284 N N . TYR B 1 164 ? -21.609 32.469 6.578 1 88.31 164 TYR B N 1
ATOM 3285 C CA . TYR B 1 164 ? -20.891 31.938 5.418 1 88.31 164 TYR B CA 1
ATOM 3286 C C . TYR B 1 164 ? -20.547 30.469 5.621 1 88.31 164 TYR B C 1
ATOM 3288 O O . TYR B 1 164 ? -20.312 30.031 6.754 1 88.31 164 TYR B O 1
ATOM 3296 N N . ALA B 1 165 ? -20.516 29.766 4.512 1 86.06 165 ALA B N 1
ATOM 3297 C CA . ALA B 1 165 ? -20.016 28.391 4.566 1 86.06 165 ALA B CA 1
ATOM 3298 C C . ALA B 1 165 ? -18.516 28.359 4.895 1 86.06 165 ALA B C 1
ATOM 3300 O O . ALA B 1 165 ? -17.766 29.234 4.453 1 86.06 165 ALA B O 1
ATOM 3301 N N . GLU B 1 166 ? -18.047 27.391 5.652 1 84.19 166 GLU B N 1
ATOM 3302 C CA . GLU B 1 166 ? -16.641 27.25 6.027 1 84.19 166 GLU B CA 1
ATOM 3303 C C . GLU B 1 166 ? -15.742 27.234 4.797 1 84.19 166 GLU B C 1
ATOM 3305 O O . GLU B 1 166 ? -14.656 27.812 4.805 1 84.19 166 GLU B O 1
ATOM 3310 N N . GLU B 1 167 ? -16.203 26.609 3.738 1 83.25 167 GLU B N 1
ATOM 3311 C CA . GLU B 1 167 ? -15.422 26.484 2.514 1 83.25 167 GLU B CA 1
ATOM 3312 C C . GLU B 1 167 ? -15.148 27.844 1.893 1 83.25 167 GLU B C 1
ATOM 3314 O O . GLU B 1 167 ? -14.086 28.062 1.308 1 83.25 167 GLU B O 1
ATOM 3319 N N . HIS B 1 168 ? -16.109 28.641 1.989 1 82.06 168 HIS B N 1
ATOM 3320 C CA . HIS B 1 168 ? -15.922 30 1.493 1 82.06 168 HIS B CA 1
ATOM 3321 C C . HIS B 1 168 ? -15.078 30.828 2.455 1 82.06 168 HIS B C 1
ATOM 3323 O O . HIS B 1 168 ? -14.156 31.531 2.031 1 82.06 168 HIS B O 1
ATOM 3329 N N . ALA B 1 169 ? -15.367 30.734 3.742 1 88.44 169 ALA B N 1
ATOM 3330 C CA . ALA B 1 169 ? -14.703 31.547 4.762 1 88.44 169 ALA B CA 1
ATOM 3331 C C . ALA B 1 169 ? -13.203 31.234 4.805 1 88.44 169 ALA B C 1
ATOM 3333 O O . ALA B 1 169 ? -12.391 32.125 5.023 1 88.44 169 ALA B O 1
ATOM 3334 N N . ARG B 1 170 ? -12.852 30.031 4.566 1 87.19 170 ARG B N 1
ATOM 3335 C CA . ARG B 1 170 ? -11.461 29.609 4.715 1 87.19 170 ARG B CA 1
ATOM 3336 C C . ARG B 1 170 ? -10.57 30.297 3.688 1 87.19 170 ARG B C 1
ATOM 3338 O O . ARG B 1 170 ? -9.352 30.359 3.855 1 87.19 170 ARG B O 1
ATOM 3345 N N . GLY B 1 171 ? -11.18 30.828 2.686 1 85.56 171 GLY B N 1
ATOM 3346 C CA . GLY B 1 171 ? -10.414 31.469 1.627 1 85.56 171 GLY B CA 1
ATOM 3347 C C . GLY B 1 171 ? -9.633 32.688 2.105 1 85.56 171 GLY B C 1
ATOM 3348 O O . GLY B 1 171 ? -8.672 33.094 1.455 1 85.56 171 GLY B O 1
ATOM 3349 N N . ILE B 1 172 ? -9.992 33.188 3.217 1 91.06 172 ILE B N 1
ATOM 3350 C CA . ILE B 1 172 ? -9.359 34.406 3.713 1 91.06 172 ILE B CA 1
ATOM 3351 C C . ILE B 1 172 ? -8.148 34.062 4.566 1 91.06 172 ILE B C 1
ATOM 3353 O O . ILE B 1 172 ? -7.34 34.906 4.91 1 91.06 172 ILE B O 1
ATOM 3357 N N . LEU B 1 173 ? -7.992 32.812 4.953 1 91.75 173 LEU B N 1
ATOM 3358 C CA . LEU B 1 173 ? -6.938 32.375 5.867 1 91.75 173 LEU B CA 1
ATOM 3359 C C . LEU B 1 173 ? -5.594 32.312 5.148 1 91.75 173 LEU B C 1
ATOM 3361 O O . LEU B 1 173 ? -5.543 32 3.953 1 91.75 173 LEU B O 1
ATOM 3365 N N . PRO B 1 174 ? -4.539 32.594 5.984 1 90.56 174 PRO B N 1
ATOM 3366 C CA . PRO B 1 174 ? -3.203 32.406 5.414 1 90.56 174 PRO B CA 1
ATOM 3367 C C . PRO B 1 174 ? -2.994 30.984 4.898 1 90.56 174 PRO B C 1
ATOM 3369 O O . PRO B 1 174 ? -3.543 30.031 5.461 1 90.56 174 PRO B O 1
ATOM 3372 N N . PHE B 1 175 ? -2.131 30.812 3.949 1 86 175 PHE B N 1
ATOM 3373 C CA . PHE B 1 175 ? -1.893 29.578 3.23 1 86 175 PHE B CA 1
ATOM 3374 C C . PHE B 1 175 ? -1.335 28.5 4.168 1 86 175 PHE B C 1
ATOM 3376 O O . PHE B 1 175 ? -1.718 27.344 4.082 1 86 175 PHE B O 1
ATOM 3383 N N . ASP B 1 176 ? -0.464 28.922 5.062 1 91.25 176 ASP B N 1
ATOM 3384 C CA . ASP B 1 176 ? 0.248 27.938 5.859 1 91.25 176 ASP B CA 1
ATOM 3385 C C . ASP B 1 176 ? -0.393 27.781 7.238 1 91.25 176 ASP B C 1
ATOM 3387 O O . ASP B 1 176 ? 0.279 27.922 8.258 1 91.25 176 ASP B O 1
ATOM 3391 N N . TYR B 1 177 ? -1.647 27.484 7.188 1 92.06 177 TYR B N 1
ATOM 3392 C CA . TYR B 1 177 ? -2.225 26.953 8.422 1 92.06 177 TYR B CA 1
ATOM 3393 C C . TYR B 1 177 ? -1.737 25.547 8.695 1 92.06 177 TYR B C 1
ATOM 3395 O O . TYR B 1 177 ? -1.364 24.812 7.766 1 92.06 177 TYR B O 1
ATOM 3403 N N . ARG B 1 178 ? -1.729 25.219 9.953 1 93.88 178 ARG B N 1
ATOM 3404 C CA . ARG B 1 178 ? -1.249 23.891 10.352 1 93.88 178 ARG B CA 1
ATOM 3405 C C . ARG B 1 178 ? -2.336 22.844 10.172 1 93.88 178 ARG B C 1
ATOM 3407 O O . ARG B 1 178 ? -3.516 23.109 10.414 1 93.88 178 ARG B O 1
ATOM 3414 N N . GLN B 1 179 ? -1.869 21.672 9.781 1 92.62 179 GLN B N 1
ATOM 3415 C CA . GLN B 1 179 ? -2.785 20.547 9.602 1 92.62 179 GLN B CA 1
ATOM 3416 C C . GLN B 1 179 ? -2.141 19.234 10.039 1 92.62 179 GLN B C 1
ATOM 3418 O O . GLN B 1 179 ? -0.915 19.109 10.023 1 92.62 179 GLN B O 1
ATOM 3423 N N . HIS B 1 180 ? -3.045 18.375 10.484 1 95.25 180 HIS B N 1
ATOM 3424 C CA . HIS B 1 180 ? -2.668 17 10.75 1 95.25 180 HIS B CA 1
ATOM 3425 C C . HIS B 1 180 ? -3.09 16.078 9.602 1 95.25 180 HIS B C 1
ATOM 3427 O O . HIS B 1 180 ? -4.117 16.328 8.961 1 95.25 180 HIS B O 1
ATOM 3433 N N . PHE B 1 181 ? -2.285 15.117 9.344 1 95.44 181 PHE B N 1
ATOM 3434 C CA . PHE B 1 181 ? -2.697 14.148 8.328 1 95.44 181 PHE B CA 1
ATOM 3435 C C . PHE B 1 181 ? -2.113 12.773 8.625 1 95.44 181 PHE B C 1
ATOM 3437 O O . PHE B 1 181 ? -1.186 12.641 9.422 1 95.44 181 PHE B O 1
ATOM 3444 N N . VAL B 1 182 ? -2.748 11.75 8.086 1 95.94 182 VAL B N 1
ATOM 3445 C CA . VAL B 1 182 ? -2.264 10.375 8.086 1 95.94 182 VAL B CA 1
ATOM 3446 C C . VAL B 1 182 ? -1.715 10.016 6.707 1 95.94 182 VAL B C 1
ATOM 3448 O O . VAL B 1 182 ? -2.32 10.352 5.684 1 95.94 182 VAL B O 1
ATOM 3451 N N . VAL B 1 183 ? -0.577 9.438 6.699 1 96.44 183 VAL B N 1
ATOM 3452 C CA . VAL B 1 183 ? 0.032 9.031 5.438 1 96.44 183 VAL B CA 1
ATOM 3453 C C . VAL B 1 183 ? 0.579 7.613 5.555 1 96.44 183 VAL B C 1
ATOM 3455 O O . VAL B 1 183 ? 1.13 7.238 6.594 1 96.44 183 VAL B O 1
ATOM 3458 N N . SER B 1 184 ? 0.36 6.812 4.594 1 96.69 184 SER B N 1
ATOM 3459 C CA . SER B 1 184 ? 0.937 5.473 4.516 1 96.69 184 SER B CA 1
ATOM 3460 C C . SER B 1 184 ? 1.979 5.383 3.406 1 96.69 184 SER B C 1
ATOM 3462 O O . SER B 1 184 ? 1.782 5.926 2.316 1 96.69 184 SER B O 1
ATOM 3464 N N . PHE B 1 185 ? 3.074 4.727 3.686 1 96.31 185 PHE B N 1
ATOM 3465 C CA . PHE B 1 185 ? 4.137 4.434 2.73 1 96.31 185 PHE B CA 1
ATOM 3466 C C . PHE B 1 185 ? 4.434 2.938 2.691 1 96.31 185 PHE B C 1
ATOM 3468 O O . PHE B 1 185 ? 4.496 2.285 3.736 1 96.31 185 PHE B O 1
ATOM 3475 N N . THR B 1 186 ? 4.539 2.383 1.467 1 96.06 186 THR B N 1
ATOM 3476 C CA . THR B 1 186 ? 5.375 1.19 1.396 1 96.06 186 THR B CA 1
ATOM 3477 C C . THR B 1 186 ? 6.836 1.539 1.668 1 96.06 186 THR B C 1
ATOM 3479 O O . THR B 1 186 ? 7.211 2.713 1.658 1 96.06 186 THR B O 1
ATOM 3482 N N . LEU B 1 187 ? 7.637 0.532 1.919 1 96.38 187 LEU B N 1
ATOM 3483 C CA . LEU B 1 187 ? 9.047 0.817 2.17 1 96.38 187 LEU B CA 1
ATOM 3484 C C . LEU B 1 187 ? 9.695 1.466 0.951 1 96.38 187 LEU B C 1
ATOM 3486 O O . LEU B 1 187 ? 10.492 2.395 1.089 1 96.38 187 LEU B O 1
ATOM 3490 N N . ARG B 1 188 ? 9.359 1.015 -0.22 1 93.81 188 ARG B N 1
ATOM 3491 C CA . ARG B 1 188 ? 9.906 1.605 -1.44 1 93.81 188 ARG B CA 1
ATOM 3492 C C . ARG B 1 188 ? 9.492 3.068 -1.569 1 93.81 188 ARG B C 1
ATOM 3494 O O . ARG B 1 188 ? 10.32 3.93 -1.857 1 93.81 188 ARG B O 1
ATOM 3501 N N . SER B 1 189 ? 8.211 3.32 -1.364 1 93.88 189 SER B N 1
ATOM 3502 C CA . SER B 1 189 ? 7.727 4.688 -1.527 1 93.88 189 SER B CA 1
ATOM 3503 C C . SER B 1 189 ? 8.281 5.605 -0.442 1 93.88 189 SER B C 1
ATOM 3505 O O . SER B 1 189 ? 8.523 6.789 -0.686 1 93.88 189 SER B O 1
ATOM 3507 N N . LEU B 1 190 ? 8.492 5.09 0.732 1 95.56 190 LEU B N 1
ATOM 3508 C CA . LEU B 1 190 ? 9.125 5.875 1.789 1 95.56 190 LEU B CA 1
ATOM 3509 C C . LEU B 1 190 ? 10.523 6.309 1.382 1 95.56 190 LEU B C 1
ATOM 3511 O O . LEU B 1 190 ? 10.875 7.484 1.521 1 95.56 190 LEU B O 1
ATOM 3515 N N . MET B 1 191 ? 11.336 5.402 0.863 1 93.06 191 MET B N 1
ATOM 3516 C CA . MET B 1 191 ? 12.68 5.723 0.407 1 93.06 191 MET B CA 1
ATOM 3517 C C . MET B 1 191 ? 12.648 6.758 -0.713 1 93.06 191 MET B C 1
ATOM 3519 O O . MET B 1 191 ? 13.461 7.68 -0.736 1 93.06 191 MET B O 1
ATOM 3523 N N . HIS B 1 192 ? 11.688 6.551 -1.582 1 91.12 192 HIS B N 1
ATOM 3524 C CA . HIS B 1 192 ? 11.547 7.504 -2.68 1 91.12 192 HIS B CA 1
ATOM 3525 C C . HIS B 1 192 ? 11.203 8.898 -2.162 1 91.12 192 HIS B C 1
ATOM 3527 O O . HIS B 1 192 ? 11.758 9.891 -2.635 1 91.12 192 HIS B O 1
ATOM 3533 N N . PHE B 1 193 ? 10.289 8.953 -1.261 1 93.75 193 PHE B N 1
ATOM 3534 C CA . PHE B 1 193 ? 9.914 10.219 -0.638 1 93.75 193 PHE B CA 1
ATOM 3535 C C . PHE B 1 193 ? 11.125 10.891 -0.007 1 93.75 193 PHE B C 1
ATOM 3537 O O . PHE B 1 193 ? 11.359 12.086 -0.23 1 93.75 193 PHE B O 1
ATOM 3544 N N . LEU B 1 194 ? 11.898 10.148 0.744 1 93.31 194 LEU B N 1
ATOM 3545 C CA . LEU B 1 194 ? 13.086 10.672 1.402 1 93.31 194 LEU B CA 1
ATOM 3546 C C . LEU B 1 194 ? 14.109 11.141 0.377 1 93.31 194 LEU B C 1
ATOM 3548 O O . LEU B 1 194 ? 14.773 12.164 0.576 1 93.31 194 LEU B O 1
ATOM 3552 N N . ASP B 1 195 ? 14.273 10.43 -0.708 1 89.94 195 ASP B N 1
ATOM 3553 C CA . ASP B 1 195 ? 15.203 10.789 -1.775 1 89.94 195 ASP B CA 1
ATOM 3554 C C . ASP B 1 195 ? 14.891 12.188 -2.316 1 89.94 195 ASP B C 1
ATOM 3556 O O . ASP B 1 195 ? 15.805 12.977 -2.572 1 89.94 195 ASP B O 1
ATOM 3560 N N . LEU B 1 196 ? 13.711 12.477 -2.451 1 87.62 196 LEU B N 1
ATOM 3561 C CA . LEU B 1 196 ? 13.289 13.688 -3.154 1 87.62 196 LEU B CA 1
ATOM 3562 C C . LEU B 1 196 ? 13.148 14.859 -2.188 1 87.62 196 LEU B C 1
ATOM 3564 O O . LEU B 1 196 ? 13.422 16 -2.549 1 87.62 196 LEU B O 1
ATOM 3568 N N . ARG B 1 197 ? 12.719 14.555 -0.925 1 90 197 ARG B N 1
ATOM 3569 C CA . ARG B 1 197 ? 12.266 15.641 -0.066 1 90 197 ARG B CA 1
ATOM 3570 C C . ARG B 1 197 ? 13.273 15.922 1.042 1 90 197 ARG B C 1
ATOM 3572 O O . ARG B 1 197 ? 13.133 16.891 1.791 1 90 197 ARG B O 1
ATOM 3579 N N . SER B 1 198 ? 14.266 15.102 1.11 1 90.62 198 SER B N 1
ATOM 3580 C CA . SER B 1 198 ? 15.312 15.367 2.084 1 90.62 198 SER B CA 1
ATOM 3581 C C . SER B 1 198 ? 16.438 16.203 1.47 1 90.62 198 SER B C 1
ATOM 3583 O O . SER B 1 198 ? 17.359 16.625 2.172 1 90.62 198 SER B O 1
ATOM 3585 N N . LYS B 1 199 ? 16.422 16.484 0.241 1 85.38 199 LYS B N 1
ATOM 3586 C CA . LYS B 1 199 ? 17.469 17.25 -0.445 1 85.38 199 LYS B CA 1
ATOM 3587 C C . LYS B 1 199 ? 17.547 18.672 0.095 1 85.38 199 LYS B C 1
ATOM 3589 O O . LYS B 1 199 ? 16.547 19.234 0.552 1 85.38 199 LYS B O 1
ATOM 3594 N N . LYS B 1 200 ? 18.672 19.266 -0.111 1 81.94 200 LYS B N 1
ATOM 3595 C CA . LYS B 1 200 ? 18.938 20.594 0.417 1 81.94 200 LYS B CA 1
ATOM 3596 C C . LYS B 1 200 ? 18.109 21.656 -0.321 1 81.94 200 LYS B C 1
ATOM 3598 O O . LYS B 1 200 ? 17.875 22.734 0.205 1 81.94 200 LYS B O 1
ATOM 3603 N N . ASP B 1 201 ? 17.75 21.328 -1.492 1 79.5 201 ASP B N 1
ATOM 3604 C CA . ASP B 1 201 ? 17.031 22.312 -2.285 1 79.5 201 ASP B CA 1
ATOM 3605 C C . ASP B 1 201 ? 15.531 22.266 -1.988 1 79.5 201 ASP B C 1
ATOM 3607 O O . ASP B 1 201 ? 14.766 23.094 -2.49 1 79.5 201 ASP B O 1
ATOM 3611 N N . ALA B 1 202 ? 15.133 21.297 -1.175 1 84.69 202 ALA B N 1
ATOM 3612 C CA . ALA B 1 202 ? 13.734 21.25 -0.745 1 84.69 202 ALA B CA 1
ATOM 3613 C C . ALA B 1 202 ? 13.477 22.281 0.358 1 84.69 202 ALA B C 1
ATOM 3615 O O . ALA B 1 202 ? 14.414 22.766 0.994 1 84.69 202 ALA B O 1
ATOM 3616 N N . GLN B 1 203 ? 12.203 22.641 0.499 1 87.44 203 GLN B N 1
ATOM 3617 C CA . GLN B 1 203 ? 11.828 23.562 1.563 1 87.44 203 GLN B CA 1
ATOM 3618 C C . GLN B 1 203 ? 12.195 23 2.934 1 87.44 203 GLN B C 1
ATOM 3620 O O . GLN B 1 203 ? 12.094 21.797 3.166 1 87.44 203 GLN B O 1
ATOM 3625 N N . ILE B 1 204 ? 12.492 23.859 3.848 1 90.88 204 ILE B N 1
ATOM 3626 C CA . ILE B 1 204 ? 13.023 23.469 5.145 1 90.88 204 ILE B CA 1
ATOM 3627 C C . ILE B 1 204 ? 11.977 22.672 5.91 1 90.88 204 ILE B C 1
ATOM 3629 O O . ILE B 1 204 ? 12.312 21.734 6.648 1 90.88 204 ILE B O 1
ATOM 3633 N N . GLU B 1 205 ? 10.711 22.984 5.738 1 94.25 205 GLU B N 1
ATOM 3634 C CA . GLU B 1 205 ? 9.648 22.312 6.484 1 94.25 205 GLU B CA 1
ATOM 3635 C C . GLU B 1 205 ? 9.531 20.844 6.074 1 94.25 205 GLU B C 1
ATOM 3637 O O . GLU B 1 205 ? 9.352 19.969 6.926 1 94.25 205 GLU B O 1
ATOM 3642 N N . ILE B 1 206 ? 9.594 20.578 4.785 1 94.19 206 ILE B N 1
ATOM 3643 C CA . ILE B 1 206 ? 9.469 19.203 4.348 1 94.19 206 ILE B CA 1
ATOM 3644 C C . ILE B 1 206 ? 10.758 18.438 4.652 1 94.19 206 ILE B C 1
ATOM 3646 O O . ILE B 1 206 ? 10.727 17.234 4.902 1 94.19 206 ILE B O 1
ATOM 3650 N N . GLN B 1 207 ? 11.875 19.109 4.668 1 92.81 207 GLN B N 1
ATOM 3651 C CA . GLN B 1 207 ? 13.102 18.484 5.16 1 92.81 207 GLN B CA 1
ATOM 3652 C C . GLN B 1 207 ? 12.945 18.031 6.609 1 92.81 207 GLN B C 1
ATOM 3654 O O . GLN B 1 207 ? 13.383 16.938 6.969 1 92.81 207 GLN B O 1
ATOM 3659 N N . GLN B 1 208 ? 12.312 18.891 7.379 1 95.69 208 GLN B N 1
ATOM 3660 C CA . GLN B 1 208 ? 12.078 18.547 8.781 1 95.69 208 GLN B CA 1
ATOM 3661 C C . GLN B 1 208 ? 11.156 17.328 8.898 1 95.69 208 GLN B C 1
ATOM 3663 O O . GLN B 1 208 ? 11.328 16.5 9.797 1 95.69 208 GLN B O 1
ATOM 3668 N N . LEU B 1 209 ? 10.18 17.25 8.023 1 97.06 209 LEU B N 1
ATOM 3669 C CA . LEU B 1 209 ? 9.344 16.047 8.008 1 97.06 209 LEU B CA 1
ATOM 3670 C C . LEU B 1 209 ? 10.188 14.805 7.77 1 97.06 209 LEU B C 1
ATOM 3672 O O . LEU B 1 209 ? 10.055 13.812 8.484 1 97.06 209 LEU B O 1
ATOM 3676 N N . CYS B 1 210 ? 11.07 14.828 6.824 1 96.19 210 CYS B N 1
ATOM 3677 C CA . CYS B 1 210 ? 11.953 13.711 6.527 1 96.19 210 CYS B CA 1
ATOM 3678 C C . CYS B 1 210 ? 12.812 13.359 7.734 1 96.19 210 CYS B C 1
ATOM 3680 O O . CYS B 1 210 ? 13 12.18 8.055 1 96.19 210 CYS B O 1
ATOM 3682 N N . ASP B 1 211 ? 13.273 14.406 8.422 1 96.31 211 ASP B N 1
ATOM 3683 C CA . ASP B 1 211 ? 14.086 14.195 9.609 1 96.31 211 ASP B CA 1
ATOM 3684 C C . ASP B 1 211 ? 13.305 13.453 10.688 1 96.31 211 ASP B C 1
ATOM 3686 O O . ASP B 1 211 ? 13.859 12.633 11.414 1 96.31 211 ASP B O 1
ATOM 3690 N N . LEU B 1 212 ? 12.062 13.773 10.781 1 97.75 212 LEU B N 1
ATOM 3691 C CA . LEU B 1 212 ? 11.234 13.164 11.82 1 97.75 212 LEU B CA 1
ATOM 3692 C C . LEU B 1 212 ? 10.789 11.766 11.414 1 97.75 212 LEU B C 1
ATOM 3694 O O . LEU B 1 212 ? 10.508 10.93 12.273 1 97.75 212 LEU B O 1
ATOM 3698 N N . LEU B 1 213 ? 10.727 11.461 10.117 1 97.81 213 LEU B N 1
ATOM 3699 C CA . LEU B 1 213 ? 10.383 10.133 9.625 1 97.81 213 LEU B CA 1
ATOM 3700 C C . LEU B 1 213 ? 11.547 9.172 9.797 1 97.81 213 LEU B C 1
ATOM 3702 O O . LEU B 1 213 ? 11.344 7.977 10.039 1 97.81 213 LEU B O 1
ATOM 3706 N N . TRP B 1 214 ? 12.711 9.656 9.781 1 96.75 214 TRP B N 1
ATOM 3707 C CA . TRP B 1 214 ? 13.945 8.891 9.641 1 96.75 214 TRP B CA 1
ATOM 3708 C C . TRP B 1 214 ? 14.125 7.93 10.812 1 96.75 214 TRP B C 1
ATOM 3710 O O . TRP B 1 214 ? 14.383 6.738 10.617 1 96.75 214 TRP B O 1
ATOM 3720 N N . PRO B 1 215 ? 13.938 8.398 12.086 1 97.94 215 PRO B N 1
ATOM 3721 C CA . PRO B 1 215 ? 14.133 7.461 13.195 1 97.94 215 PRO B CA 1
ATOM 3722 C C . PRO B 1 215 ? 13.156 6.289 13.156 1 97.94 215 PRO B C 1
ATOM 3724 O O . PRO B 1 215 ? 13.492 5.184 13.586 1 97.94 215 PRO B O 1
ATOM 3727 N N . HIS B 1 216 ? 12.008 6.504 12.68 1 98.38 216 HIS B N 1
ATOM 3728 C CA . HIS B 1 216 ? 11.031 5.43 12.562 1 98.38 216 HIS B CA 1
ATOM 3729 C C . HIS B 1 216 ? 11.453 4.41 11.516 1 98.38 216 HIS B C 1
ATOM 3731 O O . HIS B 1 216 ? 11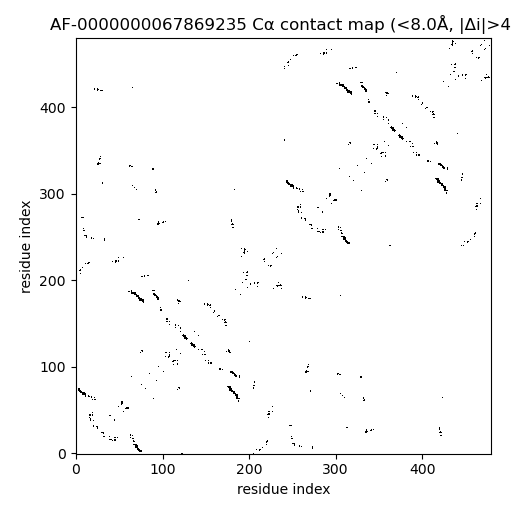.281 3.205 11.703 1 98.38 216 HIS B O 1
ATOM 3737 N N . PHE B 1 217 ? 12 4.957 10.398 1 97.75 217 PHE B N 1
ATOM 3738 C CA .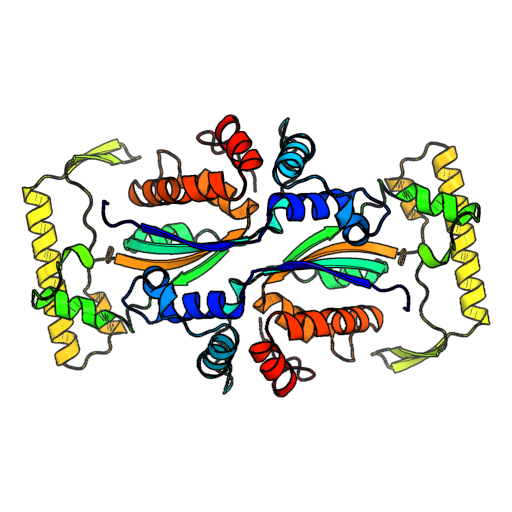 PHE B 1 217 ? 12.547 4.078 9.375 1 97.75 217 PHE B CA 1
ATOM 3739 C C . PHE B 1 217 ? 13.672 3.221 9.938 1 97.75 217 PHE B C 1
ATOM 3741 O O . PHE B 1 217 ? 13.68 2 9.75 1 97.75 217 PHE B O 1
ATOM 3748 N N . GLN B 1 218 ? 14.492 3.818 10.672 1 97.69 218 GLN B N 1
ATOM 3749 C CA . GLN B 1 218 ? 15.633 3.125 11.273 1 97.69 218 GLN B CA 1
ATOM 3750 C C . GLN B 1 218 ? 15.164 2.02 12.219 1 97.69 218 GLN B C 1
ATOM 3752 O O . GLN B 1 218 ? 15.773 0.946 12.266 1 97.69 218 GLN B O 1
ATOM 3757 N N . THR B 1 219 ? 14.172 2.242 12.953 1 98.06 219 THR B N 1
ATOM 3758 C CA . THR B 1 219 ? 13.648 1.277 13.914 1 98.06 219 THR B CA 1
ATOM 3759 C C . THR B 1 219 ? 12.859 0.178 13.203 1 98.06 219 THR B C 1
ATOM 3761 O O . THR B 1 219 ? 12.992 -1.001 13.539 1 98.06 219 THR B O 1
ATOM 3764 N N . TRP B 1 220 ? 12.086 0.462 12.172 1 98.12 220 TRP B N 1
ATOM 3765 C CA . TRP B 1 220 ? 11.141 -0.411 11.477 1 98.12 220 TRP B CA 1
ATOM 3766 C C . TRP B 1 220 ? 11.875 -1.392 10.57 1 98.12 220 TRP B C 1
ATOM 3768 O O . TRP B 1 220 ? 11.562 -2.582 10.547 1 98.12 220 TRP B O 1
ATOM 3778 N N . ALA B 1 221 ? 12.898 -0.944 9.914 1 98.06 221 ALA B N 1
ATOM 3779 C CA . ALA B 1 221 ? 13.703 -1.736 8.984 1 98.06 221 ALA B CA 1
ATOM 3780 C C . ALA B 1 221 ? 15.172 -1.345 9.055 1 98.06 221 ALA B C 1
ATOM 3782 O O . ALA B 1 221 ? 15.719 -0.788 8.102 1 98.06 221 ALA B O 1
ATOM 3783 N N . PRO B 1 222 ? 15.836 -1.734 10.102 1 97.94 222 PRO B N 1
ATOM 3784 C CA . PRO B 1 222 ? 17.156 -1.203 10.422 1 97.94 222 PRO B CA 1
ATOM 3785 C C . PRO B 1 222 ? 18.203 -1.512 9.352 1 97.94 222 PRO B C 1
ATOM 3787 O O . PRO B 1 222 ? 19.016 -0.646 9 1 97.94 222 PRO B O 1
ATOM 3790 N N . ALA B 1 223 ? 18.25 -2.734 8.867 1 97.19 223 ALA B N 1
ATOM 3791 C CA . ALA B 1 223 ? 19.266 -3.096 7.875 1 97.19 223 ALA B CA 1
ATOM 3792 C C . ALA B 1 223 ? 19.094 -2.277 6.598 1 97.19 223 ALA B C 1
ATOM 3794 O O . ALA B 1 223 ? 20.078 -1.784 6.039 1 97.19 223 ALA B O 1
ATOM 3795 N N . ILE B 1 224 ? 17.938 -2.133 6.188 1 96.25 224 ILE B N 1
ATOM 3796 C CA . ILE B 1 224 ? 17.672 -1.398 4.957 1 96.25 224 ILE B CA 1
ATOM 3797 C C . ILE B 1 224 ? 17.938 0.089 5.176 1 96.25 224 ILE B C 1
ATOM 3799 O O . ILE B 1 224 ? 18.5 0.762 4.305 1 96.25 224 ILE B O 1
ATOM 3803 N N . ALA B 1 225 ? 17.531 0.604 6.316 1 96.94 225 ALA B N 1
ATOM 3804 C CA . ALA B 1 225 ? 17.797 2 6.652 1 96.94 225 ALA B CA 1
ATOM 3805 C C . ALA B 1 225 ? 19.297 2.297 6.645 1 96.94 225 ALA B C 1
ATOM 3807 O O . ALA B 1 225 ? 19.719 3.34 6.152 1 96.94 225 ALA B O 1
ATOM 3808 N N . GLN B 1 226 ? 20.031 1.378 7.199 1 95.69 226 GLN B N 1
ATOM 3809 C CA . GLN B 1 226 ? 21.484 1.553 7.23 1 95.69 226 GLN B CA 1
ATOM 3810 C C . GLN B 1 226 ? 22.062 1.588 5.82 1 95.69 226 GLN B C 1
ATOM 3812 O O . GLN B 1 226 ? 22.906 2.436 5.512 1 95.69 226 GLN B O 1
ATOM 3817 N N . TRP B 1 227 ? 21.641 0.666 5.035 1 94.12 227 TRP B N 1
ATOM 3818 C CA . TRP B 1 227 ? 22.078 0.663 3.643 1 94.12 227 TRP B CA 1
ATOM 3819 C C . TRP B 1 227 ? 21.703 1.971 2.951 1 94.12 227 TRP B C 1
ATOM 3821 O O . TRP B 1 227 ? 22.531 2.576 2.268 1 94.12 227 TRP B O 1
ATOM 3831 N N . TYR B 1 228 ? 20.5 2.418 3.145 1 93.31 228 TYR B N 1
ATOM 3832 C CA . TYR B 1 228 ? 20 3.639 2.529 1 93.31 228 TYR B CA 1
ATOM 3833 C C . TYR B 1 228 ? 20.844 4.844 2.939 1 93.31 228 TYR B C 1
ATOM 3835 O O . TYR B 1 228 ? 21.234 5.652 2.094 1 93.31 228 TYR B O 1
ATOM 3843 N N . ALA B 1 229 ? 21.109 5 4.137 1 92.81 229 ALA B N 1
ATOM 3844 C CA . ALA B 1 229 ? 21.875 6.125 4.672 1 92.81 229 ALA B CA 1
ATOM 3845 C C . ALA B 1 229 ? 23.281 6.176 4.066 1 92.81 229 ALA B C 1
ATOM 3847 O O . ALA B 1 229 ? 23.797 7.254 3.785 1 92.81 229 ALA B O 1
ATOM 3848 N N . SER B 1 230 ? 23.797 5.023 3.807 1 90.19 230 SER B N 1
ATOM 3849 C CA . SER B 1 230 ? 25.188 4.957 3.338 1 90.19 230 SER B CA 1
ATOM 3850 C C . SER B 1 230 ? 25.266 5.125 1.824 1 90.19 230 SER B C 1
ATOM 3852 O O . SER B 1 230 ? 26.281 5.57 1.297 1 90.19 230 SER B O 1
ATOM 3854 N N . THR B 1 231 ? 24.172 4.883 1.142 1 85.94 231 THR B N 1
ATOM 3855 C CA . THR B 1 231 ? 24.297 4.77 -0.307 1 85.94 231 THR B CA 1
ATOM 3856 C C . THR B 1 231 ? 23.469 5.848 -1.006 1 85.94 231 THR B C 1
ATOM 3858 O O . THR B 1 231 ? 23.812 6.281 -2.109 1 85.94 231 THR B O 1
ATOM 3861 N N . ARG B 1 232 ? 22.391 6.168 -0.378 1 81.31 232 ARG B N 1
ATOM 3862 C CA . ARG B 1 232 ? 21.453 6.953 -1.161 1 81.31 232 ARG B CA 1
ATOM 3863 C C . ARG B 1 232 ? 21.188 8.305 -0.506 1 81.31 232 ARG B C 1
ATOM 3865 O O . ARG B 1 232 ? 20.984 9.312 -1.196 1 81.31 232 ARG B O 1
ATOM 3872 N N . LEU B 1 233 ? 21.141 8.25 0.737 1 75.69 233 LEU B N 1
ATOM 3873 C CA . LEU B 1 233 ? 20.766 9.477 1.436 1 75.69 233 LEU B CA 1
ATOM 3874 C C . LEU B 1 233 ? 21.688 10.633 1.032 1 75.69 233 LEU B C 1
ATOM 3876 O O . LEU B 1 233 ? 22.906 10.508 1.09 1 75.69 233 LEU B O 1
ATOM 3880 N N . GLY B 1 234 ? 21.062 11.672 0.55 1 66.31 234 GLY B N 1
ATOM 3881 C CA . GLY B 1 234 ? 21.781 12.867 0.142 1 66.31 234 GLY B CA 1
ATOM 3882 C C . GLY B 1 234 ? 22.281 12.797 -1.288 1 66.31 234 GLY B C 1
ATOM 3883 O O . GLY B 1 234 ? 22.828 13.773 -1.809 1 66.31 234 GLY B O 1
ATOM 3884 N N . LYS B 1 235 ? 22.172 11.555 -1.953 1 61.78 235 LYS B N 1
ATOM 3885 C CA . LYS B 1 235 ? 22.719 11.391 -3.301 1 61.78 235 LYS B CA 1
ATOM 3886 C C . LYS B 1 235 ? 21.594 11.422 -4.344 1 61.78 235 LYS B C 1
ATOM 3888 O O . LYS B 1 235 ? 21.859 11.578 -5.539 1 61.78 235 LYS B O 1
ATOM 3893 N N . ALA B 1 236 ? 20.328 11.578 -4.062 1 54.41 236 ALA B N 1
ATOM 3894 C CA . ALA B 1 236 ? 19.094 11.742 -4.824 1 54.41 236 ALA B CA 1
ATOM 3895 C C . ALA B 1 236 ? 18.969 10.68 -5.906 1 54.41 236 ALA B C 1
ATOM 3897 O O . ALA B 1 236 ? 18.562 10.969 -7.035 1 54.41 236 ALA B O 1
ATOM 3898 N N . ARG B 1 237 ? 19.469 9.477 -5.926 1 47.53 237 ARG B N 1
ATOM 3899 C CA . ARG B 1 237 ? 19.625 8.578 -7.066 1 47.53 237 ARG B CA 1
ATOM 3900 C C . ARG B 1 237 ? 18.406 7.656 -7.195 1 47.53 237 ARG B C 1
ATOM 3902 O O . ARG B 1 237 ? 18.469 6.656 -7.922 1 47.53 237 ARG B O 1
ATOM 3909 N N . LEU B 1 238 ? 17.234 7.676 -6.531 1 48.72 238 LEU B N 1
ATOM 3910 C CA . LEU B 1 238 ? 16.281 6.594 -6.781 1 48.72 238 LEU B CA 1
ATOM 3911 C C . LEU B 1 238 ? 15.602 6.773 -8.133 1 48.72 238 LEU B C 1
ATOM 3913 O O . LEU B 1 238 ? 15.102 7.855 -8.445 1 48.72 238 LEU B O 1
ATOM 3917 N N . ALA B 1 239 ? 16.141 6.16 -9.141 1 42.56 239 ALA B N 1
ATOM 3918 C CA . ALA B 1 239 ? 15.492 6.168 -10.453 1 42.56 239 ALA B CA 1
ATOM 3919 C C . ALA B 1 239 ? 14.039 5.699 -10.352 1 42.56 239 ALA B C 1
ATOM 3921 O O . ALA B 1 239 ? 13.703 4.883 -9.492 1 42.56 239 ALA B O 1
ATOM 3922 N N . PRO B 1 240 ? 13.078 6.184 -11.297 1 37.5 240 PRO B N 1
ATOM 3923 C CA . PRO B 1 240 ? 11.648 5.871 -11.391 1 37.5 240 PRO B CA 1
ATOM 3924 C C . PRO B 1 240 ? 11.375 4.371 -11.359 1 37.5 240 PRO B C 1
ATOM 3926 O O . PRO B 1 240 ? 12.234 3.572 -11.734 1 37.5 240 PRO B O 1
#

Foldseek 3Di:
DVFKDKDWPDWDDLLLQQLLQVVCVVPDPDPSVVVSVVGDDSQVSLVVCCVPCNPPNNQNCVSLLRIKIKMKIWFFWLVLVVVLPVQDPQKDKDWDDCLVVVVVLLCCLVVNDPLSSWFDDDDFAWDAAPVGDIDGRHPVNVVVVSVQQSVLSVQLNVCVVVPDRSVVSCVSHDRTTIIIMMMMHRSSSLLLLQLVQCEPNHDPRSVVVSVNVLVVNCVRRVSVSVSCVVPRHNVSPNDD/DVFKDKDWPDWDDLLLQQLLQVVCVVPDPDPSVVVSVVGDDSQVSLVVCCVPCNPPNNQNCVSLLRIKIKMKIWFFWLVLVVVLPVQDPQKDKDWDDCLVVVVVLLCCLVVNDPLSSWFDDDDFAWDAAPVGDIDTRHPVNVVVVSVQQSVLSVQLVVCVVVPDRSVVSCVSHDRTTIIIMMMMHRSSSLLLLQLVQCEPNHDPRSVVVSVNVLVVNCVRRVSVSVSCVVPRHNVSPNDD

Sequence (480 aa):
MNRFRVEVISCTPNPQQTIYAAMHQDYSESFVVEERDRWPAEAQAGEVIVKRLLAGERG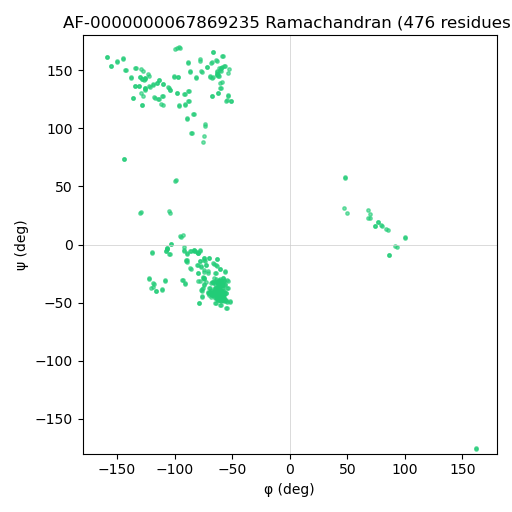HYGPLEHAMIVFNVGYFPHSVMQQARTHRIGVSFDVQSMRYTGQRVADAAAGKIDLEDIFYLRPVGQYLDRQGKKYTYTETDRAKDLELCRQAALRYQELLEAGYAEEHARGILPFDYRQHFVVSFTLRSLMHFLDLRSKKDAQIEIQQLCDLLWPHFQTWAPAIAQWYASTRLGKARLAPMNRFRVEVISCTPNPQQTIYAAMHQDYSESFVVEERDRWPAEAQAGEVIVKRLLAGERGHYGPLEHAMIVFNVGYFPHSVMQQARTHRIGVSFDVQSMRYTGQRVADAAAGKIDLEDIFYLRPVGQYLDRQGKKYTYTETDRAKDLELCRQAALRYQELLEAGYAEEHARGILPFDYRQHFVVSFTLRSLMHFLDLRSKKDAQIEIQQLCDLLWPHFQTWAPAIAQWYASTRLGKARLAP

Secondary structure (DSSP, 8-state):
-TT-EEEEEEE-SSHHHHHHHHHHHHH-SS-GGGGGGGSPPHHHHHHHHIIIIIGGG----GGGGG-EEEEEEEEEEHHHHHHHTT--TTEEEEE--TTTSTHHHHHHHTTSS-GGGTB--PPSEEEE-TT--EEEE-HHHHHHHHHHHHHHHHHHHHHHHTT--HHHHGGGS-TTBEEEEEEEEEHHHHHHHHHHHSSTTS-HHHHHHHHHHHHHHHHHSHHHHHHHHHHTTTT-----/-TT-EEEEEEE-SSHHHHHHHHHHHHH-SS-GGGGGGGSPPHHHHHHHHIIIIIGGG----GGGGG-EEEEEEEEEEHHHHHHHTT--TTEEEEE--TTTSTHHHHHHHTTSS-GGGTB--PPSEEEE-TT--EEEE-HHHHHHHHHHHHHHHHHHHHHHHTT--HHHHGGGS-TTBEEEEEEEEEHHHHHHHHHHHSSTTS-HHHHHHHHHHHHHHHHHSHHHHHHHHHHTTTT-----

Solvent-accessible surface area (backbone atoms only — not comparable to full-atom values): 25419 Å² total; per-residue (Å²): 119,86,69,52,42,66,45,76,73,47,44,37,69,58,29,31,35,52,24,38,50,28,50,45,25,27,56,38,80,57,62,53,75,80,48,53,92,70,51,59,55,51,72,54,19,20,50,50,42,37,63,74,28,46,49,92,71,62,69,59,54,62,42,37,51,65,21,41,41,27,34,39,36,29,55,37,34,38,62,44,53,60,59,57,61,72,53,58,74,57,42,44,72,32,58,40,34,61,71,62,38,46,62,60,43,37,36,23,48,71,64,76,39,62,58,68,72,43,37,57,71,81,77,68,41,80,48,71,48,96,85,68,50,72,49,72,45,41,71,68,55,49,51,52,50,52,49,50,50,44,53,31,25,44,49,36,40,51,36,47,74,72,63,49,54,51,74,63,36,53,70,64,46,71,76,32,30,39,39,38,33,28,40,26,28,17,50,42,38,44,53,48,50,42,36,66,35,50,34,86,86,37,58,68,68,44,27,49,50,39,60,54,48,45,61,54,44,39,71,63,38,44,50,52,38,52,50,39,58,75,70,36,60,90,60,55,67,77,72,134,119,85,68,53,44,65,46,77,74,46,46,38,66,59,28,32,35,52,24,38,49,30,50,47,26,27,56,37,80,56,64,52,75,79,46,54,93,71,51,60,56,51,72,56,20,19,50,50,44,39,62,74,28,46,50,91,72,62,69,58,54,62,42,36,51,64,21,41,40,28,33,40,36,28,53,36,34,39,62,44,52,61,60,55,62,71,54,60,74,57,40,44,74,32,56,38,36,61,72,63,38,46,63,61,44,38,36,22,47,70,64,75,38,63,56,68,72,43,37,58,70,81,76,69,42,79,46,72,48,97,86,68,51,71,50,72,44,42,70,68,56,49,51,52,51,52,49,50,51,44,53,30,23,44,50,34,39,52,35,47,74,72,64,48,53,53,75,63,37,54,70,64,45,72,76,33,31,39,39,39,34,27,41,28,27,16,51,42,37,44,53,49,49,43,38,65,34,49,35,85,88,38,58,69,68,43,27,49,49,39,60,54,47,44,63,55,43,39,70,62,38,43,50,52,39,52,51,39,58,75,70,34,60,91,60,56,68,78,72,136

Nearest PDB structures (foldseek):
  3n0c-assembly1_D  TM=8.340E-01  e=1.225E-12  Thermotoga maritima
  4gtc-assembly1_C  TM=7.836E-01  e=1.441E-12  Thermotoga maritima MSB8
  7ndz-assembly1_A  TM=8.005E-01  e=3.243E-12  Thermotoga maritima
  7ndw-assembly1_B  TM=8.142E-01  e=9.560E-12  Thermotoga maritima
  1o2a-assembly1_A  TM=7.932E-01  e=8.129E-12  Thermotoga maritima

Radius of gyration: 26.83 Å; Cα contacts (8 Å, |Δi|>4): 805; chains: 2; bounding box: 52×81×51 Å

Organism: Synechococcus elongatus (strain ATCC 33912 / PCC 7942 / FACHB-805) (NCBI:txid1140)